Protein AF-A0A0G4HB19-F1 (afdb_monomer)

Secondary structure (DSSP, 8-state):
--------------------------------------------------PPPP----------------------------S--HHHHHHHHHHHHHHHHHHHHHHHHHHHHHHHHHHHHHHHHHHHHHHHTTTTTTT---TTS--HHHHHHHHHHHHTTHHHHHHHHHHHHHHHHHHHHHHHHHHHHHHHHHHHHHHHHHHH-TTT--SPPHHHHHHHHHHHHHHHHHHHHHHHHHHHHHHHHHHHHHTTTTTTTS-HHHHHHHSPPP-S-----HHHHHHHHHHHHHHHHHHHHHHHHHHHHHHHHHHHHHHHHHT----GGGGHHHHHHHHHHHHHHHHHHHHHHHHHHHH----HHHHHHHHHHHHHHHHHHHHHHHHHHHHHHHHHHHHHHHHHHHHHHHHHHHHHHHHHTSS-----------SSTTSTTS--HHHHHHHHHHHHHHHHSPPPP----------------------------------------------------

Foldseek 3Di:
DDDDDDDDDDDDDDDDDDDDDDDDDDDDDDDDDDDDDDDDDDDDDDDDDDDDDDDDDDDDDDDDDDDDDDDDDDDDDDDPDPPPPPPVVVVVVVVVLVVLLVVLVVVLVVVLVVLVLVLLLLQLVVVCLCLVQLPPQQLPDDQQFDDPVLLVLLVVCVVCVHLVNLVVLLVLLVVLLVVLVVLLVVQVVVLVVVLVVQVVVCVVCVPPPPDDRSCVVCVVLVVVSVLLVVLSVLLVVLSVLLVVLSVLLVVCRVVSVDDRNVNSVVFDNFPDPSDNDPLSVQLVVLSVQLVVLSVQLVVLSVVSVVVSVVQSVVCSVVVHRRDPVVSVVSVVSNVVSSVSNVVSSVSSVVSSVVVPDDTSRSVVSSSSSSSSLSSVLSSVLSVLSSVLSVLSVVVSVVSVVVVVVVVVVVVVVVVVVVDDDDDDDDDDDDDPPPPPPPDDSVVSVCSSVVSVSCSVGPDDDDDDDPDDPDDDDDDDDDDDDDDDDDDDDDDDDDDDDDDDDDDDDDDDDDDDD

InterPro domains:
  IPR025304 ALIX V-shaped domain [PF13949] (146-405)

Organism: NCBI:txid1169474

Structure (mmCIF, N/CA/C/O backbone):
data_AF-A0A0G4HB19-F1
#
_entry.id   AF-A0A0G4HB19-F1
#
loop_
_atom_site.group_PDB
_atom_site.id
_atom_site.type_symbol
_atom_site.label_atom_id
_atom_site.label_alt_id
_atom_site.label_comp_id
_atom_site.label_asym_id
_atom_site.label_entity_id
_atom_site.label_seq_id
_atom_site.pdbx_PDB_ins_code
_atom_site.Cartn_x
_atom_site.Cartn_y
_atom_site.Cartn_z
_atom_site.occupancy
_atom_site.B_iso_or_equiv
_atom_site.auth_seq_id
_atom_site.auth_comp_id
_atom_site.auth_asym_id
_atom_site.auth_atom_id
_atom_site.pdbx_PDB_model_num
ATOM 1 N N . MET A 1 1 ? -65.456 -27.321 43.786 1.00 41.88 1 MET A N 1
ATOM 2 C CA . MET A 1 1 ? -65.498 -28.687 43.212 1.00 41.88 1 MET A CA 1
ATOM 3 C C . MET A 1 1 ? -64.125 -28.925 42.604 1.00 41.88 1 MET A C 1
ATOM 5 O O . MET A 1 1 ? -63.761 -28.182 41.713 1.00 41.88 1 MET A O 1
ATOM 9 N N . LYS A 1 2 ? -63.215 -29.523 43.376 1.00 43.53 2 LYS A N 1
ATOM 10 C CA . LYS A 1 2 ? -62.894 -30.962 43.481 1.00 43.53 2 LYS A CA 1
ATOM 11 C C . LYS A 1 2 ? -61.894 -31.409 42.406 1.00 43.53 2 LYS A C 1
ATOM 13 O O . LYS A 1 2 ? -62.165 -31.352 41.218 1.00 43.53 2 LYS A O 1
ATOM 18 N N . SER A 1 3 ? -60.752 -31.818 42.934 1.00 46.25 3 SER A N 1
ATOM 19 C CA . SER A 1 3 ? -59.514 -32.284 42.327 1.00 46.25 3 SER A CA 1
ATOM 20 C C . SER A 1 3 ? -59.549 -33.782 41.959 1.00 46.25 3 SER A C 1
ATOM 22 O O . SER A 1 3 ? -60.333 -34.516 42.562 1.00 46.25 3 SER A O 1
ATOM 24 N N . LEU A 1 4 ? -58.570 -34.195 41.125 1.00 52.97 4 LEU A N 1
ATOM 25 C CA . LEU A 1 4 ? -58.009 -35.558 40.884 1.00 52.97 4 LEU A CA 1
ATOM 26 C C . LEU A 1 4 ? -58.816 -36.541 40.001 1.00 52.97 4 LEU A C 1
ATOM 28 O O . LEU A 1 4 ? -60.022 -36.331 39.871 1.00 52.97 4 LEU A O 1
ATOM 32 N N . PRO A 1 5 ? -58.221 -37.658 39.481 1.00 66.00 5 PRO A N 1
ATOM 33 C CA . PRO A 1 5 ? -56.803 -38.135 39.421 1.00 66.00 5 PRO A CA 1
ATOM 34 C C . PRO A 1 5 ? -56.346 -38.559 37.982 1.00 66.00 5 PRO A C 1
ATOM 36 O O . PRO A 1 5 ? -57.160 -38.610 37.070 1.00 66.00 5 PRO A O 1
ATOM 39 N N . VAL A 1 6 ? -55.051 -38.635 37.623 1.00 54.94 6 VAL A N 1
ATOM 40 C CA . VAL A 1 6 ? -54.068 -39.758 37.707 1.00 54.94 6 VAL A CA 1
ATOM 41 C C . VAL A 1 6 ? -54.607 -41.156 37.357 1.00 54.94 6 VAL A C 1
ATOM 43 O O . VAL A 1 6 ? -55.285 -41.752 38.182 1.00 54.94 6 VAL A O 1
ATOM 46 N N . GLU A 1 7 ? -54.158 -41.736 36.233 1.00 48.22 7 GLU A N 1
ATOM 47 C CA . GLU A 1 7 ? -53.884 -43.180 36.153 1.00 48.22 7 GLU A CA 1
ATOM 48 C C . GLU A 1 7 ? -52.810 -43.504 35.099 1.00 48.22 7 GLU A C 1
ATOM 50 O O . GLU A 1 7 ? -52.760 -42.922 34.017 1.00 48.22 7 GLU A O 1
ATOM 55 N N . ALA A 1 8 ? -51.909 -44.402 35.488 1.00 46.16 8 ALA A N 1
ATOM 56 C CA . ALA A 1 8 ? -50.738 -44.863 34.764 1.00 46.16 8 ALA A CA 1
ATOM 57 C C . ALA A 1 8 ? -50.995 -46.252 34.166 1.00 46.16 8 ALA A C 1
ATOM 59 O O . ALA A 1 8 ? -51.710 -47.059 34.758 1.00 46.16 8 ALA A O 1
ATOM 60 N N . THR A 1 9 ? -50.340 -46.588 33.054 1.00 46.47 9 THR A N 1
ATOM 61 C CA . THR A 1 9 ? -50.103 -47.992 32.681 1.00 46.47 9 THR A CA 1
ATOM 62 C C . THR A 1 9 ? -48.840 -48.105 31.821 1.00 46.47 9 THR A C 1
ATOM 64 O O . THR A 1 9 ? -48.750 -47.539 30.737 1.00 46.47 9 THR A O 1
ATOM 67 N N . ALA A 1 10 ? -47.852 -48.829 32.340 1.00 48.03 10 ALA A N 1
ATOM 68 C CA . ALA A 1 10 ? -46.729 -49.452 31.627 1.00 48.03 10 ALA A CA 1
ATOM 69 C C . ALA A 1 10 ? -46.907 -50.989 31.768 1.00 48.03 10 ALA A C 1
ATOM 71 O O . ALA A 1 10 ? -47.886 -51.385 32.408 1.00 48.03 10 ALA A O 1
ATOM 72 N N . PRO A 1 11 ? -45.978 -51.890 31.372 1.00 62.50 11 PRO A N 1
ATOM 73 C CA . PRO A 1 11 ? -44.890 -51.883 30.376 1.00 62.50 11 PRO A CA 1
ATOM 74 C C . PRO A 1 11 ? -45.004 -53.116 29.425 1.00 62.50 11 PRO A C 1
ATOM 76 O O . PRO A 1 11 ? -46.002 -53.818 29.486 1.00 62.50 11 PRO A O 1
ATOM 79 N N . LEU A 1 12 ? -44.003 -53.385 28.566 1.00 41.53 12 LEU A N 1
ATOM 80 C CA . LEU A 1 12 ? -43.469 -54.709 28.127 1.00 41.53 12 LEU A CA 1
ATOM 81 C C . LEU A 1 12 ? -42.462 -54.436 26.977 1.00 41.53 12 LEU A C 1
ATOM 83 O O . LEU A 1 12 ? -42.828 -53.872 25.957 1.00 41.53 12 LEU A O 1
ATOM 87 N N . SER A 1 13 ? -41.147 -54.553 27.192 1.00 39.53 13 SER A N 1
ATOM 88 C CA . SER A 1 13 ? -40.330 -55.783 27.155 1.00 39.53 13 SER A CA 1
ATOM 89 C C . SER A 1 13 ? -40.061 -56.317 25.738 1.00 39.53 13 SER A C 1
ATOM 91 O O . SER A 1 13 ? -40.903 -56.992 25.154 1.00 39.53 13 SER A O 1
ATOM 93 N N . SER A 1 14 ? -38.866 -56.044 25.201 1.00 40.97 14 SER A N 1
ATOM 94 C CA . SER A 1 14 ? -37.936 -57.067 24.679 1.00 40.97 14 SER A CA 1
ATOM 95 C C . SER A 1 14 ? -36.692 -56.417 24.048 1.00 40.97 14 SER A C 1
ATOM 97 O O . SER A 1 14 ? -36.771 -55.681 23.071 1.00 40.97 14 SER A O 1
ATOM 99 N N . SER A 1 15 ? -35.532 -56.716 24.631 1.00 45.12 15 SER A N 1
ATOM 100 C CA . SER A 1 15 ? -34.209 -56.641 23.990 1.00 45.12 15 SER A CA 1
ATOM 101 C C . SER A 1 15 ? -33.749 -58.084 23.668 1.00 45.12 15 SER A C 1
ATOM 103 O O . SER A 1 15 ? -34.453 -59.027 24.032 1.00 45.12 15 SER A O 1
ATOM 105 N N . PRO A 1 16 ? -32.521 -58.304 23.164 1.00 65.94 16 PRO A N 1
ATOM 106 C CA . PRO A 1 16 ? -32.086 -58.347 21.765 1.00 65.94 16 PRO A CA 1
ATOM 107 C C . PRO A 1 16 ? -31.707 -59.794 21.342 1.00 65.94 16 PRO A C 1
ATOM 109 O O . PRO A 1 16 ? -31.981 -60.742 22.079 1.00 65.94 16 PRO A O 1
ATOM 112 N N . PRO A 1 17 ? -31.006 -59.992 20.208 1.00 58.66 17 PRO A N 1
ATOM 113 C CA . PRO A 1 17 ? -29.671 -60.564 20.393 1.00 58.66 17 PRO A CA 1
ATOM 114 C C . PRO A 1 17 ? -28.565 -60.031 19.468 1.00 58.66 17 PRO A C 1
ATOM 116 O O . PRO A 1 17 ? -28.765 -59.601 18.337 1.00 58.66 17 PRO A O 1
ATOM 119 N N . VAL A 1 18 ? -27.372 -60.144 20.045 1.00 54.28 18 VAL A N 1
ATOM 120 C CA . VAL A 1 18 ? -26.009 -60.122 19.508 1.00 54.28 18 VAL A CA 1
ATOM 121 C C . VAL A 1 18 ? -25.809 -61.191 18.421 1.00 54.28 18 VAL A C 1
ATOM 123 O O . VAL A 1 18 ? -26.275 -62.314 18.605 1.00 54.28 18 VAL A O 1
ATOM 126 N N . SER A 1 19 ? -25.045 -60.894 17.360 1.00 47.00 19 SER A N 1
ATOM 127 C CA . SER A 1 19 ? -23.994 -61.774 16.796 1.00 47.00 19 SER A CA 1
ATOM 128 C C . SER A 1 19 ? -23.204 -61.082 15.676 1.00 47.00 19 SER A C 1
ATOM 130 O O . SER A 1 19 ? -23.708 -60.206 14.984 1.00 47.00 19 SER A O 1
ATOM 132 N N . ALA A 1 20 ? -21.936 -61.469 15.602 1.00 49.06 20 ALA A N 1
ATOM 133 C CA . ALA A 1 20 ? -20.771 -60.783 15.051 1.00 49.06 20 ALA A CA 1
ATOM 134 C C . ALA A 1 20 ? -20.551 -60.988 13.520 1.00 49.06 20 ALA A C 1
ATOM 136 O O . ALA A 1 20 ? -21.345 -61.690 12.892 1.00 49.06 20 ALA A O 1
ATOM 137 N N . PRO A 1 21 ? -19.495 -60.384 12.924 1.00 57.91 21 PRO A N 1
ATOM 138 C CA . PRO A 1 21 ? -19.231 -60.326 11.481 1.00 57.91 21 PRO A CA 1
ATOM 139 C C . PRO A 1 21 ? -18.277 -61.437 11.003 1.00 57.91 21 PRO A C 1
ATOM 141 O O . PRO A 1 21 ? -17.695 -62.142 11.831 1.00 57.91 21 PRO A O 1
ATOM 144 N N . PRO A 1 22 ? -18.041 -61.532 9.682 1.00 57.94 22 PRO A N 1
ATOM 145 C CA . PRO A 1 22 ? -16.699 -61.891 9.223 1.00 57.94 22 PRO A CA 1
ATOM 146 C C . PRO A 1 22 ? -16.191 -61.074 8.017 1.00 57.94 22 PRO A C 1
ATOM 148 O O . PRO A 1 22 ? -16.972 -60.697 7.150 1.00 57.94 22 PRO A O 1
ATOM 151 N N . GLU A 1 23 ? -14.859 -60.895 8.015 1.00 43.03 23 GLU A N 1
ATOM 152 C CA . GLU A 1 23 ? -13.925 -60.973 6.867 1.00 43.03 23 GLU A CA 1
ATOM 153 C C . GLU A 1 23 ? -14.073 -59.907 5.752 1.00 43.03 23 GLU A C 1
ATOM 155 O O . GLU A 1 23 ? -15.153 -59.656 5.246 1.00 43.03 23 GLU A O 1
ATOM 160 N N . GLY A 1 24 ? -13.048 -59.195 5.281 1.00 39.97 24 GLY A N 1
ATOM 161 C CA . GLY A 1 24 ? -11.599 -59.366 5.351 1.00 39.97 24 GLY A CA 1
ATOM 162 C C . GLY A 1 24 ? -11.030 -59.134 3.945 1.00 39.97 24 GLY A C 1
ATOM 163 O O . GLY A 1 24 ? -11.109 -60.042 3.136 1.00 39.97 24 GLY A O 1
ATOM 164 N N . GLU A 1 25 ? -10.488 -57.946 3.660 1.00 45.03 25 GLU A N 1
ATOM 165 C CA . GLU A 1 25 ? -9.593 -57.648 2.518 1.00 45.03 25 GLU A CA 1
ATOM 166 C C . GLU A 1 25 ? -8.637 -56.549 3.019 1.00 45.03 25 GLU A C 1
ATOM 168 O O . GLU A 1 25 ? -9.068 -55.455 3.377 1.00 45.03 25 GLU A O 1
ATOM 173 N N . GLU A 1 26 ? -7.473 -56.946 3.525 1.00 48.53 26 GLU A N 1
ATOM 174 C CA . GLU A 1 26 ? -6.179 -57.018 2.830 1.00 48.53 26 GLU A CA 1
ATOM 175 C C . GLU A 1 26 ? -5.534 -55.652 2.549 1.00 48.53 26 GLU A C 1
ATOM 177 O O . GLU A 1 26 ? -6.019 -54.797 1.813 1.00 48.53 26 GLU A O 1
ATOM 182 N N . GLU A 1 27 ? -4.400 -55.499 3.228 1.00 42.38 27 GLU A N 1
ATOM 183 C CA . GLU A 1 27 ? -3.484 -54.379 3.288 1.00 42.38 27 GLU A CA 1
ATOM 184 C C . GLU A 1 27 ? -2.693 -54.217 1.983 1.00 42.38 27 GLU A C 1
ATOM 186 O O . GLU A 1 27 ? -2.099 -55.165 1.473 1.00 42.38 27 GLU A O 1
ATOM 191 N N . THR A 1 28 ? -2.526 -52.974 1.535 1.00 45.06 28 THR A N 1
ATOM 192 C CA . THR A 1 28 ? -1.275 -52.554 0.893 1.00 45.06 28 THR A CA 1
ATOM 193 C C . THR A 1 28 ? -0.773 -51.319 1.617 1.00 45.06 28 THR A C 1
ATOM 195 O O . THR A 1 28 ? -1.304 -50.221 1.442 1.00 45.06 28 THR A O 1
ATOM 198 N N . GLY A 1 29 ? 0.222 -51.535 2.475 1.00 40.16 29 GLY A N 1
ATOM 199 C CA . GLY A 1 29 ? 0.952 -50.491 3.173 1.00 40.16 29 GLY A CA 1
ATOM 200 C C . GLY A 1 29 ? 1.798 -49.661 2.212 1.00 40.16 29 GLY A C 1
ATOM 201 O O . GLY A 1 29 ? 2.514 -50.193 1.365 1.00 40.16 29 GLY A O 1
ATOM 202 N N . ILE A 1 30 ? 1.727 -48.345 2.381 1.00 44.66 30 ILE A N 1
ATOM 203 C CA . ILE A 1 30 ? 2.738 -47.406 1.908 1.00 44.66 30 ILE A CA 1
ATOM 204 C C . ILE A 1 30 ? 3.386 -46.874 3.181 1.00 44.66 30 ILE A C 1
ATOM 206 O O . ILE A 1 30 ? 2.701 -46.322 4.039 1.00 44.66 30 ILE A O 1
ATOM 210 N N . GLY A 1 31 ? 4.675 -47.173 3.331 1.00 40.47 31 GLY A N 1
ATOM 211 C CA . GLY A 1 31 ? 5.457 -46.881 4.521 1.00 40.47 31 GLY A CA 1
ATOM 212 C C . GLY A 1 31 ? 5.547 -45.387 4.802 1.00 40.47 31 GLY A C 1
ATOM 213 O O . GLY A 1 31 ? 5.832 -44.589 3.912 1.00 40.47 31 GLY A O 1
ATOM 214 N N . GLU A 1 32 ? 5.321 -45.044 6.064 1.00 44.62 32 GLU A N 1
ATOM 215 C CA . GLU A 1 32 ? 5.762 -43.797 6.667 1.00 44.62 32 GLU A CA 1
ATOM 216 C C . GLU A 1 32 ? 7.287 -43.876 6.820 1.00 44.62 32 GLU A C 1
ATOM 218 O O . GLU A 1 32 ? 7.809 -44.624 7.649 1.00 44.62 32 GLU A O 1
ATOM 223 N N . GLU A 1 33 ? 8.014 -43.143 5.978 1.00 47.47 33 GLU A N 1
ATOM 224 C CA . GLU A 1 33 ? 9.419 -42.844 6.233 1.00 47.47 33 GLU A CA 1
ATOM 225 C C . GLU A 1 33 ? 9.474 -41.797 7.349 1.00 47.47 33 GLU A C 1
ATOM 227 O O . GLU A 1 33 ? 8.996 -40.672 7.208 1.00 47.47 33 GLU A O 1
ATOM 232 N N . GLY A 1 34 ? 10.010 -42.217 8.496 1.00 41.66 34 GLY A N 1
ATOM 233 C CA . GLY A 1 34 ? 10.336 -41.338 9.605 1.00 41.66 34 GLY A CA 1
ATOM 234 C C . GLY A 1 34 ? 11.501 -40.433 9.226 1.00 41.66 34 GLY A C 1
ATOM 235 O O . GLY A 1 34 ? 12.612 -40.906 8.989 1.00 41.66 34 GLY A O 1
ATOM 236 N N . GLU A 1 35 ? 11.251 -39.130 9.195 1.00 42.81 35 GLU A N 1
ATOM 237 C CA . GLU A 1 35 ? 12.312 -38.133 9.160 1.00 42.81 35 GLU A CA 1
ATOM 238 C C . GLU A 1 35 ? 12.900 -38.006 10.569 1.00 42.81 35 GLU A C 1
ATOM 240 O O . GLU A 1 35 ? 12.283 -37.486 11.498 1.00 42.81 35 GLU A O 1
ATOM 245 N N . GLU A 1 36 ? 14.101 -38.561 10.725 1.00 46.81 36 GLU A N 1
ATOM 246 C CA . GLU A 1 36 ? 14.960 -38.363 11.883 1.00 46.81 36 GLU A CA 1
ATOM 247 C C . GLU A 1 36 ? 15.268 -36.868 12.057 1.00 46.81 36 GLU A C 1
ATOM 249 O O . GLU A 1 36 ? 15.905 -36.236 11.209 1.00 46.81 36 GLU A O 1
ATOM 254 N N . GLU A 1 37 ? 14.862 -36.317 13.201 1.00 46.16 37 GLU A N 1
ATOM 255 C CA . GLU A 1 37 ? 15.319 -35.025 13.706 1.00 46.16 37 GLU A CA 1
ATOM 256 C C . GLU A 1 37 ? 16.845 -35.057 13.903 1.00 46.16 37 GLU A C 1
ATOM 258 O O . GLU A 1 37 ? 17.368 -35.501 14.928 1.00 46.16 37 GLU A O 1
ATOM 263 N N . ARG A 1 38 ? 17.591 -34.558 12.913 1.00 45.66 38 ARG A N 1
ATOM 264 C CA . ARG A 1 38 ? 18.985 -34.154 13.114 1.00 45.66 38 ARG A CA 1
ATOM 265 C C . ARG A 1 38 ? 19.010 -32.807 13.819 1.00 45.66 38 ARG A C 1
ATOM 267 O O . ARG A 1 38 ? 18.801 -31.766 13.202 1.00 45.66 38 ARG A O 1
ATOM 274 N N . GLY A 1 39 ? 19.318 -32.853 15.113 1.00 39.81 39 GLY A N 1
ATOM 275 C CA . GLY A 1 39 ? 19.742 -31.694 15.885 1.00 39.81 39 GLY A CA 1
ATOM 276 C C . GLY A 1 39 ? 20.964 -31.039 15.241 1.00 39.81 39 GLY A C 1
ATOM 277 O O . GLY A 1 39 ? 22.017 -31.661 15.099 1.00 39.81 39 GLY A O 1
ATOM 278 N N . ILE A 1 40 ? 20.803 -29.782 14.842 1.00 45.12 40 ILE A N 1
ATOM 279 C CA . ILE A 1 40 ? 21.906 -28.897 14.485 1.00 45.12 40 ILE A CA 1
ATOM 280 C C . ILE A 1 40 ? 22.359 -28.268 15.799 1.00 45.12 40 ILE A C 1
ATOM 282 O O . ILE A 1 40 ? 21.588 -27.572 16.458 1.00 45.12 40 ILE A O 1
ATOM 286 N N . GLY A 1 41 ? 23.580 -28.603 16.212 1.00 41.84 41 GLY A N 1
ATOM 287 C CA . GLY A 1 41 ? 24.224 -28.007 17.372 1.00 41.84 41 GLY A CA 1
ATOM 288 C C . GLY A 1 41 ? 24.421 -26.509 17.167 1.00 41.84 41 GLY A C 1
ATOM 289 O O . GLY A 1 41 ? 24.862 -26.070 16.108 1.00 41.84 41 GLY A O 1
ATOM 290 N N . GLU A 1 42 ? 24.079 -25.744 18.198 1.00 45.56 42 GLU A N 1
ATOM 291 C CA . GLU A 1 42 ? 24.484 -24.354 18.362 1.00 45.56 42 GLU A CA 1
ATOM 292 C C . GLU A 1 42 ? 26.000 -24.330 18.603 1.00 45.56 42 GLU A C 1
ATOM 294 O O . GLU A 1 42 ? 26.477 -24.638 19.696 1.00 45.56 42 GLU A O 1
ATOM 299 N N . GLU A 1 43 ? 26.774 -24.011 17.567 1.00 49.12 43 GLU A N 1
ATOM 300 C CA . GLU A 1 43 ? 28.158 -23.577 17.738 1.00 49.12 43 GLU A CA 1
ATOM 301 C C . GLU A 1 43 ? 28.142 -22.083 18.070 1.00 49.12 43 GLU A C 1
ATOM 303 O O . GLU A 1 43 ? 27.652 -21.254 17.304 1.00 49.12 43 GLU A O 1
ATOM 308 N N . GLY A 1 44 ? 28.619 -21.762 19.273 1.00 42.31 44 GLY A N 1
ATOM 309 C CA . GLY A 1 44 ? 28.791 -20.398 19.742 1.00 42.31 44 GLY A CA 1
ATOM 310 C C . GLY A 1 44 ? 29.936 -19.715 19.005 1.00 42.31 44 GLY A C 1
ATOM 311 O O . GLY A 1 44 ? 31.081 -20.159 19.073 1.00 42.31 44 GLY A O 1
ATOM 312 N N . GLU A 1 45 ? 29.628 -18.606 18.344 1.00 42.94 45 GLU A N 1
ATOM 313 C CA . GLU A 1 45 ? 30.634 -17.675 17.852 1.00 42.94 45 GLU A CA 1
ATOM 314 C C . GLU A 1 45 ? 30.992 -16.699 18.981 1.00 42.94 45 GLU A C 1
ATOM 316 O O . GLU A 1 45 ? 30.246 -15.786 19.336 1.00 42.94 45 GLU A O 1
ATOM 321 N N . GLU A 1 46 ? 32.152 -16.944 19.591 1.00 43.19 46 GLU A N 1
ATOM 322 C CA . GLU A 1 46 ? 32.880 -15.966 20.391 1.00 43.19 46 GLU A CA 1
ATOM 323 C C . GLU A 1 46 ? 33.401 -14.857 19.461 1.00 43.19 46 GLU A C 1
ATOM 325 O O . GLU A 1 46 ? 34.463 -14.990 18.846 1.00 43.19 46 GLU A O 1
ATOM 330 N N . GLU A 1 47 ? 32.689 -13.733 19.367 1.00 43.84 47 GLU A N 1
ATOM 331 C CA . GLU A 1 47 ? 33.271 -12.524 18.783 1.00 43.84 47 GLU A CA 1
ATOM 332 C C . GLU A 1 47 ? 34.266 -11.898 19.769 1.00 43.84 47 GLU A C 1
ATOM 334 O O . GLU A 1 47 ? 33.930 -11.255 20.766 1.00 43.84 47 GLU A O 1
ATOM 339 N N . ARG A 1 48 ? 35.545 -12.137 19.462 1.00 43.19 48 ARG A N 1
ATOM 340 C CA . ARG A 1 48 ? 36.703 -11.417 19.987 1.00 43.19 48 ARG A CA 1
ATOM 341 C C . ARG A 1 48 ? 36.514 -9.911 19.816 1.00 43.19 48 ARG A C 1
ATOM 343 O O . ARG A 1 48 ? 36.394 -9.418 18.698 1.00 43.19 48 ARG A O 1
ATOM 350 N N . GLY A 1 49 ? 36.628 -9.186 20.925 1.00 41.00 49 GLY A N 1
ATOM 351 C CA . GLY A 1 49 ? 36.859 -7.749 20.914 1.00 41.00 49 GLY A CA 1
ATOM 352 C C . GLY A 1 49 ? 38.173 -7.417 20.208 1.00 41.00 49 GLY A C 1
ATOM 353 O O . GLY A 1 49 ? 39.244 -7.861 20.625 1.00 41.00 49 GLY A O 1
ATOM 354 N N . VAL A 1 50 ? 38.075 -6.622 19.149 1.00 45.81 50 VAL A N 1
ATOM 355 C CA . VAL A 1 50 ? 39.198 -5.890 18.570 1.00 45.81 50 VAL A CA 1
ATOM 356 C C . VAL A 1 50 ? 39.131 -4.488 19.160 1.00 45.81 50 VAL A C 1
ATOM 358 O O . VAL A 1 50 ? 38.181 -3.747 18.920 1.00 45.81 50 VAL A O 1
ATOM 361 N N . GLY A 1 51 ? 40.101 -4.169 20.015 1.00 41.62 51 GLY A N 1
ATOM 362 C CA . GLY A 1 51 ? 40.370 -2.795 20.408 1.00 41.62 51 GLY A CA 1
ATOM 363 C C . GLY A 1 51 ? 41.025 -2.081 19.235 1.00 41.62 51 GLY A C 1
ATOM 364 O O . GLY A 1 51 ? 42.024 -2.571 18.713 1.00 41.62 51 GLY A O 1
ATOM 365 N N . GLU A 1 52 ? 40.461 -0.951 18.827 1.00 42.38 52 GLU A N 1
ATOM 366 C CA . GLU A 1 52 ? 41.163 -0.008 17.967 1.00 42.38 52 GLU A CA 1
ATOM 367 C C . GLU A 1 52 ? 41.833 1.046 18.841 1.00 42.38 52 GLU A C 1
ATOM 369 O O . GLU A 1 52 ? 41.215 1.733 19.661 1.00 42.38 52 GLU A O 1
ATOM 374 N N . GLU A 1 53 ? 43.152 1.042 18.702 1.00 41.38 53 GLU A N 1
ATOM 375 C CA . GLU A 1 53 ? 44.118 1.944 19.290 1.00 41.38 53 GLU A CA 1
ATOM 376 C C . GLU A 1 53 ? 43.950 3.352 18.713 1.00 41.38 53 GLU A C 1
ATOM 378 O O . GLU A 1 53 ? 43.454 3.549 17.604 1.00 41.38 53 GLU A O 1
ATOM 383 N N . GLY A 1 54 ? 44.343 4.340 19.514 1.00 42.16 54 GLY A N 1
ATOM 384 C CA . GLY A 1 54 ? 44.291 5.741 19.138 1.00 42.16 54 GLY A CA 1
ATOM 385 C C . GLY A 1 54 ? 45.269 6.087 18.022 1.00 42.16 54 GLY A C 1
ATOM 386 O O . GLY A 1 54 ? 46.381 5.569 17.966 1.00 42.16 54 GLY A O 1
ATOM 387 N N . GLU A 1 55 ? 44.866 7.047 17.198 1.00 41.81 55 GLU A N 1
ATOM 388 C CA . GLU A 1 55 ? 45.786 7.797 16.355 1.00 41.81 55 GLU A CA 1
ATOM 389 C C . GLU A 1 55 ? 45.834 9.249 16.830 1.00 41.81 55 GLU A C 1
ATOM 391 O O . GLU A 1 55 ? 44.837 9.974 16.871 1.00 41.81 55 GLU A O 1
ATOM 396 N N . GLU A 1 56 ? 47.039 9.614 17.256 1.00 38.56 56 GLU A N 1
ATOM 397 C CA . GLU A 1 56 ? 47.484 10.951 17.598 1.00 38.56 56 GLU A CA 1
ATOM 398 C C . GLU A 1 56 ? 47.602 11.838 16.347 1.00 38.56 56 GLU A C 1
ATOM 400 O O . GLU A 1 56 ? 48.026 11.411 15.275 1.00 38.56 56 GLU A O 1
ATOM 405 N N . GLU A 1 57 ? 47.245 13.103 16.556 1.00 45.22 57 GLU A N 1
ATOM 406 C CA . GLU A 1 57 ? 47.861 14.325 16.032 1.00 45.22 57 GLU A CA 1
ATOM 407 C C . GLU A 1 57 ? 48.627 14.273 14.696 1.00 45.22 57 GLU A C 1
ATOM 409 O O . GLU A 1 57 ? 49.776 13.838 14.617 1.00 45.22 57 GLU A O 1
ATOM 414 N N . ARG A 1 58 ? 48.096 14.993 13.697 1.00 40.22 58 ARG A N 1
ATOM 415 C CA . ARG A 1 58 ? 48.928 15.860 12.847 1.00 40.22 58 ARG A CA 1
ATOM 416 C C . ARG A 1 58 ? 48.244 17.194 12.590 1.00 40.22 58 ARG A C 1
ATOM 418 O O . ARG A 1 58 ? 47.249 17.272 11.876 1.00 40.22 58 ARG A O 1
ATOM 425 N N . GLY A 1 59 ? 48.831 18.238 13.169 1.00 44.00 59 GLY A N 1
ATOM 426 C CA . GLY A 1 59 ? 48.606 19.617 12.766 1.00 44.00 59 GLY A CA 1
ATOM 427 C C . GLY A 1 59 ? 49.156 19.871 11.364 1.00 44.00 59 GLY A C 1
ATOM 428 O O . GLY A 1 59 ? 50.217 19.363 10.995 1.00 44.00 59 GLY A O 1
ATOM 429 N N . ILE A 1 60 ? 48.425 20.671 10.599 1.00 43.84 60 ILE A N 1
ATOM 430 C CA . ILE A 1 60 ? 48.885 21.278 9.354 1.00 43.84 60 ILE A CA 1
ATOM 431 C C . ILE A 1 60 ? 48.703 22.781 9.544 1.00 43.84 60 ILE A C 1
ATOM 433 O O . ILE A 1 60 ? 47.618 23.236 9.899 1.00 43.84 60 ILE A O 1
ATOM 437 N N . GLY A 1 61 ? 49.815 23.503 9.420 1.00 37.25 61 GLY A N 1
ATOM 438 C CA . GLY A 1 61 ? 49.895 24.945 9.592 1.00 37.25 61 GLY A CA 1
ATOM 439 C C . GLY A 1 61 ? 49.251 25.704 8.438 1.00 37.25 61 GLY A C 1
ATOM 440 O O . GLY A 1 61 ? 49.303 25.274 7.288 1.00 37.25 61 GLY A O 1
ATOM 441 N N . GLU A 1 62 ? 48.668 26.846 8.782 1.00 40.72 62 GLU A N 1
ATOM 442 C CA . GLU A 1 62 ? 48.261 27.898 7.858 1.00 40.72 62 GLU A CA 1
ATOM 443 C C . GLU A 1 62 ? 49.479 28.802 7.585 1.00 40.72 62 GLU A C 1
ATOM 445 O O . GLU A 1 62 ? 49.907 29.569 8.446 1.00 40.72 62 GLU A O 1
ATOM 450 N N . GLU A 1 63 ? 50.055 28.682 6.390 1.00 41.22 63 GLU A N 1
ATOM 451 C CA . GLU A 1 63 ? 50.841 29.727 5.718 1.00 41.22 63 GLU A CA 1
ATOM 452 C C . GLU A 1 63 ? 49.883 30.287 4.645 1.00 41.22 63 GLU A C 1
ATOM 454 O O . GLU A 1 63 ? 49.294 29.514 3.898 1.00 41.22 63 GLU A O 1
ATOM 459 N N . GLY A 1 64 ? 49.492 31.561 4.646 1.00 41.12 64 GLY A N 1
ATOM 460 C CA . GLY A 1 64 ? 50.338 32.693 4.280 1.00 41.12 64 GLY A CA 1
ATOM 461 C C . GLY A 1 64 ? 50.067 33.064 2.815 1.00 41.12 64 GLY A C 1
ATOM 462 O O . GLY A 1 64 ? 50.861 32.716 1.950 1.00 41.12 64 GLY A O 1
ATOM 463 N N . GLU A 1 65 ? 48.937 33.722 2.525 1.00 43.56 65 GLU A N 1
ATOM 464 C CA . GLU A 1 65 ? 48.644 34.261 1.187 1.00 43.56 65 GLU A CA 1
ATOM 465 C C . GLU A 1 65 ? 49.191 35.692 1.076 1.00 43.56 65 GLU A C 1
ATOM 467 O O . GLU A 1 65 ? 48.725 36.612 1.749 1.00 43.56 65 GLU A O 1
ATOM 472 N N . GLU A 1 66 ? 50.229 35.851 0.252 1.00 43.03 66 GLU A N 1
ATOM 473 C CA . GLU A 1 66 ? 50.770 37.136 -0.188 1.00 43.03 66 GLU A CA 1
ATOM 474 C C . GLU A 1 66 ? 49.895 37.722 -1.305 1.00 43.03 66 GLU A C 1
ATOM 476 O O . GLU A 1 66 ? 49.660 37.097 -2.341 1.00 43.03 66 GLU A O 1
ATOM 481 N N . GLU A 1 67 ? 49.454 38.960 -1.092 1.00 47.19 67 GLU A N 1
ATOM 482 C CA . GLU A 1 67 ? 48.854 39.835 -2.093 1.00 47.19 67 GLU A CA 1
ATOM 483 C C . GLU A 1 67 ? 49.882 40.147 -3.195 1.00 47.19 67 GLU A C 1
ATOM 485 O O . GLU A 1 67 ? 50.978 40.643 -2.923 1.00 47.19 67 GLU A O 1
ATOM 490 N N . ARG A 1 68 ? 49.524 39.888 -4.457 1.00 47.03 68 ARG A N 1
ATOM 491 C CA . ARG A 1 68 ? 50.263 40.389 -5.621 1.00 47.03 68 ARG A CA 1
ATOM 492 C C . ARG A 1 68 ? 49.318 41.186 -6.509 1.00 47.03 68 ARG A C 1
ATOM 494 O O . ARG A 1 68 ? 48.537 40.626 -7.272 1.00 47.03 68 ARG A O 1
ATOM 501 N N . GLU A 1 69 ? 49.423 42.501 -6.376 1.00 48.88 69 GLU A N 1
ATOM 502 C CA . GLU A 1 69 ? 48.944 43.489 -7.335 1.00 48.88 69 GLU A CA 1
ATOM 503 C C . GLU A 1 69 ? 49.746 43.345 -8.640 1.00 48.88 69 GLU A C 1
ATOM 505 O O . GLU A 1 69 ? 50.975 43.435 -8.636 1.00 48.88 69 GLU A O 1
ATOM 510 N N . GLU A 1 70 ? 49.064 43.123 -9.763 1.00 50.62 70 GLU A N 1
ATOM 511 C CA . GLU A 1 70 ? 49.612 43.394 -11.093 1.00 50.62 70 GLU A CA 1
ATOM 512 C C . GLU A 1 70 ? 48.638 44.304 -11.844 1.00 50.62 70 GLU A C 1
ATOM 514 O O . GLU A 1 70 ? 47.611 43.876 -12.368 1.00 50.62 70 GLU A O 1
ATOM 519 N N . GLU A 1 71 ? 48.993 45.588 -11.865 1.00 50.09 71 GLU A N 1
ATOM 520 C CA . GLU A 1 71 ? 48.515 46.570 -12.828 1.00 50.09 71 GLU A CA 1
ATOM 521 C C . GLU A 1 71 ? 48.973 46.151 -14.233 1.00 50.09 71 GLU A C 1
ATOM 523 O O . GLU A 1 71 ? 50.167 45.965 -14.488 1.00 50.09 71 GLU A O 1
ATOM 528 N N . LYS A 1 72 ? 48.026 46.030 -15.166 1.00 47.56 72 LYS A N 1
ATOM 529 C CA . LYS A 1 72 ? 48.309 46.074 -16.601 1.00 47.56 72 LYS A CA 1
ATOM 530 C C . LYS A 1 72 ? 47.369 47.061 -17.271 1.00 47.56 72 LYS A C 1
ATOM 532 O O . LYS A 1 72 ? 46.199 46.774 -17.500 1.00 47.56 72 LYS A O 1
ATOM 537 N N . GLU A 1 73 ? 47.938 48.221 -17.569 1.00 49.28 73 GLU A N 1
ATOM 538 C CA . GLU A 1 73 ? 47.519 49.099 -18.654 1.00 49.28 73 GLU A CA 1
ATOM 539 C C . GLU A 1 73 ? 47.784 48.398 -20.002 1.00 49.28 73 GLU A C 1
ATOM 541 O O . GLU A 1 73 ? 48.827 47.768 -20.192 1.00 49.28 73 GLU A O 1
ATOM 546 N N . GLY A 1 74 ? 46.835 48.514 -20.926 1.00 44.53 74 GLY A N 1
ATOM 547 C CA . GLY A 1 74 ? 46.921 48.079 -22.324 1.00 44.53 74 GLY A CA 1
ATOM 548 C C . GLY A 1 74 ? 45.604 48.456 -22.994 1.00 44.53 74 GLY A C 1
ATOM 549 O O . GLY A 1 74 ? 44.579 47.863 -22.687 1.00 44.53 74 GLY A O 1
ATOM 550 N N . GLU A 1 75 ? 45.544 49.667 -23.543 1.00 45.09 75 GLU A N 1
ATOM 551 C CA . GLU A 1 75 ? 45.624 49.943 -24.987 1.00 45.09 75 GLU A CA 1
ATOM 552 C C . GLU A 1 75 ? 44.317 49.586 -25.708 1.00 45.09 75 GLU A C 1
ATOM 554 O O . GLU A 1 75 ? 43.998 48.433 -25.972 1.00 45.09 75 GLU A O 1
ATOM 559 N N . GLU A 1 76 ? 43.557 50.653 -25.963 1.00 52.88 76 GLU A N 1
ATOM 560 C CA . GLU A 1 76 ? 42.357 50.716 -26.786 1.00 52.88 76 GLU A CA 1
ATOM 561 C C . GLU A 1 76 ? 42.727 50.430 -28.251 1.00 52.88 76 GLU A C 1
ATOM 563 O O . GLU A 1 76 ? 43.369 51.253 -28.906 1.00 52.88 76 GLU A O 1
ATOM 568 N N . GLU A 1 77 ? 42.293 49.285 -28.774 1.00 49.16 77 GLU A N 1
ATOM 569 C CA . GLU A 1 77 ? 42.105 49.073 -30.210 1.00 49.16 77 GLU A CA 1
ATOM 570 C C . GLU A 1 77 ? 40.605 48.849 -30.448 1.00 49.16 77 GLU A C 1
ATOM 572 O O . GLU A 1 77 ? 40.040 47.812 -30.108 1.00 49.16 77 GLU A O 1
ATOM 577 N N . GLU A 1 78 ? 39.942 49.886 -30.969 1.00 54.69 78 GLU A N 1
ATOM 578 C CA . GLU A 1 78 ? 38.591 49.809 -31.527 1.00 54.69 78 GLU A CA 1
ATOM 579 C C . GLU A 1 78 ? 38.652 49.006 -32.838 1.00 54.69 78 GLU A C 1
ATOM 581 O O . GLU A 1 78 ? 38.900 49.562 -33.910 1.00 54.69 78 GLU A O 1
ATOM 586 N N . GLU A 1 79 ? 38.439 47.693 -32.753 1.00 49.19 79 GLU A N 1
ATOM 587 C CA . GLU A 1 79 ? 38.021 46.876 -33.893 1.00 49.19 79 GLU A CA 1
ATOM 588 C C . GLU A 1 79 ? 36.493 46.722 -33.848 1.00 49.19 79 GLU A C 1
ATOM 590 O O . GLU A 1 79 ? 35.925 46.147 -32.921 1.00 49.19 79 GLU A O 1
ATOM 595 N N . GLU A 1 80 ? 35.814 47.288 -34.849 1.00 55.69 80 GLU A N 1
ATOM 596 C CA . GLU A 1 80 ? 34.408 47.010 -35.155 1.00 55.69 80 GLU A CA 1
ATOM 597 C C . GLU A 1 80 ? 34.296 45.549 -35.643 1.00 55.69 80 GLU A C 1
ATOM 599 O O . GLU A 1 80 ? 34.314 45.286 -36.846 1.00 55.69 80 GLU A O 1
ATOM 604 N N . GLU A 1 81 ? 34.232 44.588 -34.714 1.00 52.41 81 GLU A N 1
ATOM 605 C CA . GLU A 1 81 ? 33.802 43.216 -35.007 1.00 52.41 81 GLU A CA 1
ATOM 606 C C . GLU A 1 81 ? 32.276 43.184 -35.163 1.00 52.41 81 GLU A C 1
ATOM 608 O O . GLU A 1 81 ? 31.516 43.628 -34.301 1.00 52.41 81 GLU A O 1
ATOM 613 N N . GLU A 1 82 ? 31.833 42.687 -36.316 1.00 54.25 82 GLU A N 1
ATOM 614 C CA . GLU A 1 82 ? 30.427 42.487 -36.633 1.00 54.25 82 GLU A CA 1
ATOM 615 C C . GLU A 1 82 ? 29.817 41.422 -35.699 1.00 54.25 82 GLU A C 1
ATOM 617 O O . GLU A 1 82 ? 30.278 40.287 -35.596 1.00 54.25 82 GLU A O 1
ATOM 622 N N . ASP A 1 83 ? 28.768 41.865 -35.018 1.00 54.06 83 ASP A N 1
ATOM 623 C CA . ASP A 1 83 ? 27.938 41.250 -33.985 1.00 54.06 83 ASP A CA 1
ATOM 624 C C . ASP A 1 83 ? 27.294 39.904 -34.416 1.00 54.06 83 ASP A C 1
ATOM 626 O O . ASP A 1 83 ? 26.134 39.848 -34.826 1.00 54.06 83 ASP A O 1
ATOM 630 N N . GLU A 1 84 ? 28.056 38.803 -34.367 1.00 56.22 84 GLU A N 1
ATOM 631 C CA . GLU A 1 84 ? 27.555 37.410 -34.454 1.00 56.22 84 GLU A CA 1
ATOM 632 C C . GLU A 1 84 ? 27.752 36.622 -33.130 1.00 56.22 84 GLU A C 1
ATOM 634 O O . GLU A 1 84 ? 27.539 35.410 -33.082 1.00 56.22 84 GLU A O 1
ATOM 639 N N . GLY A 1 85 ? 28.140 37.295 -32.035 1.00 52.66 85 GLY A N 1
ATOM 640 C CA . GLY A 1 85 ? 28.481 36.676 -30.740 1.00 52.66 85 GLY A CA 1
ATOM 641 C C . GLY A 1 85 ? 27.329 36.504 -29.735 1.00 52.66 85 GLY A C 1
ATOM 642 O O . GLY A 1 85 ? 27.453 35.721 -28.793 1.00 52.66 85 GLY A O 1
ATOM 643 N N . ASP A 1 86 ? 26.191 37.171 -29.936 1.00 54.25 86 ASP A N 1
ATOM 644 C CA . ASP A 1 86 ? 25.132 37.261 -28.916 1.00 54.25 86 ASP A CA 1
ATOM 645 C C . ASP A 1 86 ? 24.152 36.063 -28.883 1.00 54.25 86 ASP A C 1
ATOM 647 O O . ASP A 1 86 ? 23.366 35.919 -27.940 1.00 54.25 86 ASP A O 1
ATOM 651 N N . GLU A 1 87 ? 24.186 35.155 -29.869 1.00 54.75 87 GLU A N 1
ATOM 652 C CA . GLU A 1 87 ? 23.282 33.988 -29.895 1.00 54.75 87 GLU A CA 1
ATOM 653 C C . GLU A 1 87 ? 23.816 32.761 -29.120 1.00 54.75 87 GLU A C 1
ATOM 655 O O . GLU A 1 87 ? 23.013 31.983 -28.590 1.00 54.75 87 GLU A O 1
ATOM 660 N N . GLU A 1 88 ? 25.139 32.586 -28.971 1.00 52.69 88 GLU A N 1
ATOM 661 C CA . GLU A 1 88 ? 25.706 31.455 -28.207 1.00 52.69 88 GLU A CA 1
ATOM 662 C C . GLU A 1 88 ? 25.624 31.661 -26.684 1.00 52.69 88 GLU A C 1
ATOM 664 O O . GLU A 1 88 ? 25.326 30.708 -25.951 1.00 52.69 88 GLU A O 1
ATOM 669 N N . GLU A 1 89 ? 25.785 32.891 -26.180 1.00 52.22 89 GLU A N 1
ATOM 670 C CA . GLU A 1 89 ? 25.638 33.157 -24.742 1.00 52.22 89 GLU A CA 1
ATOM 671 C C . GLU A 1 89 ? 24.195 32.951 -24.269 1.00 52.22 89 GLU A C 1
ATOM 673 O O . GLU A 1 89 ? 23.974 32.337 -23.219 1.00 52.22 89 GLU A O 1
ATOM 678 N N . ALA A 1 90 ? 23.200 33.343 -25.072 1.00 54.47 90 ALA A N 1
ATOM 679 C CA . ALA A 1 90 ? 21.796 33.108 -24.750 1.00 54.47 90 ALA A CA 1
ATOM 680 C C . ALA A 1 90 ? 21.496 31.607 -24.582 1.00 54.47 90 ALA A C 1
ATOM 682 O O . ALA A 1 90 ? 20.802 31.230 -23.638 1.00 54.47 90 ALA A O 1
ATOM 683 N N . SER A 1 91 ? 22.062 30.734 -25.427 1.00 51.06 91 SER A N 1
ATOM 684 C CA . SER A 1 91 ? 21.832 29.281 -25.354 1.00 51.06 91 SER A CA 1
ATOM 685 C C . SER A 1 91 ? 22.376 28.649 -24.064 1.00 51.06 91 SER A C 1
ATOM 687 O O . SER A 1 91 ? 21.738 27.758 -23.503 1.00 51.06 91 SER A O 1
ATOM 689 N N . THR A 1 92 ? 23.511 29.125 -23.544 1.00 54.78 92 THR A N 1
ATOM 690 C CA . THR A 1 92 ? 24.097 28.591 -22.296 1.00 54.78 92 THR A CA 1
ATOM 691 C C . THR A 1 92 ? 23.363 29.045 -21.027 1.00 54.78 92 THR A C 1
ATOM 693 O O . THR A 1 92 ? 23.410 28.363 -19.997 1.00 54.78 92 THR A O 1
ATOM 696 N N . VAL A 1 93 ? 22.642 30.170 -21.085 1.00 54.66 93 VAL A N 1
ATOM 697 C CA . VAL A 1 93 ? 21.855 30.700 -19.959 1.00 54.66 93 VAL A CA 1
ATOM 698 C C . VAL A 1 93 ? 20.575 29.885 -19.738 1.00 54.66 93 VAL A C 1
ATOM 700 O O . VAL A 1 93 ? 20.262 29.551 -18.594 1.00 54.66 93 VAL A O 1
ATOM 703 N N . TRP A 1 94 ? 19.882 29.465 -20.804 1.00 53.16 94 TRP A N 1
ATOM 704 C CA . TRP A 1 94 ? 18.658 28.655 -20.683 1.00 53.16 94 TRP A CA 1
ATOM 705 C C . TRP A 1 94 ? 18.919 27.229 -20.172 1.00 53.16 94 TRP A C 1
ATOM 707 O O . TRP A 1 94 ? 18.116 26.693 -19.409 1.00 53.16 94 TRP A O 1
ATOM 717 N N . GLU A 1 95 ? 20.060 26.620 -20.513 1.00 59.47 95 GLU A N 1
ATOM 718 C CA . GLU A 1 95 ? 20.430 25.289 -20.001 1.00 59.47 95 GLU A CA 1
ATOM 719 C C . GLU A 1 95 ? 20.759 25.297 -18.498 1.00 59.47 95 GLU A C 1
ATOM 721 O O . GLU A 1 95 ? 20.550 24.300 -17.796 1.00 59.47 95 GLU A O 1
ATOM 726 N N . ARG A 1 96 ? 21.232 26.433 -17.967 1.00 63.09 96 ARG A N 1
ATOM 727 C CA . ARG A 1 96 ? 21.466 26.607 -16.527 1.00 63.09 96 ARG A CA 1
ATOM 728 C C . ARG A 1 96 ? 20.158 26.662 -15.737 1.00 63.09 96 ARG A C 1
ATOM 730 O O . ARG A 1 96 ? 20.080 26.028 -14.681 1.00 63.09 96 ARG A O 1
ATOM 737 N N . ASP A 1 97 ? 19.140 27.356 -16.241 1.00 66.50 97 ASP A N 1
ATOM 738 C CA . ASP A 1 97 ? 17.866 27.562 -15.534 1.00 66.50 97 ASP A CA 1
ATOM 739 C C . ASP A 1 97 ? 17.085 26.251 -15.312 1.00 66.50 97 ASP A C 1
ATOM 741 O O . ASP A 1 97 ? 16.556 26.014 -14.217 1.00 66.50 97 ASP A O 1
ATOM 745 N N . ASP A 1 98 ? 17.096 25.339 -16.288 1.00 77.00 98 ASP A N 1
ATOM 746 C CA . ASP A 1 98 ? 16.432 24.033 -16.165 1.00 77.00 98 ASP A CA 1
ATOM 747 C C . ASP A 1 98 ? 17.115 23.122 -15.132 1.00 77.00 98 ASP A C 1
ATOM 749 O O . ASP A 1 98 ? 16.445 22.428 -14.355 1.00 77.00 98 ASP A O 1
ATOM 753 N N . PHE A 1 99 ? 18.450 23.152 -15.053 1.00 81.88 99 PHE A N 1
ATOM 754 C CA . PHE A 1 99 ? 19.194 22.364 -14.070 1.00 81.88 99 PHE A CA 1
ATOM 755 C C . PHE A 1 99 ? 18.894 22.814 -12.633 1.00 81.88 99 PHE A C 1
ATOM 757 O O . PHE A 1 99 ? 18.668 21.978 -11.750 1.00 81.88 99 PHE A O 1
ATOM 764 N N . TYR A 1 100 ? 18.838 24.129 -12.392 1.00 82.12 100 TYR A N 1
ATOM 765 C CA . TYR A 1 100 ? 18.503 24.675 -11.075 1.00 82.12 100 TYR A CA 1
ATOM 766 C C . TYR A 1 100 ? 17.085 24.300 -10.643 1.00 82.12 100 TYR A C 1
ATOM 768 O O . TYR A 1 100 ? 16.892 23.870 -9.501 1.00 82.12 100 TYR A O 1
ATOM 776 N N . TYR A 1 101 ? 16.100 24.402 -11.540 1.00 86.06 101 TYR A N 1
ATOM 777 C CA . TYR A 1 101 ? 14.727 24.007 -11.229 1.00 86.06 101 TYR A CA 1
ATOM 778 C C . TYR A 1 101 ? 14.625 22.517 -10.883 1.00 86.06 101 TYR A C 1
ATOM 780 O O . TYR A 1 101 ? 14.022 22.159 -9.867 1.00 86.06 101 TYR A O 1
ATOM 788 N N . LEU A 1 102 ? 15.249 21.640 -11.679 1.00 87.50 102 LEU A N 1
ATOM 789 C CA . LEU A 1 102 ? 15.250 20.195 -11.431 1.00 87.50 102 LEU A CA 1
ATOM 790 C C . LEU A 1 102 ? 15.900 19.843 -10.089 1.00 87.50 102 LEU A C 1
ATOM 792 O O . LEU A 1 102 ? 15.336 19.060 -9.319 1.00 87.50 102 LEU A O 1
ATOM 796 N N . TYR A 1 103 ? 17.046 20.454 -9.779 1.00 87.62 103 TYR A N 1
ATOM 797 C CA . TYR A 1 103 ? 17.733 20.268 -8.503 1.00 87.62 103 TYR A CA 1
ATOM 798 C C . TYR A 1 103 ? 16.850 20.672 -7.314 1.00 87.62 103 TYR A C 1
ATOM 800 O O . TYR A 1 103 ? 16.690 19.911 -6.353 1.00 87.62 103 TYR A O 1
ATOM 808 N N . TRP A 1 104 ? 16.235 21.855 -7.379 1.00 86.12 104 TRP A N 1
ATOM 809 C CA . TRP A 1 104 ? 15.391 22.355 -6.298 1.00 86.12 104 TRP A CA 1
ATOM 810 C C . TRP A 1 104 ? 14.098 21.569 -6.145 1.00 86.12 104 TRP A C 1
ATOM 812 O O . TRP A 1 104 ? 13.712 21.254 -5.019 1.00 86.12 104 TRP A O 1
ATOM 822 N N . ASN A 1 105 ? 13.466 21.192 -7.255 1.00 89.12 105 ASN A N 1
ATOM 823 C CA . ASN A 1 105 ? 12.294 20.330 -7.245 1.00 89.12 105 ASN A CA 1
ATOM 824 C C . ASN A 1 105 ? 12.612 19.000 -6.554 1.00 89.12 105 ASN A C 1
ATOM 826 O O . ASN A 1 105 ? 11.902 18.609 -5.629 1.00 89.12 105 ASN A O 1
ATOM 830 N N . ALA A 1 106 ? 13.733 18.362 -6.903 1.00 89.69 106 ALA A N 1
ATOM 831 C CA . ALA A 1 106 ? 14.175 17.136 -6.244 1.00 89.69 106 ALA A CA 1
ATOM 832 C C . ALA A 1 106 ? 14.381 17.334 -4.732 1.00 89.69 106 ALA A C 1
ATOM 834 O O . ALA A 1 106 ? 13.921 16.523 -3.928 1.00 89.69 106 ALA A O 1
ATOM 835 N N . ARG A 1 107 ? 15.012 18.437 -4.314 1.00 89.81 107 ARG A N 1
ATOM 836 C CA . ARG A 1 107 ? 15.268 18.726 -2.894 1.00 89.81 107 ARG A CA 1
ATOM 837 C C . ARG A 1 107 ? 13.990 19.012 -2.099 1.00 89.81 107 ARG A C 1
ATOM 839 O O . ARG A 1 107 ? 13.845 18.542 -0.969 1.00 89.81 107 ARG A O 1
ATOM 846 N N . VAL A 1 108 ? 13.045 19.743 -2.687 1.00 90.81 108 VAL A N 1
ATOM 847 C CA . VAL A 1 108 ? 11.723 19.994 -2.099 1.00 90.81 108 VAL A CA 1
ATOM 848 C C . VAL A 1 108 ? 10.934 18.692 -1.971 1.00 90.81 108 VAL A C 1
ATOM 850 O O . VAL A 1 108 ? 10.378 18.415 -0.906 1.00 90.81 108 VAL A O 1
ATOM 853 N N . GLN A 1 109 ? 10.930 17.863 -3.016 1.00 92.00 109 GLN A N 1
ATOM 854 C CA . GLN A 1 109 ? 10.283 16.554 -2.989 1.00 92.00 109 GLN A CA 1
ATOM 855 C C . GLN A 1 109 ? 10.884 15.650 -1.911 1.00 92.00 109 GLN A C 1
ATOM 857 O O . GLN A 1 109 ? 10.132 15.045 -1.151 1.00 92.00 109 GLN A O 1
ATOM 862 N N . GLN A 1 110 ? 12.213 15.617 -1.771 1.00 91.31 110 GLN A N 1
ATOM 863 C CA . GLN A 1 110 ? 12.891 14.876 -0.704 1.00 91.31 110 GLN A CA 1
ATOM 864 C C . GLN A 1 110 ? 12.480 15.359 0.692 1.00 91.31 110 GLN A C 1
ATOM 866 O O . GLN A 1 110 ? 12.192 14.532 1.557 1.00 91.31 110 GLN A O 1
ATOM 871 N N . LEU A 1 111 ? 12.400 16.676 0.925 1.00 93.25 111 LEU A N 1
ATOM 872 C CA . LEU A 1 111 ? 11.934 17.214 2.207 1.00 93.25 111 LEU A CA 1
ATOM 873 C C . LEU A 1 111 ? 10.490 16.786 2.495 1.00 93.25 111 LEU A C 1
ATOM 875 O O . LEU A 1 111 ? 10.194 16.290 3.582 1.00 93.25 111 LEU A O 1
ATOM 879 N N . VAL A 1 112 ? 9.589 16.988 1.533 1.00 95.19 112 VAL A N 1
ATOM 880 C CA . VAL A 1 112 ? 8.171 16.637 1.675 1.00 95.19 112 VAL A CA 1
ATOM 881 C C . VAL A 1 112 ? 8.004 15.134 1.903 1.00 95.19 112 VAL A C 1
ATOM 883 O O . VAL A 1 112 ? 7.195 14.739 2.743 1.00 95.19 112 VAL A O 1
ATOM 886 N N . ALA A 1 113 ? 8.782 14.302 1.209 1.00 92.69 113 ALA A N 1
ATOM 887 C CA . ALA A 1 113 ? 8.794 12.856 1.391 1.00 92.69 113 ALA A CA 1
ATOM 888 C C . ALA A 1 113 ? 9.295 12.466 2.788 1.00 92.69 113 ALA A C 1
ATOM 890 O O . ALA A 1 113 ? 8.632 11.691 3.473 1.00 92.69 113 ALA A O 1
ATOM 891 N N . ALA A 1 114 ? 10.401 13.051 3.260 1.00 95.06 114 ALA A N 1
ATOM 892 C CA . ALA A 1 114 ? 10.948 12.778 4.588 1.00 95.06 114 ALA A CA 1
ATOM 893 C C . ALA A 1 114 ? 9.971 13.167 5.711 1.00 95.06 114 ALA A C 1
ATOM 895 O O . ALA A 1 114 ? 9.707 12.377 6.618 1.00 95.06 114 ALA A O 1
ATOM 896 N N . VAL A 1 115 ? 9.377 14.364 5.632 1.00 96.12 115 VAL A N 1
ATOM 897 C CA . VAL A 1 115 ? 8.374 14.819 6.609 1.00 96.12 115 VAL A CA 1
ATOM 898 C C . VAL A 1 115 ? 7.098 13.980 6.513 1.00 96.12 115 VAL A C 1
ATOM 900 O O . VAL A 1 115 ? 6.524 13.613 7.537 1.00 96.12 115 VAL A O 1
ATOM 903 N N . GLY A 1 116 ? 6.674 13.628 5.297 1.00 95.25 116 GLY A N 1
ATOM 904 C CA . GLY A 1 116 ? 5.542 12.738 5.061 1.00 95.25 116 GLY A CA 1
ATOM 905 C C . GLY A 1 116 ? 5.743 11.354 5.678 1.00 95.25 116 GLY A C 1
ATOM 906 O O . GLY A 1 116 ? 4.835 10.855 6.336 1.00 95.25 116 GLY A O 1
ATOM 907 N N . SER A 1 117 ? 6.940 10.778 5.537 1.00 93.62 117 SER A N 1
ATOM 908 C CA . SER A 1 117 ? 7.314 9.500 6.150 1.00 93.62 117 SER A CA 1
ATOM 909 C C . SER A 1 117 ? 7.248 9.568 7.679 1.00 93.62 117 SER A C 1
ATOM 911 O O . SER A 1 117 ? 6.619 8.716 8.303 1.00 93.62 117 SER A O 1
ATOM 913 N N . HIS A 1 118 ? 7.791 10.628 8.293 1.00 96.06 118 HIS A N 1
ATOM 914 C CA . HIS A 1 118 ? 7.725 10.831 9.750 1.00 96.06 118 HIS A CA 1
ATOM 915 C C . HIS A 1 118 ? 6.282 10.941 10.272 1.00 96.06 118 HIS A C 1
ATOM 917 O O . HIS A 1 118 ? 5.923 10.328 11.279 1.00 96.06 118 HIS A O 1
ATOM 923 N N . VAL A 1 119 ? 5.426 11.700 9.579 1.00 96.62 119 VAL A N 1
ATOM 924 C CA . VAL A 1 119 ? 3.995 11.812 9.919 1.00 96.62 119 VAL A CA 1
ATOM 925 C C . VAL A 1 119 ? 3.272 10.471 9.751 1.00 96.62 119 VAL A C 1
ATOM 927 O O . VAL A 1 119 ? 2.441 10.126 10.594 1.00 96.62 119 VAL A O 1
ATOM 930 N N . GLY A 1 120 ? 3.611 9.709 8.705 1.00 91.94 120 GLY A N 1
ATOM 931 C CA . GLY A 1 120 ? 3.128 8.343 8.491 1.00 91.94 120 GLY A CA 1
ATOM 932 C C . GLY A 1 120 ? 3.445 7.447 9.686 1.00 91.94 120 GLY A C 1
ATOM 933 O O . GLY A 1 120 ? 2.524 6.999 10.361 1.00 91.94 120 GLY A O 1
ATOM 934 N N . GLN A 1 121 ? 4.727 7.335 10.051 1.00 93.19 121 GLN A N 1
ATOM 935 C CA . GLN A 1 121 ? 5.189 6.534 11.194 1.00 93.19 121 GLN A CA 1
ATOM 936 C C . GLN A 1 121 ? 4.464 6.885 12.501 1.00 93.19 121 GLN A C 1
ATOM 938 O O . GLN A 1 121 ? 4.069 6.002 13.262 1.00 93.19 121 GLN A O 1
ATOM 943 N N . LYS A 1 122 ? 4.248 8.180 12.773 1.00 96.12 122 LYS A N 1
ATOM 944 C CA . LYS A 1 122 ? 3.506 8.626 13.964 1.00 96.12 122 LYS A CA 1
ATOM 945 C C . LYS A 1 122 ? 2.035 8.223 13.930 1.00 96.12 122 LYS A C 1
ATOM 947 O O . LYS A 1 122 ? 1.459 7.889 14.964 1.00 96.12 122 LYS A O 1
ATOM 952 N N . THR A 1 123 ? 1.421 8.251 12.755 1.00 94.69 123 THR A N 1
ATOM 953 C CA . THR A 1 123 ? 0.036 7.806 12.563 1.00 94.69 123 THR A CA 1
ATOM 954 C C . THR A 1 123 ? -0.081 6.294 12.747 1.00 94.69 123 THR A C 1
ATOM 956 O O . THR A 1 123 ? -1.035 5.827 13.373 1.00 94.69 123 THR A O 1
ATOM 959 N N . ASP A 1 124 ? 0.921 5.537 12.301 1.00 86.75 124 ASP A N 1
ATOM 960 C CA . ASP A 1 124 ? 1.001 4.086 12.487 1.00 86.75 124 ASP A CA 1
ATOM 961 C C . ASP A 1 124 ? 1.171 3.705 13.945 1.00 86.75 124 ASP A C 1
ATOM 963 O O . ASP A 1 124 ? 0.489 2.803 14.426 1.00 86.75 124 ASP A O 1
ATOM 967 N N . GLU A 1 125 ? 2.023 4.430 14.670 1.00 93.50 125 GLU A N 1
ATOM 968 C CA . GLU A 1 125 ? 2.193 4.275 16.112 1.00 93.50 125 GLU A CA 1
ATOM 969 C C . GLU A 1 125 ? 0.846 4.444 16.835 1.00 93.50 125 GLU A C 1
ATOM 971 O O . GLU A 1 125 ? 0.467 3.601 17.652 1.00 93.50 125 GLU A O 1
ATOM 976 N N . VAL A 1 126 ? 0.069 5.475 16.474 1.00 95.50 126 VAL A N 1
ATOM 977 C CA . VAL A 1 126 ? -1.281 5.697 17.017 1.00 95.50 126 VAL A CA 1
ATOM 978 C C . VAL A 1 126 ? -2.239 4.572 16.643 1.00 95.50 126 VAL A C 1
ATOM 980 O O . VAL A 1 126 ? -2.924 4.032 17.515 1.00 95.50 126 VAL A O 1
ATOM 983 N N . SER A 1 127 ? -2.285 4.194 15.367 1.00 89.19 127 SER A N 1
ATOM 984 C CA . SER A 1 127 ? -3.166 3.134 14.873 1.00 89.19 127 SER A CA 1
ATOM 985 C C . SER A 1 127 ? -2.867 1.796 15.554 1.00 89.19 127 SER A C 1
ATOM 987 O O . SER A 1 127 ? -3.776 1.145 16.076 1.00 89.19 127 SER A O 1
ATOM 989 N N . ALA A 1 128 ? -1.589 1.420 15.650 1.00 86.25 128 ALA A N 1
ATOM 990 C CA . ALA A 1 128 ? -1.130 0.220 16.337 1.00 86.25 128 ALA A CA 1
ATOM 991 C C . ALA A 1 128 ? -1.478 0.260 17.831 1.00 86.25 128 ALA A C 1
ATOM 993 O O . ALA A 1 128 ? -1.977 -0.730 18.373 1.00 86.25 128 ALA A O 1
ATOM 994 N N . PHE A 1 129 ? -1.284 1.407 18.490 1.00 92.31 129 PHE A N 1
ATOM 995 C CA . PHE A 1 129 ? -1.608 1.586 19.903 1.00 92.31 129 PHE A CA 1
ATOM 996 C C . PHE A 1 129 ? -3.106 1.410 20.188 1.00 92.31 129 PHE A C 1
ATOM 998 O O . PHE A 1 129 ? -3.470 0.720 21.149 1.00 92.31 129 PHE A O 1
ATOM 1005 N N . LEU A 1 130 ? -3.967 2.020 19.363 1.00 90.75 130 LEU A N 1
ATOM 1006 C CA . LEU A 1 130 ? -5.424 1.917 19.469 1.00 90.75 130 LEU A CA 1
ATOM 1007 C C . LEU A 1 130 ? -5.903 0.498 19.146 1.00 90.75 130 LEU A C 1
ATOM 1009 O O . LEU A 1 130 ? -6.692 -0.072 19.903 1.00 90.75 130 LEU A O 1
ATOM 1013 N N . ALA A 1 131 ? -5.386 -0.102 18.071 1.00 84.00 131 ALA A N 1
ATOM 1014 C CA . ALA A 1 131 ? -5.745 -1.450 17.642 1.00 84.00 131 ALA A CA 1
ATOM 1015 C C . ALA A 1 131 ? -5.366 -2.509 18.685 1.00 84.00 131 ALA A C 1
ATOM 1017 O O . ALA A 1 131 ? -6.183 -3.378 18.989 1.00 84.00 131 ALA A O 1
ATOM 1018 N N . ALA A 1 132 ? -4.172 -2.410 19.280 1.00 85.25 132 ALA A N 1
ATOM 1019 C CA . ALA A 1 132 ? -3.707 -3.326 20.324 1.00 85.25 132 ALA A CA 1
ATOM 1020 C C . ALA A 1 132 ? -4.611 -3.331 21.569 1.00 85.25 132 ALA A C 1
ATOM 1022 O O . ALA A 1 132 ? -4.651 -4.323 22.288 1.00 85.25 132 ALA A O 1
ATOM 1023 N N . ARG A 1 133 ? -5.350 -2.241 21.808 1.00 88.38 133 ARG A N 1
ATOM 1024 C CA . ARG A 1 133 ? -6.260 -2.068 22.955 1.00 88.38 133 ARG A CA 1
ATOM 1025 C C . ARG A 1 133 ? -7.736 -2.174 22.576 1.00 88.38 133 ARG A C 1
ATOM 1027 O O . ARG A 1 133 ? -8.607 -1.974 23.417 1.00 88.38 133 ARG A O 1
ATOM 1034 N N . GLY A 1 134 ? -8.034 -2.438 21.302 1.00 82.62 134 GLY A N 1
ATOM 1035 C CA . GLY A 1 134 ? -9.401 -2.430 20.788 1.00 82.62 134 GLY A CA 1
ATOM 1036 C C . GLY A 1 134 ? -10.109 -1.086 20.989 1.00 82.62 134 GLY A C 1
ATOM 1037 O O . GLY A 1 134 ? -11.316 -1.065 21.206 1.00 82.62 134 GLY A O 1
ATOM 1038 N N . LEU A 1 135 ? -9.391 0.037 20.965 1.00 88.81 135 LEU A N 1
ATOM 1039 C CA . LEU A 1 135 ? -9.963 1.377 21.111 1.00 88.81 135 LEU A CA 1
ATOM 1040 C C . LEU A 1 135 ? -10.418 1.947 19.753 1.00 88.81 135 LEU A C 1
ATOM 1042 O O . LEU A 1 135 ? -9.851 1.587 18.721 1.00 88.81 135 LEU A O 1
ATOM 1046 N N . PRO A 1 136 ? -11.447 2.822 19.724 1.00 89.00 136 PRO A N 1
ATOM 1047 C CA . PRO A 1 136 ? -12.281 3.267 20.855 1.00 89.00 136 PRO A CA 1
ATOM 1048 C C . PRO A 1 136 ? -13.343 2.243 21.304 1.00 89.00 136 PRO A C 1
ATOM 1050 O O . PRO A 1 136 ? -14.039 2.464 22.292 1.00 89.00 136 PRO A O 1
ATOM 1053 N N . LEU A 1 137 ? -13.471 1.109 20.611 1.00 81.94 137 LEU A N 1
ATOM 1054 C CA . LEU A 1 137 ? -14.530 0.113 20.827 1.00 81.94 137 LEU A CA 1
ATOM 1055 C C . LEU A 1 137 ? -14.634 -0.398 22.267 1.00 81.94 137 LEU A C 1
ATOM 1057 O O . LEU A 1 137 ? -15.743 -0.547 22.772 1.00 81.94 137 LEU A O 1
ATOM 1061 N N . ALA A 1 138 ? -13.501 -0.612 22.933 1.00 82.25 138 ALA A N 1
ATOM 1062 C CA . ALA A 1 138 ? -13.424 -1.079 24.314 1.00 82.25 138 ALA A CA 1
ATOM 1063 C C . ALA A 1 138 ? -14.193 -0.196 25.310 1.00 82.25 138 ALA A C 1
ATOM 1065 O O . ALA A 1 138 ? -14.704 -0.679 26.320 1.00 82.25 138 ALA A O 1
ATOM 1066 N N . VAL A 1 139 ? -14.287 1.107 25.037 1.00 84.56 139 VAL A N 1
ATOM 1067 C CA . VAL A 1 139 ? -14.935 2.082 25.929 1.00 84.56 139 VAL A CA 1
ATOM 1068 C C . VAL A 1 139 ? -16.298 2.551 25.436 1.00 84.56 139 VAL A C 1
ATOM 1070 O O . VAL A 1 139 ? -17.040 3.174 26.201 1.00 84.56 139 VAL A O 1
ATOM 1073 N N . ASP A 1 140 ? -16.640 2.224 24.191 1.00 77.19 140 ASP A N 1
ATOM 1074 C CA . ASP A 1 140 ? -17.869 2.635 23.507 1.00 77.19 140 ASP A CA 1
ATOM 1075 C C . ASP A 1 140 ? -18.925 1.511 23.445 1.00 77.19 140 ASP A C 1
ATOM 1077 O O . ASP A 1 140 ? -19.881 1.554 22.670 1.00 77.19 140 ASP A O 1
ATOM 1081 N N . VAL A 1 141 ? -18.759 0.465 24.267 1.00 63.22 141 VAL A N 1
ATOM 1082 C CA . VAL A 1 141 ? -19.693 -0.666 24.345 1.00 63.22 141 VAL A CA 1
ATOM 1083 C C . VAL A 1 141 ? -21.037 -0.198 24.915 1.00 63.22 141 VAL A C 1
ATOM 1085 O O . VAL A 1 141 ? -21.279 -0.241 26.122 1.00 63.22 141 VAL A O 1
ATOM 1088 N N . GLN A 1 142 ? -21.955 0.213 24.037 1.00 62.06 142 GLN A N 1
ATOM 1089 C CA . GLN A 1 142 ? -23.371 0.306 24.380 1.00 62.06 142 GLN A CA 1
ATOM 1090 C C . GLN A 1 142 ? -23.871 -1.081 24.808 1.00 62.06 142 GLN A C 1
ATOM 1092 O O . GLN A 1 142 ? -23.567 -2.088 24.166 1.00 62.06 142 GLN A O 1
ATOM 1097 N N . GLN A 1 143 ? -24.653 -1.138 25.892 1.00 59.72 143 GLN A N 1
ATOM 1098 C CA . GLN A 1 143 ? -24.952 -2.361 26.653 1.00 59.72 143 GLN A CA 1
ATOM 1099 C C . GLN A 1 143 ? -25.481 -3.568 25.848 1.00 59.72 143 GLN A C 1
ATOM 1101 O O . GLN A 1 143 ? -25.453 -4.683 26.367 1.00 59.72 143 GLN A O 1
ATOM 1106 N N . ARG A 1 144 ? -25.982 -3.388 24.617 1.00 67.00 144 ARG A N 1
ATOM 1107 C CA . ARG A 1 144 ? -26.570 -4.464 23.794 1.00 67.00 144 ARG A CA 1
ATOM 1108 C C . ARG A 1 144 ? -26.299 -4.365 22.287 1.00 67.00 144 ARG A C 1
ATOM 1110 O O . ARG A 1 144 ? -27.066 -4.916 21.506 1.00 67.00 144 ARG A O 1
ATOM 1117 N N . GLY A 1 145 ? -25.238 -3.687 21.853 1.00 83.75 145 GLY A N 1
ATOM 1118 C CA . GLY A 1 145 ? -25.040 -3.434 20.421 1.00 83.75 145 GLY A CA 1
ATOM 1119 C C . GLY A 1 145 ? -23.602 -3.510 19.935 1.00 83.75 145 GLY A C 1
ATOM 1120 O O . GLY A 1 145 ? -22.656 -3.627 20.714 1.00 83.75 145 GLY A O 1
ATOM 1121 N N . ILE A 1 146 ? -23.478 -3.450 18.613 1.00 90.06 146 ILE A N 1
ATOM 1122 C CA . ILE A 1 146 ? -22.257 -3.078 17.894 1.00 90.06 146 ILE A CA 1
ATOM 1123 C C . ILE A 1 146 ? -22.303 -1.563 17.735 1.00 90.06 146 ILE A C 1
ATOM 1125 O O . ILE A 1 146 ? -23.362 -1.036 17.378 1.00 90.06 146 ILE A O 1
ATOM 1129 N N . SER A 1 147 ? -21.193 -0.871 17.984 1.00 87.94 147 SER A N 1
ATOM 1130 C CA . SER A 1 147 ? -21.124 0.575 17.764 1.00 87.94 147 SER A CA 1
ATOM 1131 C C . SER A 1 147 ? -21.343 0.919 16.287 1.00 87.94 147 SER A C 1
ATOM 1133 O O . SER A 1 147 ? -20.999 0.137 15.396 1.00 87.94 147 SER A O 1
ATOM 1135 N N . ASP A 1 148 ? -21.908 2.097 16.014 1.00 88.06 148 ASP A N 1
ATOM 1136 C CA . ASP A 1 148 ? -22.165 2.541 14.637 1.00 88.06 148 ASP A CA 1
ATOM 1137 C C . ASP A 1 148 ? -20.875 2.613 13.812 1.00 88.06 148 ASP A C 1
ATOM 1139 O O . ASP A 1 148 ? -20.871 2.239 12.642 1.00 88.06 148 ASP A O 1
ATOM 1143 N N . GLY A 1 149 ? -19.756 3.011 14.428 1.00 87.50 149 GLY A N 1
ATOM 1144 C CA . GLY A 1 149 ? -18.455 3.065 13.761 1.00 87.50 149 GLY A CA 1
ATOM 1145 C C . GLY A 1 149 ? -17.959 1.695 13.287 1.00 87.50 149 GLY A C 1
ATOM 1146 O O . GLY A 1 149 ? -17.515 1.561 12.147 1.00 87.50 149 GLY A O 1
ATOM 1147 N N . LEU A 1 150 ? -18.066 0.655 14.121 1.00 91.56 150 LEU A N 1
ATOM 1148 C CA . LEU A 1 150 ? -17.690 -0.704 13.715 1.00 91.56 150 LEU A CA 1
ATOM 1149 C C . LEU A 1 150 ? -18.681 -1.287 12.712 1.00 91.56 150 LEU A C 1
ATOM 1151 O O . LEU A 1 150 ? -18.261 -1.916 11.743 1.00 91.56 150 LEU A O 1
ATOM 1155 N N . TRP A 1 151 ? -19.979 -1.052 12.908 1.00 94.94 151 TRP A N 1
ATOM 1156 C CA . TRP A 1 151 ? -20.982 -1.489 11.945 1.00 94.94 151 TRP A CA 1
ATOM 1157 C C . TRP A 1 151 ? -20.759 -0.852 10.569 1.00 94.94 151 TRP A C 1
ATOM 1159 O O . TRP A 1 151 ? -20.788 -1.563 9.574 1.00 94.94 151 TRP A O 1
ATOM 1169 N N . SER A 1 152 ? -20.428 0.440 10.512 1.00 94.62 152 SER A N 1
ATOM 1170 C CA . SER A 1 152 ? -20.078 1.138 9.270 1.00 94.62 152 SER A CA 1
ATOM 1171 C C . SER A 1 152 ? -18.900 0.473 8.546 1.00 94.62 152 SER A C 1
ATOM 1173 O O . SER A 1 152 ? -18.986 0.214 7.350 1.00 94.62 152 SER A O 1
ATOM 1175 N N . LYS A 1 153 ? -17.838 0.082 9.270 1.00 94.69 153 LYS A N 1
ATOM 1176 C CA . LYS A 1 153 ? -16.694 -0.654 8.690 1.00 94.69 153 LYS A CA 1
ATOM 1177 C C . LYS A 1 153 ? -17.078 -2.042 8.172 1.00 94.69 153 LYS A C 1
ATOM 1179 O O . LYS A 1 153 ? -16.649 -2.447 7.096 1.00 94.69 153 LYS A O 1
ATOM 1184 N N . VAL A 1 154 ? -17.883 -2.786 8.933 1.00 96.75 154 VAL A N 1
ATOM 1185 C CA . VAL A 1 154 ? -18.406 -4.095 8.504 1.00 96.75 154 VAL A CA 1
ATOM 1186 C C . VAL A 1 154 ? -19.256 -3.938 7.243 1.00 96.75 154 VAL A C 1
ATOM 1188 O O . VAL A 1 154 ? -19.076 -4.685 6.283 1.00 96.75 154 VAL A O 1
ATOM 1191 N N . GLN A 1 155 ? -20.137 -2.939 7.228 1.00 97.62 155 GLN A N 1
ATOM 1192 C CA . GLN A 1 155 ? -21.013 -2.636 6.108 1.00 97.62 155 GLN A CA 1
ATOM 1193 C C . GLN A 1 155 ? -20.224 -2.174 4.879 1.00 97.62 155 GLN A C 1
ATOM 1195 O O . GLN A 1 155 ? -20.586 -2.541 3.768 1.00 97.62 155 GLN A O 1
ATOM 1200 N N . GLU A 1 156 ? -19.133 -1.425 5.050 1.00 96.50 156 GLU A N 1
ATOM 1201 C CA . GLU A 1 156 ? -18.231 -1.054 3.957 1.00 96.50 156 GLU A CA 1
ATOM 1202 C C . GLU A 1 156 ? -17.636 -2.301 3.289 1.00 96.50 156 GLU A C 1
ATOM 1204 O O . GLU A 1 156 ? -17.700 -2.438 2.067 1.00 96.50 156 GLU A O 1
ATOM 1209 N N . VAL A 1 157 ? -17.121 -3.247 4.083 1.00 97.38 157 VAL A N 1
ATOM 1210 C CA . VAL A 1 157 ? -16.602 -4.524 3.568 1.00 97.38 157 VAL A CA 1
ATOM 1211 C C . VAL A 1 157 ? -17.711 -5.321 2.874 1.00 97.38 157 VAL A C 1
ATOM 1213 O O . VAL A 1 157 ? -17.499 -5.837 1.779 1.00 97.38 157 VAL A O 1
ATOM 1216 N N . GLN A 1 158 ? -18.911 -5.392 3.459 1.00 97.69 158 GLN A N 1
ATOM 1217 C CA . GLN A 1 158 ? -20.069 -6.063 2.855 1.00 97.69 158 GLN A CA 1
ATOM 1218 C C . GLN A 1 158 ? -20.489 -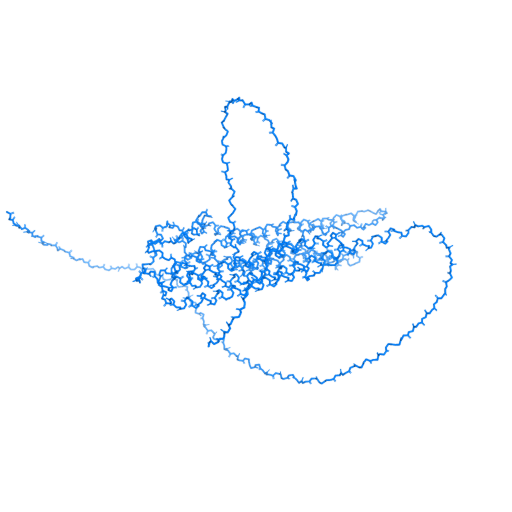5.424 1.523 1.00 97.69 158 GLN A C 1
ATOM 1220 O O . GLN A 1 158 ? -20.694 -6.136 0.541 1.00 97.69 158 GLN A O 1
ATOM 1225 N N . ALA A 1 159 ? -20.575 -4.093 1.467 1.00 97.44 159 ALA A N 1
ATOM 1226 C CA . ALA A 1 159 ? -20.971 -3.337 0.282 1.00 97.44 159 ALA A CA 1
ATOM 1227 C C . ALA A 1 159 ? -19.981 -3.510 -0.877 1.00 97.44 159 ALA A C 1
ATOM 1229 O O . ALA A 1 159 ? -20.384 -3.503 -2.037 1.00 97.44 159 ALA A O 1
ATOM 1230 N N . LYS A 1 160 ? -18.698 -3.729 -0.569 1.00 96.31 160 LYS A N 1
ATOM 1231 C CA . LYS A 1 160 ? -17.652 -4.038 -1.554 1.00 96.31 160 LYS A CA 1
ATOM 1232 C C . LYS A 1 160 ? -17.609 -5.517 -1.976 1.00 96.31 160 LYS A C 1
ATOM 1234 O O . LYS A 1 160 ? -16.656 -5.920 -2.633 1.00 96.31 160 LYS A O 1
ATOM 1239 N N . GLY A 1 161 ? -18.611 -6.326 -1.615 1.00 96.75 161 GLY A N 1
ATOM 1240 C CA . GLY A 1 161 ? -18.703 -7.750 -1.972 1.00 96.75 161 GLY A CA 1
ATOM 1241 C C . GLY A 1 161 ? -18.082 -8.712 -0.950 1.00 96.75 161 GLY A C 1
ATOM 1242 O O . GLY A 1 161 ? -17.969 -9.915 -1.205 1.00 96.75 161 GLY A O 1
ATOM 1243 N N . GLY A 1 162 ? -17.699 -8.209 0.227 1.00 96.50 162 GLY A N 1
ATOM 1244 C CA . GLY A 1 162 ? -17.154 -8.997 1.328 1.00 96.50 162 GLY A CA 1
ATOM 1245 C C . GLY A 1 162 ? -15.819 -9.668 1.000 1.00 96.50 162 GLY A C 1
ATOM 1246 O O . GLY A 1 162 ? -15.097 -9.279 0.087 1.00 96.50 162 GLY A O 1
ATOM 1247 N N . LEU A 1 163 ? -15.497 -10.732 1.741 1.00 96.38 163 LEU A N 1
ATOM 1248 C CA . LEU A 1 163 ? -14.251 -11.487 1.558 1.00 96.38 163 LEU A CA 1
ATOM 1249 C C . LEU A 1 163 ? -14.088 -12.056 0.136 1.00 96.38 163 LEU A C 1
ATOM 1251 O O . LEU A 1 163 ? -12.963 -12.176 -0.335 1.00 96.38 163 LEU A O 1
ATOM 1255 N N . ALA A 1 164 ? -15.186 -12.415 -0.537 1.00 96.88 164 ALA A N 1
ATOM 1256 C CA . ALA A 1 164 ? -15.134 -13.022 -1.867 1.00 96.88 164 ALA A CA 1
ATOM 1257 C C . ALA A 1 164 ? -14.564 -12.052 -2.912 1.00 96.88 164 ALA A C 1
ATOM 1259 O O . ALA A 1 164 ? -13.654 -12.423 -3.646 1.00 96.88 164 ALA A O 1
ATOM 1260 N N . ALA A 1 165 ? -15.029 -10.799 -2.912 1.00 97.19 165 ALA A N 1
ATOM 1261 C CA . ALA A 1 165 ? -14.504 -9.770 -3.806 1.00 97.19 165 ALA A CA 1
ATOM 1262 C C . ALA A 1 165 ? -13.023 -9.470 -3.528 1.00 97.19 165 ALA A C 1
ATOM 1264 O O . ALA A 1 165 ? -12.232 -9.344 -4.459 1.00 97.19 165 ALA A O 1
ATOM 1265 N N . VAL A 1 166 ? -12.613 -9.428 -2.253 1.00 96.94 166 VAL A N 1
ATOM 1266 C CA . VAL A 1 166 ? -11.194 -9.244 -1.898 1.00 96.94 166 VAL A CA 1
ATOM 1267 C C . VAL A 1 166 ? -10.342 -10.403 -2.426 1.00 96.94 166 VAL A C 1
ATOM 1269 O O . VAL A 1 166 ? -9.301 -10.174 -3.038 1.00 96.94 166 VAL A O 1
ATOM 1272 N N . GLN A 1 167 ? -10.795 -11.648 -2.263 1.00 97.62 167 GLN A N 1
ATOM 1273 C CA . GLN A 1 167 ? -10.100 -12.828 -2.792 1.00 97.62 167 GLN A CA 1
ATOM 1274 C C . GLN A 1 167 ? -9.993 -12.813 -4.320 1.00 97.62 167 GLN A C 1
ATOM 1276 O O . GLN A 1 167 ? -8.952 -13.177 -4.860 1.00 97.62 167 GLN A O 1
ATOM 1281 N N . GLU A 1 168 ? -11.034 -12.358 -5.014 1.00 98.31 168 GLU A N 1
ATOM 1282 C CA . GLU A 1 168 ? -11.009 -12.189 -6.466 1.00 98.31 168 GLU A CA 1
ATOM 1283 C C . GLU A 1 168 ? -9.984 -11.129 -6.893 1.00 98.31 168 GLU A C 1
ATOM 1285 O O . GLU A 1 168 ? -9.156 -11.398 -7.766 1.00 98.31 168 GLU A O 1
ATOM 1290 N N . THR A 1 169 ? -9.960 -9.964 -6.231 1.00 97.81 169 THR A N 1
ATOM 1291 C CA . THR A 1 169 ? -8.956 -8.923 -6.514 1.00 97.81 169 THR A CA 1
ATOM 1292 C C . THR A 1 169 ? -7.530 -9.406 -6.253 1.00 97.81 169 THR A C 1
ATOM 1294 O O . THR A 1 169 ? -6.642 -9.153 -7.062 1.00 97.81 169 THR A O 1
ATOM 1297 N N . VAL A 1 170 ? -7.305 -10.172 -5.182 1.00 97.81 170 VAL A N 1
ATOM 1298 C CA . VAL A 1 170 ? -5.996 -10.764 -4.874 1.00 97.81 170 VAL A CA 1
ATOM 1299 C C . VAL A 1 170 ? -5.595 -11.824 -5.901 1.00 97.81 170 VAL A C 1
ATOM 1301 O O . VAL A 1 170 ? -4.462 -11.815 -6.369 1.00 97.81 170 VAL A O 1
ATOM 1304 N N . SER A 1 171 ? -6.521 -12.675 -6.344 1.00 98.25 171 SER A N 1
ATOM 1305 C CA . SER A 1 171 ? -6.234 -13.635 -7.416 1.00 98.25 171 SER A CA 1
ATOM 1306 C C . SER A 1 171 ? -5.900 -12.933 -8.738 1.00 98.25 171 SER A C 1
ATOM 1308 O O . SER A 1 171 ? -5.022 -13.376 -9.478 1.00 98.25 171 SER A O 1
ATOM 1310 N N . SER A 1 172 ? -6.567 -11.815 -9.047 1.00 98.19 172 SER A N 1
ATOM 1311 C CA . SER A 1 172 ? -6.214 -10.990 -10.206 1.00 98.19 172 SER A CA 1
ATOM 1312 C C . SER A 1 172 ? -4.821 -10.375 -10.060 1.00 98.19 172 SER A C 1
ATOM 1314 O O . SER A 1 172 ? -4.069 -10.355 -11.030 1.00 98.19 172 SER A O 1
ATOM 1316 N N . LEU A 1 173 ? -4.465 -9.893 -8.867 1.00 97.75 173 LEU A N 1
ATOM 1317 C CA . LEU A 1 173 ? -3.140 -9.350 -8.568 1.00 97.75 173 LEU A CA 1
ATOM 1318 C C . LEU A 1 173 ? -2.033 -10.393 -8.798 1.00 97.75 173 LEU A C 1
ATOM 1320 O O . LEU A 1 173 ? -1.051 -10.095 -9.475 1.00 97.75 173 LEU A O 1
ATOM 1324 N N . GLU A 1 174 ? -2.214 -11.617 -8.296 1.00 98.06 174 GLU A N 1
ATOM 1325 C CA . GLU A 1 174 ? -1.280 -12.738 -8.484 1.00 98.06 174 GLU A CA 1
ATOM 1326 C C . GLU A 1 174 ? -1.088 -13.090 -9.963 1.00 98.06 174 GLU A C 1
ATOM 1328 O O . GLU A 1 174 ? 0.043 -13.251 -10.425 1.00 98.06 174 GLU A O 1
ATOM 1333 N N . LYS A 1 175 ? -2.183 -13.162 -10.731 1.00 98.38 175 LYS A N 1
ATOM 1334 C CA . LYS A 1 175 ? -2.128 -13.434 -12.177 1.00 98.38 175 LYS A CA 1
ATOM 1335 C C . LYS A 1 175 ? -1.330 -12.370 -12.92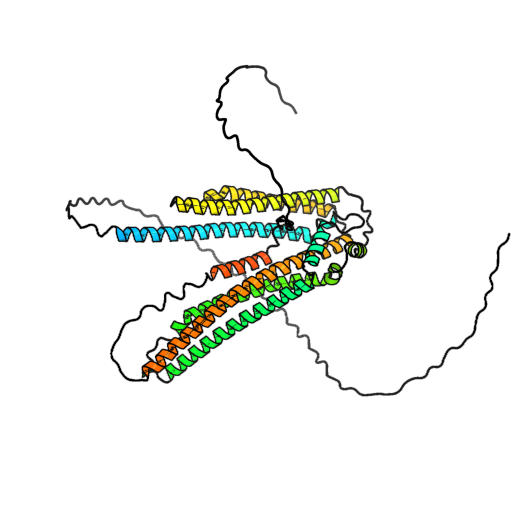7 1.00 98.38 175 LYS A C 1
ATOM 1337 O O . LYS A 1 175 ? -0.511 -12.715 -13.773 1.00 98.38 175 LYS A O 1
ATOM 1342 N N . MET A 1 176 ? -1.544 -11.096 -12.600 1.00 97.88 176 MET A N 1
ATOM 1343 C CA . MET A 1 176 ? -0.842 -9.975 -13.232 1.00 97.88 176 MET A CA 1
ATOM 1344 C C . MET A 1 176 ? 0.654 -9.973 -12.894 1.00 97.88 176 MET A C 1
ATOM 1346 O O . MET A 1 176 ? 1.481 -9.734 -13.774 1.00 97.88 176 MET A O 1
ATOM 1350 N N . ALA A 1 177 ? 1.010 -10.288 -11.645 1.00 97.75 177 ALA A N 1
ATOM 1351 C CA . ALA A 1 177 ? 2.403 -10.450 -11.235 1.00 97.75 177 ALA A CA 1
ATOM 1352 C C . ALA A 1 177 ? 3.086 -11.599 -12.000 1.00 97.75 177 ALA A C 1
ATOM 1354 O O . ALA A 1 177 ? 4.167 -11.414 -12.560 1.00 97.75 177 ALA A O 1
ATOM 1355 N N . ALA A 1 178 ? 2.418 -12.753 -12.106 1.00 98.25 178 ALA A N 1
ATOM 1356 C CA . ALA A 1 178 ? 2.922 -13.902 -12.855 1.00 98.25 178 ALA A CA 1
ATOM 1357 C C . ALA A 1 178 ? 3.083 -13.605 -14.359 1.00 98.25 178 ALA A C 1
ATOM 1359 O O . ALA A 1 178 ? 4.093 -13.985 -14.953 1.00 98.25 178 ALA A O 1
ATOM 1360 N N . GLU A 1 179 ? 2.133 -12.891 -14.978 1.00 98.31 179 GLU A N 1
ATOM 1361 C CA . GLU A 1 179 ? 2.233 -12.461 -16.381 1.00 98.31 179 GLU A CA 1
ATOM 1362 C C . GLU A 1 179 ? 3.427 -11.521 -16.599 1.00 98.31 179 GLU A C 1
ATOM 1364 O O . GLU A 1 179 ? 4.173 -11.678 -17.572 1.00 98.31 179 GLU A O 1
ATOM 1369 N N . ALA A 1 180 ? 3.640 -10.564 -15.689 1.00 98.00 180 ALA A N 1
ATOM 1370 C CA . ALA A 1 180 ? 4.762 -9.633 -15.763 1.00 98.00 180 ALA A CA 1
ATOM 1371 C C . ALA A 1 180 ? 6.109 -10.358 -15.633 1.00 98.00 180 ALA A C 1
ATOM 1373 O O . ALA A 1 180 ? 7.012 -10.109 -16.438 1.00 98.00 180 ALA A O 1
ATOM 1374 N N . ASN A 1 181 ? 6.227 -11.295 -14.683 1.00 98.12 181 ASN A N 1
ATOM 1375 C CA . ASN A 1 181 ? 7.432 -12.107 -14.529 1.00 98.12 181 ASN A CA 1
ATOM 1376 C C . ASN A 1 181 ? 7.702 -12.960 -15.780 1.00 98.12 181 ASN A C 1
ATOM 1378 O O . ASN A 1 181 ? 8.798 -12.911 -16.339 1.00 98.12 181 ASN A O 1
ATOM 1382 N N . GLY A 1 182 ? 6.679 -13.654 -16.292 1.00 98.12 182 GLY A N 1
ATOM 1383 C CA . GLY A 1 182 ? 6.793 -14.457 -17.512 1.00 98.12 182 GLY A CA 1
ATOM 1384 C C . GLY A 1 182 ? 7.209 -13.628 -18.734 1.00 98.12 182 GLY A C 1
ATOM 1385 O O . GLY A 1 182 ? 8.054 -14.057 -19.518 1.00 98.12 182 GLY A O 1
ATOM 1386 N N . CYS A 1 183 ? 6.692 -12.401 -18.877 1.00 97.88 183 CYS A N 1
ATOM 1387 C CA . CYS A 1 183 ? 7.121 -11.486 -19.938 1.00 97.88 183 CYS A CA 1
ATOM 1388 C C . CYS A 1 183 ? 8.599 -11.085 -19.818 1.00 97.88 183 CYS A C 1
ATOM 1390 O O . CYS A 1 183 ? 9.285 -10.998 -20.841 1.00 97.88 183 CYS A O 1
ATOM 1392 N N . LEU A 1 184 ? 9.094 -10.831 -18.603 1.00 98.00 184 LEU A N 1
ATOM 1393 C CA . LEU A 1 184 ? 10.496 -10.481 -18.360 1.00 98.00 184 LEU A CA 1
ATOM 1394 C C . LEU A 1 184 ? 11.443 -11.651 -18.642 1.00 98.00 184 LEU A C 1
ATOM 1396 O O . LEU A 1 184 ? 12.473 -11.455 -19.290 1.00 98.00 184 LEU A O 1
ATOM 1400 N N . GLU A 1 185 ? 11.094 -12.859 -18.199 1.00 98.31 185 GLU A N 1
ATOM 1401 C CA . GLU A 1 185 ? 11.853 -14.081 -18.490 1.00 98.31 185 GLU A CA 1
ATOM 1402 C C . GLU A 1 185 ? 11.921 -14.355 -19.996 1.00 98.31 185 GLU A C 1
ATOM 1404 O O . GLU A 1 185 ? 13.004 -14.581 -20.541 1.00 98.31 185 GLU A O 1
ATOM 1409 N N . ASP A 1 186 ? 10.791 -14.236 -20.696 1.00 97.50 186 ASP A N 1
ATOM 1410 C CA . ASP A 1 186 ? 10.724 -14.381 -22.149 1.00 97.50 186 ASP A CA 1
ATOM 1411 C C . ASP A 1 186 ? 11.594 -13.365 -22.894 1.00 97.50 186 ASP A C 1
ATOM 1413 O O . ASP A 1 186 ? 12.232 -13.708 -23.896 1.00 97.50 186 ASP A O 1
ATOM 1417 N N . LEU A 1 187 ? 11.591 -12.105 -22.447 1.00 97.31 187 LEU A N 1
ATOM 1418 C CA . LEU A 1 187 ? 12.386 -11.040 -23.054 1.00 97.31 187 LEU A CA 1
ATOM 1419 C C . LEU A 1 187 ? 13.877 -11.271 -22.864 1.00 97.31 187 LEU A C 1
ATOM 1421 O O . LEU A 1 187 ? 14.634 -11.169 -23.832 1.00 97.31 187 LEU A O 1
ATOM 1425 N N . GLN A 1 188 ? 14.283 -11.612 -21.643 1.00 97.62 188 GLN A N 1
ATOM 1426 C CA . GLN A 1 188 ? 15.675 -11.907 -21.345 1.00 97.62 188 GLN A CA 1
ATOM 1427 C C . GLN A 1 188 ? 16.171 -13.098 -22.158 1.00 97.62 188 GLN A C 1
ATOM 1429 O O . GLN A 1 188 ? 17.168 -12.964 -22.865 1.00 97.62 188 GLN A O 1
ATOM 1434 N N . ARG A 1 189 ? 15.434 -14.216 -22.137 1.00 97.56 189 ARG A N 1
ATOM 1435 C CA . ARG A 1 189 ? 15.786 -15.419 -22.896 1.00 97.56 189 ARG A CA 1
ATOM 1436 C C . ARG A 1 189 ? 16.007 -15.105 -24.374 1.00 97.56 189 ARG A C 1
ATOM 1438 O O . ARG A 1 189 ? 17.018 -15.502 -24.937 1.00 97.56 189 ARG A O 1
ATOM 1445 N N . LYS A 1 190 ? 15.105 -14.346 -25.007 1.00 96.38 190 LYS A N 1
ATOM 1446 C CA . LYS A 1 190 ? 15.233 -13.981 -26.432 1.00 96.38 190 LYS A CA 1
ATOM 1447 C C . LYS A 1 190 ? 16.452 -13.109 -26.727 1.00 96.38 190 LYS A C 1
ATOM 1449 O O . LYS A 1 190 ? 17.042 -13.228 -27.801 1.00 96.38 190 LYS A O 1
ATOM 1454 N N . LEU A 1 191 ? 16.808 -12.200 -25.820 1.00 95.31 191 LEU A N 1
ATOM 1455 C CA . LEU A 1 191 ? 18.003 -11.368 -25.972 1.00 95.31 191 LEU A CA 1
ATOM 1456 C C . LEU A 1 191 ? 19.285 -12.186 -25.801 1.00 95.31 191 LEU A C 1
ATOM 1458 O O . LEU A 1 191 ? 20.215 -12.002 -26.586 1.00 95.31 191 LEU A O 1
ATOM 1462 N N . GLU A 1 192 ? 19.315 -13.098 -24.831 1.00 96.06 192 GLU A N 1
ATOM 1463 C CA . GLU A 1 192 ? 20.435 -14.012 -24.586 1.00 96.06 192 GLU A CA 1
ATOM 1464 C C . GLU A 1 192 ? 20.625 -14.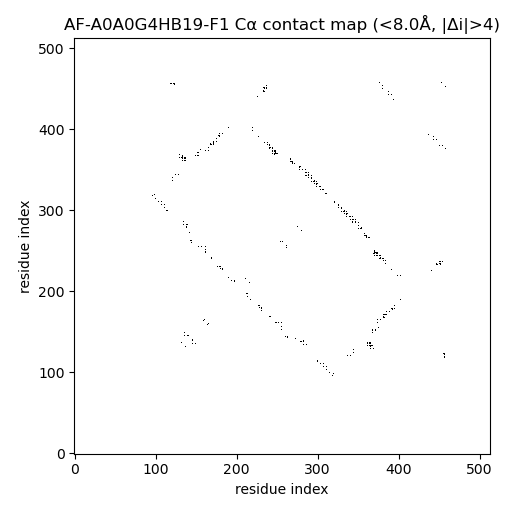993 -25.746 1.00 96.06 192 GLU A C 1
ATOM 1466 O O . GLU A 1 192 ? 21.720 -15.073 -26.295 1.00 96.06 192 GLU A O 1
ATOM 1471 N N . GLU A 1 193 ? 19.554 -15.648 -26.211 1.00 95.12 193 GLU A N 1
ATOM 1472 C CA . GLU A 1 193 ? 19.577 -16.530 -27.388 1.00 95.12 193 GLU A CA 1
ATOM 1473 C C . GLU A 1 193 ? 20.148 -15.806 -28.615 1.00 95.12 193 GLU A C 1
ATOM 1475 O O . GLU A 1 193 ? 21.015 -16.336 -29.316 1.00 95.12 193 GLU A O 1
ATOM 1480 N N . ARG A 1 194 ? 19.718 -14.559 -28.848 1.00 90.69 194 ARG A N 1
ATOM 1481 C CA . ARG A 1 194 ? 20.241 -13.720 -29.934 1.00 90.69 194 ARG A CA 1
ATOM 1482 C C . ARG A 1 194 ? 21.718 -13.391 -29.736 1.00 90.69 194 ARG A C 1
ATOM 1484 O O . ARG A 1 194 ? 22.482 -13.403 -30.699 1.00 90.69 194 ARG A O 1
ATOM 1491 N N . GLN A 1 195 ? 22.126 -13.045 -28.519 1.00 93.06 195 GLN A N 1
ATOM 1492 C CA . GLN A 1 195 ? 23.515 -12.725 -28.200 1.00 93.06 195 GLN A CA 1
ATOM 1493 C C . GLN A 1 195 ? 24.423 -13.943 -28.401 1.00 93.06 195 GLN A C 1
ATOM 1495 O O . GLN A 1 195 ? 25.501 -13.808 -28.982 1.00 93.06 195 GLN A O 1
ATOM 1500 N N . ASP A 1 196 ? 23.964 -15.129 -28.018 1.00 94.31 196 ASP A N 1
ATOM 1501 C CA . ASP A 1 196 ? 24.677 -16.388 -28.210 1.00 94.31 196 ASP A CA 1
ATOM 1502 C C . ASP A 1 196 ? 24.760 -16.801 -29.679 1.00 94.31 196 ASP A C 1
ATOM 1504 O O . ASP A 1 196 ? 25.821 -17.235 -30.136 1.00 94.31 196 ASP A O 1
ATOM 1508 N N . GLU A 1 197 ? 23.685 -16.618 -30.450 1.00 91.75 197 GLU A N 1
ATOM 1509 C CA . GLU A 1 197 ? 23.717 -16.795 -31.903 1.00 91.75 197 GLU A CA 1
ATOM 1510 C C . GLU A 1 197 ? 24.754 -15.858 -32.539 1.00 91.75 197 GLU A C 1
ATOM 1512 O O . GLU A 1 197 ? 25.578 -16.293 -33.346 1.00 91.75 197 GLU A O 1
ATOM 1517 N N . TYR A 1 198 ? 24.799 -14.601 -32.090 1.00 91.44 198 TYR A N 1
ATOM 1518 C CA . TYR A 1 198 ? 25.776 -13.611 -32.539 1.00 91.44 198 TYR A CA 1
ATOM 1519 C C . TYR A 1 198 ? 27.219 -14.037 -32.253 1.00 91.44 198 TYR A C 1
ATOM 1521 O O . TYR A 1 198 ? 28.063 -14.016 -33.152 1.00 91.44 198 TYR A O 1
ATOM 1529 N N . ARG A 1 199 ? 27.507 -14.467 -31.017 1.00 92.69 199 ARG A N 1
ATOM 1530 C CA . ARG A 1 199 ? 28.833 -14.968 -30.615 1.00 92.69 199 ARG A CA 1
ATOM 1531 C C . ARG A 1 199 ? 29.229 -16.191 -31.432 1.00 92.69 199 ARG A C 1
ATOM 1533 O O . ARG A 1 199 ? 30.361 -16.282 -31.903 1.00 92.69 199 ARG A O 1
ATOM 1540 N N . ARG A 1 200 ? 28.290 -17.118 -31.641 1.00 94.50 200 ARG A N 1
ATOM 1541 C CA . ARG A 1 200 ? 28.517 -18.336 -32.425 1.00 94.50 200 ARG A CA 1
ATOM 1542 C C . ARG A 1 200 ? 28.857 -18.009 -33.878 1.00 94.50 200 ARG A C 1
ATOM 1544 O O . ARG A 1 200 ? 29.784 -18.606 -34.424 1.00 94.50 200 ARG A O 1
ATOM 1551 N N . CYS A 1 201 ? 28.140 -17.078 -34.503 1.00 90.81 201 CYS A N 1
ATOM 1552 C CA . CYS A 1 201 ? 28.422 -16.639 -35.869 1.00 90.81 201 CYS A CA 1
ATOM 1553 C C . CYS A 1 201 ? 29.759 -15.895 -35.970 1.00 90.81 201 CYS A C 1
ATOM 1555 O O . CYS A 1 201 ? 30.556 -16.227 -36.846 1.00 90.81 201 CYS A O 1
ATOM 1557 N N . GLY A 1 202 ? 30.043 -14.971 -35.046 1.00 92.12 202 GLY A N 1
ATOM 1558 C CA . GLY A 1 202 ? 31.325 -14.262 -34.992 1.00 92.12 202 GLY A CA 1
ATOM 1559 C C . GLY A 1 202 ? 32.518 -15.207 -34.822 1.00 92.12 202 GLY A C 1
ATOM 1560 O O . GLY A 1 202 ? 33.525 -15.055 -35.507 1.00 92.12 202 GLY A O 1
ATOM 1561 N N . GLY A 1 203 ? 32.379 -16.246 -33.991 1.00 93.50 203 GLY A N 1
ATOM 1562 C CA . GLY A 1 203 ? 33.409 -17.275 -33.820 1.00 93.50 203 GLY A CA 1
ATOM 1563 C C . GLY A 1 203 ? 33.600 -18.178 -35.044 1.00 93.50 203 GLY A C 1
ATOM 1564 O O . GLY A 1 203 ? 34.721 -18.590 -35.330 1.00 93.50 203 GLY A O 1
ATOM 1565 N N . ARG A 1 204 ? 32.529 -18.482 -35.793 1.00 96.31 204 ARG A N 1
ATOM 1566 C CA . ARG A 1 204 ? 32.607 -19.302 -37.020 1.00 96.31 204 ARG A CA 1
ATOM 1567 C C . ARG A 1 204 ? 33.161 -18.539 -38.222 1.00 96.31 204 ARG A C 1
ATOM 1569 O O . ARG A 1 204 ? 33.801 -19.153 -39.071 1.00 96.31 204 ARG A O 1
ATOM 1576 N N . PHE A 1 205 ? 32.910 -17.233 -38.307 1.00 92.94 205 PHE A N 1
ATOM 1577 C CA . PHE A 1 205 ? 33.239 -16.415 -39.478 1.00 92.94 205 PHE A CA 1
ATOM 1578 C C . PHE A 1 205 ? 34.046 -15.158 -39.116 1.00 92.94 205 PHE A C 1
ATOM 1580 O O . PHE A 1 205 ? 33.651 -14.052 -39.488 1.00 92.94 205 PHE A O 1
ATOM 1587 N N . PRO A 1 206 ? 35.195 -15.284 -38.430 1.00 92.81 206 PRO A N 1
ATOM 1588 C CA . PRO A 1 206 ? 35.890 -14.138 -37.844 1.00 92.81 206 PRO A CA 1
ATOM 1589 C C . PRO A 1 206 ? 36.342 -13.100 -38.881 1.00 92.81 206 PRO A C 1
ATOM 1591 O O . PRO A 1 206 ? 36.266 -11.905 -38.626 1.00 92.81 206 PRO A O 1
ATOM 1594 N N . SER A 1 207 ? 36.761 -13.528 -40.076 1.00 92.06 207 SER A N 1
ATOM 1595 C CA . SER A 1 207 ? 37.217 -12.622 -41.142 1.00 92.06 207 SER A CA 1
ATOM 1596 C C . SER A 1 207 ? 36.086 -11.928 -41.907 1.00 92.06 207 SER A C 1
ATOM 1598 O O . SER A 1 207 ? 36.333 -10.940 -42.592 1.00 92.06 207 SER A O 1
ATOM 1600 N N . GLN A 1 208 ? 34.856 -12.439 -41.813 1.00 91.75 208 GLN A N 1
ATOM 1601 C CA . GLN A 1 208 ? 33.679 -11.889 -42.499 1.00 91.75 208 GLN A CA 1
ATOM 1602 C 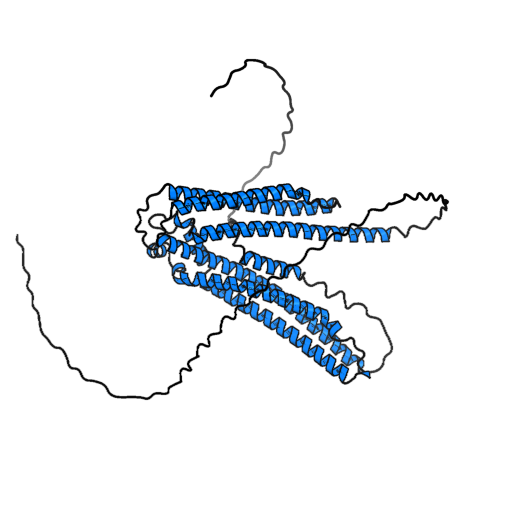C . GLN A 1 208 ? 32.757 -11.126 -41.537 1.00 91.75 208 GLN A C 1
ATOM 1604 O O . GLN A 1 208 ? 31.829 -10.442 -41.971 1.00 91.75 208 GLN A O 1
ATOM 1609 N N . TRP A 1 209 ? 32.999 -11.230 -40.229 1.00 87.12 209 TRP A N 1
ATOM 1610 C CA . TRP A 1 209 ? 32.167 -10.630 -39.198 1.00 87.12 209 TRP A CA 1
ATOM 1611 C C . TRP A 1 209 ? 32.640 -9.220 -38.835 1.00 87.12 209 TRP A C 1
ATOM 1613 O O . TRP A 1 209 ? 33.424 -9.022 -37.915 1.00 87.12 209 TRP A O 1
ATOM 1623 N N . THR A 1 210 ? 32.139 -8.217 -39.554 1.00 86.38 210 THR A N 1
ATOM 1624 C CA . THR A 1 210 ? 32.503 -6.799 -39.358 1.00 86.38 210 THR A CA 1
ATOM 1625 C C . THR A 1 210 ? 31.477 -6.001 -38.548 1.00 86.38 210 THR A C 1
ATOM 1627 O O . THR A 1 210 ? 31.551 -4.777 -38.470 1.00 86.38 210 THR A O 1
ATOM 1630 N N . ARG A 1 211 ? 30.471 -6.670 -37.975 1.00 83.12 211 ARG A N 1
ATOM 1631 C CA . ARG A 1 211 ? 29.353 -6.009 -37.295 1.00 83.12 211 ARG A CA 1
ATOM 1632 C C . ARG A 1 211 ? 29.686 -5.655 -35.841 1.00 83.12 211 ARG A C 1
ATOM 1634 O O . ARG A 1 211 ? 30.473 -6.342 -35.194 1.00 83.12 211 ARG A O 1
ATOM 1641 N N . LEU A 1 212 ? 29.021 -4.618 -35.325 1.00 81.75 212 LEU A N 1
ATOM 1642 C CA . LEU A 1 212 ? 29.111 -4.202 -33.923 1.00 81.75 212 LEU A CA 1
ATOM 1643 C C . LEU A 1 212 ? 28.696 -5.347 -32.986 1.00 81.75 212 LEU A C 1
ATOM 1645 O O . LEU A 1 212 ? 27.739 -6.060 -33.276 1.00 81.75 212 LEU A O 1
ATOM 1649 N N . GLN A 1 213 ? 29.377 -5.520 -31.853 1.00 82.94 213 GLN A N 1
ATOM 1650 C CA . GLN A 1 213 ? 29.040 -6.592 -30.915 1.00 82.94 213 GLN A CA 1
ATOM 1651 C C . GLN A 1 213 ? 27.599 -6.437 -30.405 1.00 82.94 213 GLN A C 1
ATOM 1653 O O . GLN A 1 213 ? 27.192 -5.359 -29.972 1.00 82.94 213 GLN A O 1
ATOM 1658 N N . SER A 1 214 ? 26.824 -7.527 -30.426 1.00 83.19 214 SER A N 1
ATOM 1659 C CA . SER A 1 214 ? 25.434 -7.546 -29.941 1.00 83.19 214 SER A CA 1
ATOM 1660 C C . SER A 1 214 ? 25.306 -7.084 -28.488 1.00 83.19 214 SER A C 1
ATOM 1662 O O . SER A 1 214 ? 24.283 -6.518 -28.116 1.00 83.19 214 SER A O 1
ATOM 1664 N N . GLU A 1 215 ? 26.359 -7.259 -27.690 1.00 84.19 215 GLU A N 1
ATOM 1665 C CA . GLU A 1 215 ? 26.484 -6.743 -26.325 1.00 84.19 215 GLU A CA 1
ATOM 1666 C C . GLU A 1 215 ? 26.305 -5.229 -26.246 1.00 84.19 215 GLU A C 1
ATOM 1668 O O . GLU A 1 215 ? 25.585 -4.742 -25.377 1.00 84.19 215 GLU A O 1
ATOM 1673 N N . GLN A 1 216 ? 26.885 -4.484 -27.186 1.00 87.00 216 GLN A N 1
ATOM 1674 C CA . GLN A 1 216 ? 26.758 -3.029 -27.228 1.00 87.00 216 GLN A CA 1
ATOM 1675 C C . GLN A 1 216 ? 25.347 -2.612 -27.662 1.00 87.00 216 GLN A C 1
ATOM 1677 O O . GLN A 1 216 ? 24.762 -1.714 -27.065 1.00 87.00 216 GLN A O 1
ATOM 1682 N N . LEU A 1 217 ? 24.759 -3.320 -28.633 1.00 87.38 217 LEU A N 1
ATOM 1683 C CA . LEU A 1 217 ? 23.407 -3.036 -29.133 1.00 87.38 217 LEU A CA 1
ATOM 1684 C C . LEU A 1 217 ? 22.306 -3.372 -28.116 1.00 87.38 217 LEU A C 1
ATOM 1686 O O . LEU A 1 217 ? 21.285 -2.689 -28.060 1.00 87.38 217 LEU A O 1
ATOM 1690 N N . ASN A 1 218 ? 22.496 -4.429 -27.323 1.00 93.12 218 ASN A N 1
ATOM 1691 C CA . ASN A 1 218 ? 21.490 -4.917 -26.380 1.00 93.12 218 ASN A CA 1
ATOM 1692 C C . ASN A 1 218 ? 21.663 -4.367 -24.957 1.00 93.12 218 ASN A C 1
ATOM 1694 O O . ASN A 1 218 ? 20.800 -4.616 -24.114 1.00 93.12 218 ASN A O 1
ATOM 1698 N N . ARG A 1 219 ? 22.741 -3.620 -24.674 1.00 93.88 219 ARG A N 1
ATOM 1699 C CA . ARG A 1 219 ? 23.073 -3.119 -23.329 1.00 93.88 219 ARG A CA 1
ATOM 1700 C C . ARG A 1 219 ? 21.899 -2.407 -22.661 1.00 93.88 219 ARG A C 1
ATOM 1702 O O . ARG A 1 219 ? 21.560 -2.728 -21.524 1.00 93.88 219 ARG A O 1
ATOM 1709 N N . ASN A 1 220 ? 21.251 -1.498 -23.386 1.00 93.44 220 ASN A N 1
ATOM 1710 C CA . ASN A 1 220 ? 20.138 -0.713 -22.855 1.00 93.44 220 ASN A CA 1
ATOM 1711 C C . ASN A 1 220 ? 18.924 -1.601 -22.541 1.00 93.44 220 ASN A C 1
ATOM 1713 O O . ASN A 1 220 ? 18.305 -1.437 -21.495 1.00 93.44 220 ASN A O 1
ATOM 1717 N N . PHE A 1 221 ? 18.629 -2.609 -23.374 1.00 95.44 221 PHE A N 1
ATOM 1718 C CA . PHE A 1 221 ? 17.536 -3.551 -23.106 1.00 95.44 221 PHE A CA 1
ATOM 1719 C C . PHE A 1 221 ? 17.791 -4.390 -21.849 1.00 95.44 221 PHE A C 1
ATOM 1721 O O . PHE A 1 221 ? 16.886 -4.548 -21.033 1.00 95.44 221 PHE A O 1
ATOM 1728 N N . PHE A 1 222 ? 19.016 -4.891 -21.656 1.00 96.31 222 PHE A N 1
ATOM 1729 C CA . PHE A 1 222 ? 19.372 -5.627 -20.438 1.00 96.31 222 PHE A CA 1
ATOM 1730 C C . PHE A 1 222 ? 19.297 -4.749 -19.186 1.00 96.31 222 PHE A C 1
ATOM 1732 O O . PHE A 1 222 ? 18.829 -5.215 -18.148 1.00 96.31 222 PHE A O 1
ATOM 1739 N N . GLN A 1 223 ? 19.704 -3.480 -19.281 1.00 96.25 223 GLN A N 1
ATOM 1740 C CA . GLN A 1 223 ? 19.541 -2.521 -18.187 1.00 96.25 223 GLN A CA 1
ATOM 1741 C C . GLN A 1 223 ? 18.060 -2.303 -17.853 1.00 96.25 223 GLN A C 1
ATOM 1743 O O . GLN A 1 223 ? 17.690 -2.431 -16.689 1.00 96.25 223 GLN A O 1
ATOM 1748 N N . SER A 1 224 ? 17.194 -2.083 -18.850 1.00 95.75 224 SER A N 1
ATOM 1749 C CA . SER A 1 224 ? 15.747 -1.954 -18.622 1.00 95.75 224 SER A CA 1
ATOM 1750 C C . SER A 1 224 ? 15.137 -3.212 -17.993 1.00 95.75 224 SER A C 1
ATOM 1752 O O . SER A 1 224 ? 14.365 -3.104 -17.044 1.00 95.75 224 SER A O 1
ATOM 1754 N N . ILE A 1 225 ? 15.506 -4.410 -18.468 1.00 97.12 225 ILE A N 1
ATOM 1755 C CA . ILE A 1 225 ? 15.057 -5.687 -17.881 1.00 97.12 225 ILE A CA 1
ATOM 1756 C C . ILE A 1 225 ? 15.484 -5.790 -16.417 1.00 97.12 225 ILE A C 1
ATOM 1758 O O . ILE A 1 225 ? 14.673 -6.169 -15.571 1.00 97.12 225 ILE A O 1
ATOM 1762 N N . LYS A 1 226 ? 16.736 -5.435 -16.105 1.00 97.38 226 LYS A N 1
ATOM 1763 C CA . LYS A 1 226 ? 17.246 -5.429 -14.731 1.00 97.38 226 LYS A CA 1
ATOM 1764 C C . LYS A 1 226 ? 16.419 -4.494 -13.843 1.00 97.38 226 LYS A C 1
ATOM 1766 O O . LYS A 1 226 ? 15.936 -4.936 -12.805 1.00 97.38 226 LYS A O 1
ATOM 1771 N N . THR A 1 227 ? 16.186 -3.255 -14.278 1.00 96.62 227 THR A N 1
ATOM 1772 C CA . THR A 1 227 ? 15.367 -2.282 -13.537 1.00 96.62 227 THR A CA 1
ATOM 1773 C C . THR A 1 227 ? 13.939 -2.785 -13.315 1.00 96.62 227 THR A C 1
ATOM 1775 O O . THR A 1 227 ? 13.431 -2.728 -12.198 1.00 96.62 227 THR A O 1
ATOM 1778 N N . TYR A 1 228 ? 13.285 -3.336 -14.342 1.00 97.50 228 TYR A N 1
ATOM 1779 C CA . TYR A 1 228 ? 11.929 -3.873 -14.194 1.00 97.50 228 TYR A CA 1
ATOM 1780 C C . TYR A 1 228 ? 11.866 -5.100 -13.277 1.00 97.50 228 TYR A C 1
ATOM 1782 O O . TYR A 1 228 ? 10.879 -5.265 -12.565 1.00 97.50 228 TYR A O 1
ATOM 1790 N N . ARG A 1 229 ? 12.915 -5.931 -13.221 1.00 98.00 229 ARG A N 1
ATOM 1791 C CA . ARG A 1 229 ? 13.008 -7.023 -12.237 1.00 98.00 229 ARG A CA 1
ATOM 1792 C C . ARG A 1 229 ? 13.143 -6.526 -10.805 1.00 98.00 229 ARG A C 1
ATOM 1794 O O . ARG A 1 229 ? 12.520 -7.089 -9.911 1.00 98.00 229 ARG A O 1
ATOM 1801 N N . GLU A 1 230 ? 13.935 -5.483 -10.581 1.00 96.62 230 GLU A N 1
ATOM 1802 C CA . GLU A 1 230 ? 14.055 -4.860 -9.259 1.00 96.62 230 GLU A CA 1
ATOM 1803 C C . GLU A 1 230 ? 12.699 -4.300 -8.800 1.00 96.62 230 GLU A C 1
ATOM 1805 O O . GLU A 1 230 ? 12.272 -4.558 -7.674 1.00 96.62 230 GLU A O 1
ATOM 1810 N N . GLN A 1 231 ? 11.970 -3.629 -9.697 1.00 94.56 231 GLN A N 1
ATOM 1811 C CA . GLN A 1 231 ? 10.611 -3.143 -9.429 1.00 94.56 231 GLN A CA 1
ATOM 1812 C C . GLN A 1 231 ? 9.614 -4.280 -9.167 1.00 94.56 231 GLN A C 1
ATOM 1814 O O . GLN A 1 231 ? 8.813 -4.189 -8.237 1.00 94.56 231 GLN A O 1
ATOM 1819 N N . LEU A 1 232 ? 9.669 -5.357 -9.958 1.00 96.00 232 LEU A N 1
ATOM 1820 C CA . LEU A 1 232 ? 8.828 -6.540 -9.774 1.00 96.00 232 LEU A CA 1
ATOM 1821 C C . LEU A 1 232 ? 9.049 -7.163 -8.390 1.00 96.00 232 LEU A C 1
ATOM 1823 O O . LEU A 1 232 ? 8.078 -7.397 -7.677 1.00 96.00 232 LEU A O 1
ATOM 1827 N N . LYS A 1 233 ? 10.308 -7.339 -7.972 1.00 96.75 233 LYS A N 1
ATOM 1828 C CA . LYS A 1 233 ? 10.651 -7.882 -6.650 1.00 96.75 233 LYS A CA 1
ATOM 1829 C C . LYS A 1 233 ? 10.086 -7.023 -5.514 1.00 96.75 233 LYS A C 1
ATOM 1831 O O . LYS A 1 233 ? 9.490 -7.552 -4.580 1.00 96.75 233 LYS A O 1
ATOM 1836 N N . LEU A 1 234 ? 10.225 -5.697 -5.610 1.00 94.62 234 LEU A N 1
ATOM 1837 C CA . LEU A 1 234 ? 9.641 -4.772 -4.631 1.00 94.62 234 LEU A CA 1
ATOM 1838 C C . LEU A 1 234 ? 8.110 -4.893 -4.573 1.00 94.62 234 LEU A C 1
ATOM 1840 O O . LEU A 1 234 ? 7.530 -4.880 -3.486 1.00 94.62 234 LEU A O 1
ATOM 1844 N N . ALA A 1 235 ? 7.452 -5.035 -5.726 1.00 95.25 235 ALA A N 1
ATOM 1845 C CA . ALA A 1 235 ? 6.006 -5.208 -5.798 1.00 95.25 235 ALA A CA 1
ATOM 1846 C C . ALA A 1 235 ? 5.543 -6.560 -5.222 1.00 95.25 235 ALA A C 1
ATOM 1848 O O . ALA A 1 235 ? 4.526 -6.608 -4.532 1.00 95.25 235 ALA A O 1
ATOM 1849 N N . GLU A 1 236 ? 6.284 -7.645 -5.456 1.00 95.44 236 GLU A N 1
ATOM 1850 C CA . GLU A 1 236 ? 6.014 -8.964 -4.870 1.00 95.44 236 GLU A CA 1
ATOM 1851 C C . GLU A 1 236 ? 6.170 -8.960 -3.347 1.00 95.44 236 GLU A C 1
ATOM 1853 O O . GLU A 1 236 ? 5.318 -9.500 -2.639 1.00 95.44 236 GLU A O 1
ATOM 1858 N N . ASP A 1 237 ? 7.211 -8.302 -2.830 1.00 94.00 237 ASP A N 1
ATOM 1859 C CA . ASP A 1 237 ? 7.399 -8.127 -1.390 1.00 94.00 237 ASP A CA 1
ATOM 1860 C C . ASP A 1 237 ? 6.240 -7.334 -0.765 1.00 94.00 237 ASP A C 1
ATOM 1862 O O . ASP A 1 237 ? 5.728 -7.723 0.286 1.00 94.00 237 ASP A O 1
ATOM 1866 N N . ALA A 1 238 ? 5.754 -6.283 -1.435 1.00 94.19 238 ALA A N 1
ATOM 1867 C CA . ALA A 1 238 ? 4.575 -5.537 -0.993 1.00 94.19 238 ALA A CA 1
ATOM 1868 C C . ALA A 1 238 ? 3.297 -6.403 -0.997 1.00 94.19 238 ALA A C 1
ATOM 1870 O O . ALA A 1 238 ? 2.495 -6.333 -0.062 1.00 94.19 238 ALA A O 1
ATOM 1871 N N . ASN A 1 239 ? 3.122 -7.275 -1.998 1.00 97.19 239 ASN A N 1
ATOM 1872 C CA . ASN A 1 239 ? 1.962 -8.167 -2.082 1.00 97.19 239 ASN A CA 1
ATOM 1873 C C . ASN A 1 239 ? 1.891 -9.164 -0.905 1.00 97.19 239 ASN A C 1
ATOM 1875 O O . ASN A 1 239 ? 0.792 -9.553 -0.509 1.00 97.19 239 ASN A O 1
ATOM 1879 N N . LYS A 1 240 ? 3.021 -9.526 -0.275 1.00 96.88 240 LYS A N 1
ATOM 1880 C CA . LYS A 1 240 ? 3.028 -10.393 0.925 1.00 96.88 240 LYS A CA 1
ATOM 1881 C C . LYS A 1 240 ? 2.206 -9.802 2.076 1.00 96.88 240 LYS A C 1
ATOM 1883 O O . LYS A 1 240 ? 1.513 -10.543 2.774 1.00 96.88 240 LYS A O 1
ATOM 1888 N N . SER A 1 241 ? 2.240 -8.479 2.257 1.00 94.75 241 SER A N 1
ATOM 1889 C CA . SER A 1 241 ? 1.425 -7.799 3.274 1.00 94.75 241 SER A CA 1
ATOM 1890 C C . SER A 1 241 ? -0.068 -7.904 2.966 1.00 94.75 241 SER A C 1
ATOM 1892 O O . SER A 1 241 ? -0.861 -8.245 3.848 1.00 94.75 241 SER A O 1
ATOM 1894 N N . VAL A 1 242 ? -0.448 -7.722 1.696 1.00 97.12 242 VAL A N 1
ATOM 1895 C CA . VAL A 1 242 ? -1.834 -7.887 1.232 1.00 97.12 242 VAL A CA 1
ATOM 1896 C C . VAL A 1 242 ? -2.350 -9.281 1.592 1.00 97.12 242 VAL A C 1
ATOM 1898 O O . VAL A 1 242 ? -3.428 -9.414 2.174 1.00 97.12 242 VAL A O 1
ATOM 1901 N N . TYR A 1 243 ? -1.557 -10.325 1.333 1.00 97.56 243 TYR A N 1
ATOM 1902 C CA . TYR A 1 243 ? -1.931 -11.704 1.659 1.00 97.56 243 TYR A CA 1
ATOM 1903 C C . TYR A 1 243 ? -2.119 -11.909 3.170 1.00 97.56 243 TYR A C 1
ATOM 1905 O O . TYR A 1 243 ? -3.132 -12.470 3.595 1.00 97.56 243 TYR A O 1
ATOM 1913 N N . ALA A 1 244 ? -1.214 -11.383 4.001 1.00 96.69 244 ALA A N 1
ATOM 1914 C CA . ALA A 1 244 ? -1.327 -11.463 5.460 1.00 96.69 244 ALA A CA 1
ATOM 1915 C C . ALA A 1 244 ? -2.585 -10.750 6.006 1.00 96.69 244 ALA A C 1
ATOM 1917 O O . ALA A 1 244 ? -3.252 -11.243 6.929 1.00 96.69 244 ALA A O 1
ATOM 1918 N N . LYS A 1 245 ? -2.959 -9.606 5.416 1.00 95.88 245 LYS A N 1
ATOM 1919 C CA . LYS A 1 245 ? -4.190 -8.876 5.757 1.00 95.88 245 LYS A CA 1
ATOM 1920 C C . LYS A 1 245 ? -5.446 -9.666 5.373 1.00 95.88 245 LYS A C 1
ATOM 1922 O O . LYS A 1 245 ? -6.386 -9.743 6.170 1.00 95.88 245 LYS A O 1
ATOM 1927 N N . VAL A 1 246 ? -5.446 -10.331 4.214 1.00 97.50 246 VAL A N 1
ATOM 1928 C CA . VAL A 1 246 ? -6.542 -11.229 3.810 1.00 97.50 246 VAL A CA 1
ATOM 1929 C C . VAL A 1 246 ? -6.672 -12.425 4.754 1.00 97.50 246 VAL A C 1
ATOM 1931 O O . VAL A 1 246 ? -7.792 -12.743 5.157 1.00 97.50 246 VAL A O 1
ATOM 1934 N N . GLU A 1 247 ? -5.570 -13.053 5.173 1.00 97.12 247 GLU A N 1
ATOM 1935 C CA . GLU A 1 247 ? -5.600 -14.146 6.162 1.00 97.12 247 GLU A CA 1
ATOM 1936 C C . GLU A 1 247 ? -6.197 -13.707 7.504 1.00 97.12 247 GLU A C 1
ATOM 1938 O O . GLU A 1 247 ? -6.993 -14.426 8.114 1.00 97.12 247 GLU A O 1
ATOM 1943 N N . THR A 1 248 ? -5.888 -12.486 7.947 1.00 94.69 248 THR A N 1
ATOM 1944 C CA . THR A 1 248 ? -6.510 -11.901 9.144 1.00 94.69 248 THR A CA 1
ATOM 1945 C C . THR A 1 248 ? -8.025 -11.764 8.967 1.00 94.69 248 THR A C 1
ATOM 1947 O O . THR A 1 248 ? -8.791 -12.133 9.860 1.00 94.69 248 THR A O 1
ATOM 1950 N N . GLY A 1 249 ? -8.470 -11.305 7.796 1.00 95.06 249 GLY A N 1
ATOM 1951 C CA . GLY A 1 249 ? -9.884 -11.194 7.442 1.00 95.06 249 GLY A CA 1
ATOM 1952 C C . GLY A 1 249 ? -10.623 -12.532 7.341 1.00 95.06 249 GLY A C 1
ATOM 1953 O O . GLY A 1 249 ? -11.782 -12.626 7.752 1.00 95.06 249 GLY A O 1
ATOM 1954 N N . LYS A 1 250 ? -9.956 -13.589 6.852 1.00 96.75 250 LYS A N 1
ATOM 1955 C CA . LYS A 1 250 ? -10.531 -14.943 6.725 1.00 96.75 250 LYS A CA 1
ATOM 1956 C C . LYS A 1 250 ? -11.031 -15.490 8.064 1.00 96.75 250 LYS A C 1
ATOM 1958 O O . LYS A 1 250 ? -12.079 -16.135 8.088 1.00 96.75 250 LYS A O 1
ATOM 1963 N N . LYS A 1 251 ? -10.361 -15.168 9.177 1.00 95.00 251 LYS A N 1
ATOM 1964 C CA . LYS A 1 251 ? -10.765 -15.587 10.537 1.00 95.00 251 LYS A CA 1
ATOM 1965 C C . LYS A 1 251 ? -12.148 -15.066 10.950 1.00 95.00 251 LYS A C 1
ATOM 1967 O O . LYS A 1 251 ? -12.797 -15.675 11.792 1.00 95.00 251 LYS A O 1
ATOM 1972 N N . ALA A 1 252 ? -12.608 -13.966 10.353 1.00 95.88 252 ALA A N 1
ATOM 1973 C CA . ALA A 1 252 ? -13.912 -13.356 10.619 1.00 95.88 252 ALA A CA 1
ATOM 1974 C C . ALA A 1 252 ? -14.900 -13.503 9.441 1.00 95.88 252 ALA A C 1
ATOM 1976 O O . ALA A 1 252 ? -15.926 -12.824 9.413 1.00 95.88 252 ALA A O 1
ATOM 1977 N N . LYS A 1 253 ? -14.631 -14.399 8.477 1.00 96.19 253 LYS A N 1
ATOM 1978 C CA . LYS A 1 253 ? -15.451 -14.594 7.264 1.00 96.19 253 LYS A CA 1
ATOM 1979 C C . LYS A 1 253 ? -16.943 -14.741 7.559 1.00 96.19 253 LYS A C 1
ATOM 1981 O O . LYS A 1 253 ? -17.762 -14.076 6.927 1.00 96.19 253 LYS A O 1
ATOM 1986 N N . ASP A 1 254 ? -17.291 -15.601 8.512 1.00 97.12 254 ASP A N 1
ATOM 1987 C CA . ASP A 1 254 ? -18.690 -15.895 8.835 1.00 97.12 254 ASP A CA 1
ATOM 1988 C C . ASP A 1 254 ? -19.363 -14.749 9.595 1.00 97.12 254 ASP A C 1
ATOM 1990 O O . ASP A 1 254 ? -20.585 -14.629 9.584 1.00 97.12 254 ASP A O 1
ATOM 1994 N N . LEU A 1 255 ? -18.576 -13.873 10.224 1.00 97.00 255 LEU A N 1
ATOM 1995 C CA . LEU A 1 255 ? -19.074 -12.674 10.890 1.00 97.00 255 LEU A CA 1
ATOM 1996 C C . LEU A 1 255 ? -19.460 -11.605 9.863 1.00 97.00 255 LEU A C 1
ATOM 1998 O O . LEU A 1 255 ? -20.526 -11.011 9.979 1.00 97.00 255 LEU A O 1
ATOM 2002 N N . PHE A 1 256 ? -18.677 -11.422 8.797 1.00 96.81 256 PHE A N 1
ATOM 2003 C CA . PHE A 1 256 ? -19.000 -10.448 7.744 1.00 96.81 256 PHE A CA 1
ATOM 2004 C C . PHE A 1 256 ? -20.239 -10.793 6.917 1.00 96.81 256 PHE A C 1
ATOM 2006 O O . PHE A 1 256 ? -20.670 -9.974 6.116 1.00 96.81 256 PHE A O 1
ATOM 2013 N N . ARG A 1 257 ? -20.832 -11.976 7.085 1.00 96.75 257 ARG A N 1
ATOM 2014 C CA . ARG A 1 257 ? -22.094 -12.346 6.423 1.00 96.75 257 ARG A CA 1
ATOM 2015 C C . ARG A 1 257 ? -23.333 -12.049 7.262 1.00 96.75 257 ARG A C 1
ATOM 2017 O O . ARG A 1 257 ? -24.436 -12.114 6.734 1.00 96.75 257 ARG A O 1
ATOM 2024 N N . LYS A 1 258 ? -23.148 -11.759 8.548 1.00 97.88 258 LYS A N 1
ATOM 2025 C CA . LYS A 1 258 ? -24.230 -11.571 9.510 1.00 97.88 258 LYS A CA 1
ATOM 2026 C C . LYS A 1 258 ? -24.791 -10.151 9.460 1.00 97.88 258 LYS A C 1
ATOM 2028 O O . LYS A 1 258 ? -24.069 -9.196 9.156 1.00 97.88 258 LYS A O 1
ATOM 2033 N N . SER A 1 259 ? -26.069 -10.015 9.804 1.00 97.44 259 SER A N 1
ATOM 2034 C CA . SER A 1 259 ? -26.688 -8.710 10.054 1.00 97.44 259 SER A CA 1
ATOM 2035 C C . SER A 1 259 ? -26.135 -8.070 11.335 1.00 97.44 259 SER A C 1
ATOM 2037 O O . SER A 1 259 ? -25.443 -8.710 12.136 1.00 97.44 259 SER A O 1
ATOM 2039 N N . ARG A 1 260 ? -26.462 -6.794 11.564 1.00 95.75 260 ARG A N 1
ATOM 2040 C CA . ARG A 1 260 ? -26.064 -6.080 12.785 1.00 95.75 260 ARG A CA 1
ATOM 2041 C C . ARG A 1 260 ? -26.601 -6.770 14.039 1.00 95.75 260 ARG A C 1
ATOM 2043 O O . ARG A 1 260 ? -25.886 -6.889 15.033 1.00 95.75 260 ARG A O 1
ATOM 2050 N N . GLU A 1 261 ? -27.842 -7.238 13.985 1.00 95.44 261 GLU A N 1
ATOM 2051 C CA . GLU A 1 261 ? -28.532 -7.928 15.075 1.00 95.44 261 GLU A CA 1
ATOM 2052 C C . GLU A 1 261 ? -27.902 -9.298 15.344 1.00 95.44 261 GLU A C 1
ATOM 2054 O O . GLU A 1 261 ? -27.620 -9.639 16.493 1.00 95.44 261 GLU A O 1
ATOM 2059 N N . GLU A 1 262 ? -27.614 -10.061 14.290 1.00 96.81 262 GLU A N 1
ATOM 2060 C CA . GLU A 1 262 ? -26.972 -11.376 14.388 1.00 96.81 262 GLU A CA 1
ATOM 2061 C C . GLU A 1 262 ? -25.544 -11.286 14.934 1.00 96.81 262 GLU A C 1
ATOM 2063 O O . GLU A 1 262 ? -25.123 -12.120 15.737 1.00 96.81 262 GLU A O 1
ATOM 2068 N N . LEU A 1 263 ? -24.787 -10.264 14.530 1.00 95.75 263 LEU A N 1
ATOM 2069 C CA . LEU A 1 263 ? -23.466 -9.993 15.088 1.00 95.75 263 LEU A CA 1
ATOM 2070 C C . LEU A 1 263 ? -23.547 -9.563 16.557 1.00 95.75 263 LEU A C 1
ATOM 2072 O O . LEU A 1 263 ? -22.735 -10.015 17.363 1.00 95.75 263 LEU A O 1
ATOM 2076 N N . ALA A 1 264 ? -24.522 -8.727 16.925 1.00 93.31 264 ALA A N 1
ATOM 2077 C CA . ALA A 1 264 ? -24.731 -8.329 18.315 1.00 93.31 264 ALA A CA 1
ATOM 2078 C C . ALA A 1 264 ? -25.091 -9.533 19.203 1.00 93.31 264 ALA A C 1
ATOM 2080 O O . ALA A 1 264 ? -24.623 -9.600 20.340 1.00 93.31 264 ALA A O 1
ATOM 2081 N N . ALA A 1 265 ? -25.863 -10.488 18.669 1.00 93.81 265 ALA A N 1
ATOM 2082 C CA . ALA A 1 265 ? -26.201 -11.750 19.326 1.00 93.81 265 ALA A CA 1
ATOM 2083 C C . ALA A 1 265 ? -25.021 -12.738 19.387 1.00 93.81 265 ALA A C 1
ATOM 2085 O O . ALA A 1 265 ? -24.923 -13.515 20.332 1.00 93.81 265 ALA A O 1
ATOM 2086 N N . ALA A 1 266 ? -24.118 -12.709 18.401 1.00 95.31 266 ALA A N 1
ATOM 2087 C CA . ALA A 1 266 ? -22.907 -13.533 18.383 1.00 95.31 266 ALA A CA 1
ATOM 2088 C C . ALA A 1 266 ? -21.802 -13.012 19.319 1.00 95.31 266 ALA A C 1
ATOM 2090 O O . ALA A 1 266 ? -20.897 -13.766 19.680 1.00 95.31 266 ALA A O 1
ATOM 2091 N N . ALA A 1 267 ? -21.849 -11.731 19.688 1.00 92.25 267 ALA A N 1
ATOM 2092 C CA . ALA A 1 267 ? -20.868 -11.117 20.567 1.00 92.25 267 ALA A CA 1
ATOM 2093 C C . ALA A 1 267 ? -20.987 -11.671 22.003 1.00 92.25 267 ALA A C 1
ATOM 2095 O O . ALA A 1 267 ? -22.098 -11.716 22.539 1.00 92.25 267 ALA A O 1
ATOM 2096 N N . PRO A 1 268 ? -19.868 -12.013 22.677 1.00 91.56 268 PRO A N 1
ATOM 2097 C CA . PRO A 1 268 ? -19.893 -12.476 24.062 1.00 91.56 268 PRO A CA 1
ATOM 2098 C C . PRO A 1 268 ? -20.649 -11.515 24.992 1.00 91.56 268 PRO A C 1
ATOM 2100 O O . PRO A 1 268 ? -20.526 -10.286 24.888 1.00 91.56 268 PRO A O 1
ATOM 2103 N N . THR A 1 269 ? -21.431 -12.070 25.919 1.00 85.62 269 THR A N 1
ATOM 2104 C CA . THR A 1 269 ? -22.132 -11.290 26.945 1.00 85.62 269 THR A CA 1
ATOM 2105 C C . THR A 1 269 ? -21.125 -10.824 27.994 1.00 85.62 269 THR A C 1
ATOM 2107 O O . THR A 1 269 ? -20.490 -11.640 28.658 1.00 85.62 269 THR A O 1
ATOM 2110 N N . SER A 1 270 ? -20.969 -9.511 28.161 1.00 76.56 270 SER A N 1
ATOM 2111 C CA . SER A 1 270 ? -20.120 -8.937 29.208 1.00 76.56 270 SER A CA 1
ATOM 2112 C C . SER A 1 270 ? -20.777 -9.156 30.577 1.00 76.56 270 SER A C 1
ATOM 2114 O O . SER A 1 270 ? -21.862 -8.633 30.830 1.00 76.56 270 SER A O 1
ATOM 2116 N N . SER A 1 271 ? -20.140 -9.923 31.464 1.00 67.62 271 SER A N 1
ATOM 2117 C CA . SER A 1 271 ? -20.631 -10.198 32.825 1.00 67.62 271 SER A CA 1
ATOM 2118 C C . SER A 1 271 ? -20.363 -9.062 33.824 1.00 67.62 271 SER A C 1
ATOM 2120 O O . SER A 1 271 ? -20.837 -9.121 34.958 1.00 67.62 271 SER A O 1
ATOM 2122 N N . SER A 1 272 ? -19.617 -8.022 33.432 1.00 59.41 272 SER A N 1
ATOM 2123 C CA . SER A 1 272 ? -19.282 -6.897 34.307 1.00 59.41 272 SER A CA 1
ATOM 2124 C C . SER A 1 272 ? -20.377 -5.825 34.298 1.00 59.41 272 SER A C 1
ATOM 2126 O O . SER A 1 272 ? -20.971 -5.509 33.266 1.00 59.41 272 SER A O 1
ATOM 2128 N N . SER A 1 273 ? -20.659 -5.266 35.479 1.00 55.78 273 SER A N 1
ATOM 2129 C CA . SER A 1 273 ? -21.578 -4.146 35.674 1.00 55.78 273 SER A CA 1
ATOM 2130 C C . SER A 1 273 ? -21.151 -2.977 34.789 1.00 55.78 273 SER A C 1
ATOM 2132 O O . SER A 1 273 ? -20.183 -2.274 35.076 1.00 55.78 273 SER A O 1
ATOM 2134 N N . ASN A 1 274 ? -21.887 -2.802 33.698 1.00 57.56 274 ASN A N 1
ATOM 2135 C CA . ASN A 1 274 ? -21.594 -1.924 32.572 1.00 57.56 274 ASN A CA 1
ATOM 2136 C C . ASN A 1 274 ? -21.878 -0.440 32.882 1.00 57.56 274 ASN A C 1
ATOM 2138 O O . ASN A 1 274 ? -22.333 0.314 32.023 1.00 57.56 274 ASN A O 1
ATOM 2142 N N . ALA A 1 275 ? -21.682 -0.044 34.141 1.00 69.50 275 ALA A N 1
ATOM 2143 C CA . ALA A 1 275 ? -21.857 1.322 34.588 1.00 69.50 275 ALA A CA 1
ATOM 2144 C C . ALA A 1 275 ? -20.759 2.197 33.977 1.00 69.50 275 ALA A C 1
ATOM 2146 O O . ALA A 1 275 ? -19.590 1.808 33.897 1.00 69.50 275 ALA A O 1
ATOM 2147 N N . GLU A 1 276 ? -21.171 3.372 33.522 1.00 81.94 276 GLU A N 1
ATOM 2148 C CA . GLU A 1 276 ? -20.286 4.438 33.090 1.00 81.94 276 GLU A CA 1
ATOM 2149 C C . GLU A 1 276 ? -19.331 4.783 34.242 1.00 81.94 276 GLU A C 1
ATOM 2151 O O . GLU A 1 276 ? -19.769 5.261 35.288 1.00 81.94 276 GLU A O 1
ATOM 2156 N N . SER A 1 277 ? -18.040 4.482 34.086 1.00 87.44 277 SER A N 1
ATOM 2157 C CA . SER A 1 277 ? -17.031 4.796 35.096 1.00 87.44 277 SER A CA 1
ATOM 2158 C C . SER A 1 277 ? -16.243 6.046 34.692 1.00 87.44 277 SER A C 1
ATOM 2160 O O . SER A 1 277 ? -16.026 6.266 33.495 1.00 87.44 277 SER A O 1
ATOM 2162 N N . PRO A 1 278 ? -15.752 6.846 35.657 1.00 90.50 278 PRO A N 1
ATOM 2163 C CA . PRO A 1 278 ? -14.865 7.973 35.365 1.00 90.50 278 PRO A CA 1
ATOM 2164 C C . PRO A 1 278 ? -13.638 7.569 34.531 1.00 90.50 278 PRO A C 1
ATOM 2166 O O . PRO A 1 278 ? -13.177 8.336 33.693 1.00 90.50 278 PRO A O 1
ATOM 2169 N N . GLN A 1 279 ? -13.143 6.337 34.698 1.00 90.88 279 GLN A N 1
ATOM 2170 C CA . GLN A 1 279 ? -12.022 5.794 33.927 1.00 90.88 279 GLN A CA 1
ATOM 2171 C C . GLN A 1 279 ? -12.388 5.582 32.450 1.00 90.88 279 GLN A C 1
ATOM 2173 O O . GLN A 1 279 ? -11.606 5.943 31.575 1.00 90.88 279 GLN A O 1
ATOM 2178 N N . LYS A 1 280 ? -13.587 5.058 32.145 1.00 89.00 280 LYS A N 1
ATOM 2179 C CA . LYS A 1 280 ? -14.063 4.932 30.753 1.00 89.00 280 LYS A CA 1
ATOM 2180 C C . LYS A 1 280 ? -14.196 6.303 30.087 1.00 89.00 280 LYS A C 1
ATOM 2182 O O . LYS A 1 280 ? -13.796 6.459 28.935 1.00 89.00 280 LYS A O 1
ATOM 2187 N N . GLN A 1 281 ? -14.711 7.298 30.814 1.00 91.06 281 GLN A N 1
ATOM 2188 C CA . GLN A 1 281 ? -14.816 8.678 30.325 1.00 91.06 281 GLN A CA 1
ATOM 2189 C C . GLN A 1 281 ? -13.447 9.296 30.049 1.00 91.06 281 GLN A C 1
ATOM 2191 O O . GLN A 1 281 ? -13.261 9.897 28.993 1.00 91.06 281 GLN A O 1
ATOM 2196 N N . ALA A 1 282 ? -12.486 9.101 30.956 1.00 93.88 282 ALA A N 1
ATOM 2197 C CA . ALA A 1 282 ? -11.119 9.578 30.780 1.00 93.88 282 ALA A CA 1
ATOM 2198 C C . ALA A 1 282 ? -10.478 8.990 29.516 1.00 93.88 282 ALA A C 1
ATOM 2200 O O . ALA A 1 282 ? -9.938 9.734 28.705 1.00 93.88 282 ALA A O 1
ATOM 2201 N N . VAL A 1 283 ? -10.620 7.679 29.285 1.00 93.94 283 VAL A N 1
ATOM 2202 C CA . VAL A 1 283 ? -10.109 7.040 28.063 1.00 93.94 283 VAL A CA 1
ATOM 2203 C C . VAL A 1 283 ? -10.776 7.614 26.810 1.00 93.94 283 VAL A C 1
ATOM 2205 O O . VAL A 1 283 ? -10.070 7.935 25.858 1.00 93.94 283 VAL A O 1
ATOM 2208 N N . ARG A 1 284 ? -12.105 7.806 26.791 1.00 92.25 284 ARG A N 1
ATOM 2209 C CA . ARG A 1 284 ? -12.789 8.419 25.632 1.00 92.25 284 ARG A CA 1
ATOM 2210 C C . ARG A 1 284 ? -12.301 9.837 25.350 1.00 92.25 284 ARG A C 1
ATOM 2212 O O . ARG A 1 284 ? -12.044 10.168 24.196 1.00 92.25 284 ARG A O 1
ATOM 2219 N N . ALA A 1 285 ? -12.158 10.655 26.391 1.00 94.69 285 ALA A N 1
ATOM 2220 C CA . ALA A 1 285 ? -11.645 12.013 26.259 1.00 94.69 285 ALA A CA 1
ATOM 2221 C C . ALA A 1 285 ? -10.212 12.017 25.697 1.00 94.69 285 ALA A C 1
ATOM 2223 O O . ALA A 1 285 ? -9.920 12.783 24.778 1.00 94.69 285 ALA A O 1
ATOM 2224 N N . SER A 1 286 ? -9.349 11.117 26.180 1.00 96.62 286 SER A N 1
ATOM 2225 C CA . SER A 1 286 ? -7.982 10.970 25.672 1.00 96.62 286 SER A CA 1
ATOM 2226 C C . SER A 1 286 ? -7.939 10.496 24.217 1.00 96.62 286 SER A C 1
ATOM 2228 O O . SER A 1 286 ? -7.156 11.040 23.443 1.00 96.62 286 SER A O 1
ATOM 2230 N N . VAL A 1 287 ? -8.792 9.543 23.807 1.00 95.44 287 VAL A N 1
ATOM 2231 C CA . VAL A 1 287 ? -8.875 9.114 22.395 1.00 95.44 287 VAL A CA 1
ATOM 2232 C C . VAL A 1 287 ? -9.282 10.282 21.498 1.00 95.44 287 VAL A C 1
ATOM 2234 O O . VAL A 1 287 ? -8.621 10.531 20.496 1.00 95.44 287 VAL A O 1
ATOM 2237 N N . TRP A 1 288 ? -10.313 11.044 21.872 1.00 94.75 288 TRP A N 1
ATOM 2238 C CA . TRP A 1 288 ? -10.767 12.178 21.062 1.00 94.75 288 TRP A CA 1
ATOM 2239 C C . TRP A 1 288 ? -9.700 13.283 20.953 1.00 94.75 288 TRP A C 1
ATOM 2241 O O . TRP A 1 288 ? -9.457 13.817 19.870 1.00 94.75 288 TRP A O 1
ATOM 2251 N N . SER A 1 289 ? -9.012 13.589 22.057 1.00 96.69 289 SER A N 1
ATOM 2252 C CA . SER A 1 289 ? -7.884 14.532 22.067 1.00 96.69 289 SER A CA 1
ATOM 2253 C C . SER A 1 289 ? -6.734 14.071 21.157 1.00 96.69 289 SER A C 1
ATOM 2255 O O . SER A 1 289 ? -6.164 14.862 20.395 1.00 96.69 289 SER A O 1
ATOM 2257 N N . LEU A 1 290 ? -6.425 12.770 21.179 1.00 97.31 290 LEU A N 1
ATOM 2258 C CA . LEU A 1 290 ? -5.409 12.170 20.318 1.00 97.31 290 LEU A CA 1
ATOM 2259 C C . LEU A 1 290 ? -5.806 12.246 18.836 1.00 97.31 290 LEU A C 1
ATOM 2261 O O . LEU A 1 290 ? -4.996 12.671 18.014 1.00 97.31 290 LEU A O 1
ATOM 2265 N N . GLU A 1 291 ? -7.053 11.915 18.491 1.00 95.19 291 GLU A N 1
ATOM 2266 C CA . GLU A 1 291 ? -7.574 12.026 17.120 1.00 95.19 291 GLU A CA 1
ATOM 2267 C C . GLU A 1 291 ? -7.504 13.468 16.592 1.00 95.19 291 GLU A C 1
ATOM 2269 O O . GLU A 1 291 ? -7.083 13.696 15.455 1.00 95.19 291 GLU A O 1
ATOM 2274 N N . ALA A 1 292 ? -7.846 14.458 17.422 1.00 96.56 292 ALA A N 1
ATOM 2275 C CA . ALA A 1 292 ? -7.719 15.871 17.066 1.00 96.56 292 ALA A CA 1
ATOM 2276 C C . ALA A 1 292 ? -6.253 16.279 16.812 1.00 96.56 292 ALA A C 1
ATOM 2278 O O . ALA A 1 292 ? -5.964 17.032 15.875 1.00 96.56 292 ALA A O 1
ATOM 2279 N N . SER A 1 293 ? -5.319 15.742 17.601 1.00 97.94 293 SER A N 1
ATOM 2280 C CA . SER A 1 293 ? -3.880 15.984 17.438 1.00 97.94 293 SER A CA 1
ATOM 2281 C C . SER A 1 293 ? -3.339 15.367 16.143 1.00 97.94 293 SER A C 1
ATOM 2283 O O . SER A 1 293 ? -2.624 16.034 15.395 1.00 97.94 293 SER A O 1
ATOM 2285 N N . VAL A 1 294 ? -3.737 14.129 15.820 1.00 97.12 294 VAL A N 1
ATOM 2286 C CA . VAL A 1 294 ? -3.370 13.459 14.557 1.00 97.12 294 VAL A CA 1
ATOM 2287 C C . VAL A 1 294 ? -3.943 14.205 13.353 1.00 97.12 294 VAL A C 1
ATOM 2289 O O . VAL A 1 294 ? -3.245 14.390 12.355 1.00 97.12 294 VAL A O 1
ATOM 2292 N N . LYS A 1 295 ? -5.191 14.678 13.440 1.00 96.75 295 LYS A N 1
ATOM 2293 C CA . LYS A 1 295 ? -5.804 15.496 12.387 1.00 96.75 295 LYS A CA 1
ATOM 2294 C C . LYS A 1 295 ? -5.011 16.782 12.148 1.00 96.75 295 LYS A C 1
ATOM 2296 O O . LYS A 1 295 ? -4.691 17.092 11.005 1.00 96.75 295 LYS A O 1
ATOM 2301 N N . THR A 1 296 ? -4.644 17.480 13.222 1.00 97.88 296 THR A N 1
ATOM 2302 C CA . THR A 1 296 ? -3.827 18.700 13.147 1.00 97.88 296 THR A CA 1
ATOM 2303 C C . THR A 1 296 ? -2.478 18.418 12.482 1.00 97.88 296 THR A C 1
ATOM 2305 O O . THR A 1 296 ? -2.064 19.161 11.599 1.00 97.88 296 THR A O 1
ATOM 2308 N N . LEU A 1 297 ? -1.809 17.316 12.842 1.00 97.81 297 LEU A N 1
ATOM 2309 C CA . LEU A 1 297 ? -0.539 16.913 12.229 1.00 97.81 297 LEU A CA 1
ATOM 2310 C C . LEU A 1 297 ? -0.656 16.732 10.704 1.00 97.81 297 LEU A C 1
ATOM 2312 O O . LEU A 1 297 ? 0.193 17.224 9.960 1.00 97.81 297 LEU A O 1
ATOM 2316 N N . HIS A 1 298 ? -1.726 16.086 10.233 1.00 97.00 298 HIS A N 1
ATOM 2317 C CA . HIS A 1 298 ? -1.985 15.918 8.799 1.00 97.00 298 HIS A CA 1
ATOM 2318 C C . HIS A 1 298 ? -2.276 17.246 8.093 1.00 97.00 298 HIS A C 1
ATOM 2320 O O . HIS A 1 298 ? -1.752 17.483 7.008 1.00 97.00 298 HIS A O 1
ATOM 2326 N N . GLU A 1 299 ? -3.068 18.130 8.705 1.00 97.50 299 GLU A N 1
ATOM 2327 C CA . GLU A 1 299 ? -3.338 19.465 8.154 1.00 97.50 299 GLU A CA 1
ATOM 2328 C C . GLU A 1 299 ? -2.042 20.273 7.979 1.00 97.50 299 GLU A C 1
ATOM 2330 O O . GLU A 1 299 ? -1.876 20.961 6.972 1.00 97.50 299 GLU A O 1
ATOM 2335 N N . LYS A 1 300 ? -1.084 20.139 8.907 1.00 97.94 300 LYS A N 1
ATOM 2336 C CA . LYS A 1 300 ? 0.237 20.775 8.789 1.00 97.94 300 LYS A CA 1
ATOM 2337 C C . LYS A 1 300 ? 1.105 20.162 7.685 1.00 97.94 300 LYS A C 1
ATOM 2339 O O . LYS A 1 300 ? 1.776 20.905 6.973 1.00 97.94 300 LYS A O 1
ATOM 2344 N N . LEU A 1 301 ? 1.064 18.842 7.485 1.00 97.19 301 LEU A N 1
ATOM 2345 C CA . LEU A 1 301 ? 1.738 18.191 6.352 1.00 97.19 301 LEU A CA 1
ATOM 2346 C C . LEU A 1 301 ? 1.160 18.644 5.000 1.00 97.19 301 LEU A C 1
ATOM 2348 O O . LEU A 1 301 ? 1.914 18.921 4.067 1.00 97.19 301 LEU A O 1
ATOM 2352 N N . ASP A 1 302 ? -0.165 18.744 4.888 1.00 95.75 302 ASP A N 1
ATOM 2353 C CA . ASP A 1 302 ? -0.828 19.217 3.667 1.00 95.75 302 ASP A CA 1
ATOM 2354 C C . ASP A 1 302 ? -0.515 20.700 3.390 1.00 95.75 302 ASP A C 1
ATOM 2356 O O . ASP A 1 302 ? -0.288 21.085 2.237 1.00 95.75 302 ASP A O 1
ATOM 2360 N N . ALA A 1 303 ? -0.421 21.525 4.439 1.00 96.56 303 ALA A N 1
ATOM 2361 C CA . ALA A 1 303 ? 0.048 22.904 4.325 1.00 96.56 303 ALA A CA 1
ATOM 2362 C C . ALA A 1 303 ? 1.495 22.972 3.805 1.00 96.56 303 ALA A C 1
ATOM 2364 O O . ALA A 1 303 ? 1.765 23.744 2.887 1.00 96.56 303 ALA A O 1
ATOM 2365 N N . LEU A 1 304 ? 2.396 22.114 4.306 1.00 96.44 304 LEU A N 1
ATOM 2366 C CA . LEU A 1 304 ? 3.778 22.024 3.817 1.00 96.44 304 LEU A CA 1
ATOM 2367 C C . LEU A 1 304 ? 3.836 21.660 2.339 1.00 96.44 304 LEU A C 1
ATOM 2369 O O . LEU A 1 304 ? 4.543 22.323 1.589 1.00 96.44 304 LEU A O 1
ATOM 2373 N N . ARG A 1 305 ? 3.071 20.656 1.901 1.00 95.56 305 ARG A N 1
ATOM 2374 C CA . ARG A 1 305 ? 2.997 20.272 0.480 1.00 95.56 305 ARG A CA 1
ATOM 2375 C C . ARG A 1 305 ? 2.562 21.438 -0.401 1.00 95.56 305 ARG A C 1
ATOM 2377 O O . ARG A 1 305 ? 3.180 21.704 -1.427 1.00 95.56 305 ARG A O 1
ATOM 2384 N N . THR A 1 306 ? 1.513 22.139 0.023 1.00 95.44 306 THR A N 1
ATOM 2385 C CA . THR A 1 306 ? 0.938 23.256 -0.733 1.00 95.44 306 THR A CA 1
ATOM 2386 C C . THR A 1 306 ? 1.908 24.435 -0.802 1.00 95.44 306 THR A C 1
ATOM 2388 O O . THR A 1 306 ? 2.142 24.976 -1.881 1.00 95.44 306 THR A O 1
ATOM 2391 N N . GLN A 1 307 ? 2.514 24.809 0.328 1.00 94.81 307 GLN A N 1
ATOM 2392 C CA . GLN A 1 307 ? 3.444 25.934 0.385 1.00 94.81 307 GLN A CA 1
ATOM 2393 C C . GLN A 1 307 ? 4.761 25.627 -0.332 1.00 94.81 307 GLN A C 1
ATOM 2395 O O . GLN A 1 307 ? 5.285 26.491 -1.023 1.00 94.81 307 GLN A O 1
ATOM 2400 N N . ALA A 1 308 ? 5.266 24.397 -0.233 1.00 93.81 308 ALA A N 1
ATOM 2401 C CA . ALA A 1 308 ? 6.465 23.974 -0.943 1.00 93.81 308 ALA A CA 1
ATOM 2402 C C . ALA A 1 308 ? 6.288 24.039 -2.470 1.00 93.81 308 ALA A C 1
ATOM 2404 O O . ALA A 1 308 ? 7.175 24.528 -3.165 1.00 93.81 308 ALA A O 1
ATOM 2405 N N . ALA A 1 309 ? 5.128 23.618 -2.988 1.00 92.69 309 ALA A N 1
ATOM 2406 C CA . ALA A 1 309 ? 4.809 23.742 -4.409 1.00 92.69 309 ALA A CA 1
ATOM 2407 C C . ALA A 1 309 ? 4.676 25.209 -4.852 1.00 92.69 309 ALA A C 1
ATOM 2409 O O . ALA A 1 309 ? 5.202 25.583 -5.898 1.00 92.69 309 ALA A O 1
ATOM 2410 N N . ALA A 1 310 ? 4.010 26.048 -4.051 1.00 93.62 310 ALA A N 1
ATOM 2411 C CA . ALA A 1 310 ? 3.882 27.477 -4.339 1.00 93.62 310 ALA A CA 1
ATOM 2412 C C . ALA A 1 310 ? 5.249 28.180 -4.359 1.00 93.62 310 ALA A C 1
ATOM 2414 O O . ALA A 1 310 ? 5.534 28.939 -5.279 1.00 93.62 310 ALA A O 1
ATOM 2415 N N . TYR A 1 311 ? 6.112 27.867 -3.391 1.00 90.75 311 TYR A N 1
ATOM 2416 C CA . TYR A 1 311 ? 7.449 28.443 -3.286 1.00 90.75 311 TYR A CA 1
ATOM 2417 C C . TYR A 1 311 ? 8.360 28.009 -4.442 1.00 90.75 311 TYR A C 1
ATOM 2419 O O . TYR A 1 311 ? 9.116 28.821 -4.968 1.00 90.75 311 TYR A O 1
ATOM 2427 N N . LEU A 1 312 ? 8.237 26.754 -4.895 1.00 90.75 312 LEU A N 1
ATOM 2428 C CA . LEU A 1 312 ? 8.927 26.272 -6.093 1.00 90.75 312 LEU A CA 1
ATOM 2429 C C . LEU A 1 312 ? 8.525 27.076 -7.341 1.00 90.75 312 LEU A C 1
ATOM 2431 O O . LEU A 1 312 ? 9.390 27.486 -8.111 1.00 90.75 312 LEU A O 1
ATOM 2435 N N . MET A 1 313 ? 7.223 27.323 -7.529 1.00 90.00 313 MET A N 1
ATOM 2436 C CA . MET A 1 313 ? 6.731 28.114 -8.662 1.00 90.00 313 MET A CA 1
ATOM 2437 C C . MET A 1 313 ? 7.160 29.582 -8.580 1.00 90.00 313 MET A C 1
ATOM 2439 O O . MET A 1 313 ? 7.535 30.156 -9.597 1.00 90.00 313 MET A O 1
ATOM 2443 N N . GLU A 1 314 ? 7.105 30.192 -7.395 1.00 90.94 314 GLU A N 1
ATOM 2444 C CA . GLU A 1 314 ? 7.475 31.598 -7.201 1.00 90.94 314 GLU A CA 1
ATOM 2445 C C . GLU A 1 314 ? 8.966 31.833 -7.462 1.00 90.94 314 GLU A C 1
ATOM 2447 O O . GLU A 1 314 ? 9.325 32.744 -8.203 1.00 90.94 314 GLU A O 1
ATOM 2452 N N . ALA A 1 315 ? 9.837 30.984 -6.921 1.00 87.00 315 ALA A N 1
ATOM 2453 C CA . ALA A 1 315 ? 11.272 31.111 -7.142 1.00 87.00 315 ALA A CA 1
ATOM 2454 C C . ALA A 1 315 ? 11.671 30.832 -8.601 1.00 87.00 315 ALA A C 1
ATOM 2456 O O . ALA A 1 315 ? 12.556 31.511 -9.117 1.00 87.00 315 ALA A O 1
ATOM 2457 N N . TYR A 1 316 ? 10.981 29.908 -9.288 1.00 87.81 316 TYR A N 1
ATOM 2458 C CA . TYR A 1 316 ? 11.143 29.717 -10.734 1.00 87.81 316 TYR A CA 1
ATOM 2459 C C . TYR A 1 316 ? 10.758 30.981 -11.515 1.00 87.81 316 TYR A C 1
ATOM 2461 O O . TYR A 1 316 ? 11.510 31.428 -12.373 1.00 87.81 316 TYR A O 1
ATOM 2469 N N . GLN A 1 317 ? 9.628 31.613 -11.176 1.00 88.81 317 GLN A N 1
ATOM 2470 C CA . GLN A 1 317 ? 9.196 32.866 -11.810 1.00 88.81 317 GLN A CA 1
ATOM 2471 C C . GLN A 1 317 ? 10.149 34.038 -11.545 1.00 88.81 317 GLN A C 1
ATOM 2473 O O . GLN A 1 317 ? 10.281 34.915 -12.392 1.00 88.81 317 GLN A O 1
ATOM 2478 N N . GLN A 1 318 ? 10.783 34.075 -10.371 1.00 88.69 318 GLN A N 1
ATOM 2479 C CA . GLN A 1 318 ? 11.705 35.143 -9.978 1.00 88.69 318 GLN A CA 1
ATOM 2480 C C . GLN A 1 318 ? 13.161 34.874 -10.390 1.00 88.69 318 GLN A C 1
ATOM 2482 O O . GLN A 1 318 ? 14.003 35.737 -10.150 1.00 88.69 318 GLN A O 1
ATOM 2487 N N . GLN A 1 319 ? 13.467 33.703 -10.970 1.00 84.94 319 GLN A N 1
ATOM 2488 C CA . GLN A 1 319 ? 14.834 33.244 -11.262 1.00 84.94 319 GLN A CA 1
ATOM 2489 C C . GLN A 1 319 ? 15.778 33.372 -10.048 1.00 84.94 319 GLN A C 1
ATOM 2491 O O . GLN A 1 319 ? 16.953 33.713 -10.175 1.00 84.94 319 GLN A O 1
ATOM 2496 N N . GLN A 1 320 ? 15.263 33.120 -8.839 1.00 83.69 320 GLN A N 1
ATOM 2497 C CA . GLN A 1 320 ? 16.044 33.207 -7.602 1.00 83.69 320 GLN A CA 1
ATOM 2498 C C . GLN A 1 320 ? 16.333 31.823 -7.012 1.00 83.69 320 GLN A C 1
ATOM 2500 O O . GLN A 1 320 ? 15.503 30.915 -7.115 1.00 83.69 320 GLN A O 1
ATOM 2505 N N . PRO A 1 321 ? 17.487 31.640 -6.340 1.00 78.38 321 PRO A N 1
ATOM 2506 C CA . PRO A 1 321 ? 17.761 30.408 -5.615 1.00 78.38 321 PRO A CA 1
ATOM 2507 C C . PRO A 1 321 ? 16.725 30.207 -4.498 1.00 78.38 321 PRO A C 1
ATOM 2509 O O . PRO A 1 321 ? 16.484 31.104 -3.689 1.00 78.38 321 PRO A O 1
ATOM 2512 N N . LEU A 1 322 ? 16.125 29.013 -4.426 1.00 79.06 322 LEU A N 1
ATOM 2513 C CA . LEU A 1 322 ? 15.162 28.677 -3.374 1.00 79.06 322 LEU A CA 1
ATOM 2514 C C . LEU A 1 322 ? 15.836 28.707 -1.993 1.00 79.06 322 LEU A C 1
ATOM 2516 O O . LEU A 1 322 ? 16.689 27.879 -1.671 1.00 79.06 322 LEU A O 1
ATOM 2520 N N . GLY A 1 323 ? 15.387 29.599 -1.115 1.00 82.25 323 GLY A N 1
ATOM 2521 C CA . GLY A 1 323 ? 15.745 29.542 0.297 1.00 82.25 323 GLY A CA 1
ATOM 2522 C C . GLY A 1 323 ? 14.893 28.509 1.037 1.00 82.25 323 GLY A C 1
ATOM 2523 O O . GLY A 1 323 ? 13.735 28.774 1.346 1.00 82.25 323 GLY A O 1
ATOM 2524 N N . MET A 1 324 ? 15.455 27.354 1.418 1.00 85.56 324 MET A N 1
ATOM 2525 C CA . MET A 1 324 ? 14.724 26.354 2.232 1.00 85.56 324 MET A CA 1
ATOM 2526 C C . MET A 1 324 ? 14.239 26.902 3.585 1.00 85.56 324 MET A C 1
ATOM 2528 O O . MET A 1 324 ? 13.292 26.363 4.158 1.00 85.56 324 MET A O 1
ATOM 2532 N N . ALA A 1 325 ? 14.844 27.994 4.062 1.00 89.81 325 ALA A N 1
ATOM 2533 C CA . ALA A 1 325 ? 14.462 28.691 5.286 1.00 89.81 325 ALA A CA 1
ATOM 2534 C C . ALA A 1 325 ? 12.994 29.158 5.286 1.00 89.81 325 ALA A C 1
ATOM 2536 O O . ALA A 1 325 ? 12.373 29.241 6.345 1.00 89.81 325 ALA A O 1
ATOM 2537 N N . ALA A 1 326 ? 12.397 29.398 4.111 1.00 89.50 326 ALA A N 1
ATOM 2538 C CA . ALA A 1 326 ? 10.987 29.770 4.002 1.00 89.50 326 ALA A CA 1
ATOM 2539 C C . ALA A 1 326 ? 10.029 28.662 4.486 1.00 89.50 326 ALA A C 1
ATOM 2541 O O . ALA A 1 326 ? 8.902 28.953 4.888 1.00 89.50 326 ALA A O 1
ATOM 2542 N N . LEU A 1 327 ? 10.472 27.398 4.484 1.00 93.06 327 LEU A N 1
ATOM 2543 C CA . LEU A 1 327 ? 9.682 26.247 4.935 1.00 93.06 327 LEU A CA 1
ATOM 2544 C C . LEU A 1 327 ? 9.928 25.884 6.409 1.00 93.06 327 LEU A C 1
ATOM 2546 O O . LEU A 1 327 ? 9.197 25.060 6.965 1.00 93.06 327 LEU A O 1
ATOM 2550 N N . ASP A 1 328 ? 10.919 26.490 7.070 1.00 93.75 328 ASP A N 1
ATOM 2551 C CA . ASP A 1 328 ? 11.261 26.181 8.463 1.00 93.75 328 ASP A CA 1
ATOM 2552 C C . ASP A 1 328 ? 10.125 26.432 9.468 1.00 93.75 328 ASP A C 1
ATOM 2554 O O . ASP A 1 328 ? 9.928 25.572 10.334 1.00 93.75 328 ASP A O 1
ATOM 2558 N N . PRO A 1 329 ? 9.311 27.504 9.357 1.00 95.44 329 PRO A N 1
ATOM 2559 C CA . PRO A 1 329 ? 8.169 27.696 10.250 1.00 95.44 329 PRO A CA 1
ATOM 2560 C C . PRO A 1 329 ? 7.203 26.504 10.239 1.00 95.44 329 PRO A C 1
ATOM 2562 O O . PRO A 1 329 ? 6.826 26.001 11.297 1.00 95.44 329 PRO A O 1
ATOM 2565 N N . LEU A 1 330 ? 6.875 25.970 9.056 1.00 94.81 330 LEU A N 1
ATOM 2566 C CA . LEU A 1 330 ? 6.006 24.797 8.942 1.00 94.81 330 LEU A CA 1
ATOM 2567 C C . LEU A 1 330 ? 6.661 23.527 9.484 1.00 94.81 330 LEU A C 1
ATOM 2569 O O . LEU A 1 330 ? 5.987 22.706 10.104 1.00 94.81 330 LEU A O 1
ATOM 2573 N N . ARG A 1 331 ? 7.975 23.357 9.298 1.00 95.62 331 ARG A N 1
ATOM 2574 C CA . ARG A 1 331 ? 8.708 22.220 9.881 1.00 95.62 331 ARG A CA 1
ATOM 2575 C C . ARG A 1 331 ? 8.635 22.243 11.410 1.00 95.62 331 ARG A C 1
ATOM 2577 O O . ARG A 1 331 ? 8.428 21.197 12.028 1.00 95.62 331 ARG A O 1
ATOM 2584 N N . VAL A 1 332 ? 8.747 23.426 12.016 1.00 97.00 332 VAL A N 1
ATOM 2585 C CA . VAL A 1 332 ? 8.580 23.613 13.464 1.00 97.00 332 VAL A CA 1
ATOM 2586 C C . VAL A 1 332 ? 7.149 23.287 13.897 1.00 97.00 332 VAL A C 1
ATOM 2588 O O . VAL A 1 332 ? 6.970 22.538 14.858 1.00 97.00 332 VAL A O 1
ATOM 2591 N N . GLU A 1 333 ? 6.132 23.769 13.179 1.00 97.44 333 GLU A N 1
ATOM 2592 C CA . GLU A 1 333 ? 4.726 23.460 13.483 1.00 97.44 333 GLU A CA 1
ATOM 2593 C C . GLU A 1 333 ? 4.415 21.958 13.389 1.00 97.44 333 GLU A C 1
ATOM 2595 O O . GLU A 1 333 ? 3.735 21.410 14.259 1.00 97.44 333 GLU A O 1
ATOM 2600 N N . ILE A 1 334 ? 4.946 21.266 12.376 1.00 97.75 334 ILE A N 1
ATOM 2601 C CA . ILE A 1 334 ? 4.797 19.811 12.224 1.00 97.75 334 ILE A CA 1
ATOM 2602 C C . ILE A 1 334 ? 5.472 19.077 13.385 1.00 97.75 334 ILE A C 1
ATOM 2604 O O . ILE A 1 334 ? 4.885 18.159 13.958 1.00 97.75 334 ILE A O 1
ATOM 2608 N N . SER A 1 335 ? 6.675 19.500 13.783 1.00 97.69 335 SER A N 1
ATOM 2609 C CA . SER A 1 335 ? 7.370 18.934 14.944 1.00 97.69 335 SER A CA 1
ATOM 2610 C C . SER A 1 335 ? 6.560 19.116 16.235 1.00 97.69 335 SER A C 1
ATOM 2612 O O . SER A 1 335 ? 6.370 18.170 17.003 1.00 97.69 335 SER A O 1
ATOM 2614 N N . GLN A 1 336 ? 5.986 20.302 16.453 1.00 98.00 336 GLN A N 1
ATOM 2615 C CA . GLN A 1 336 ? 5.115 20.574 17.600 1.00 98.00 336 GLN A CA 1
ATOM 2616 C C . GLN A 1 336 ? 3.847 19.709 17.587 1.00 98.00 336 GLN A C 1
ATOM 2618 O O . GLN A 1 336 ? 3.500 19.128 18.618 1.00 98.00 336 GLN A O 1
ATOM 2623 N N . ALA A 1 337 ? 3.188 19.567 16.433 1.00 98.12 337 ALA A N 1
ATOM 2624 C CA . ALA A 1 337 ? 2.021 18.701 16.282 1.00 98.12 337 ALA A CA 1
ATOM 2625 C C . ALA A 1 337 ? 2.372 17.216 16.513 1.00 98.12 337 ALA A C 1
ATOM 2627 O O . ALA A 1 337 ? 1.644 16.507 17.205 1.00 98.12 337 ALA A O 1
ATOM 2628 N N . SER A 1 338 ? 3.531 16.755 16.032 1.00 98.00 338 SER A N 1
ATOM 2629 C CA . SER A 1 338 ? 4.054 15.400 16.278 1.00 98.00 338 SER A CA 1
ATOM 2630 C C . SER A 1 338 ? 4.308 15.151 17.771 1.00 98.00 338 SER A C 1
ATOM 2632 O O . SER A 1 338 ? 3.997 14.082 18.310 1.00 98.00 338 SER A O 1
ATOM 2634 N N . ASN A 1 339 ? 4.836 16.151 18.479 1.00 97.94 339 ASN A N 1
ATOM 2635 C CA . ASN A 1 339 ? 5.028 16.083 19.926 1.00 97.94 339 ASN A CA 1
ATOM 2636 C C . ASN A 1 339 ? 3.691 16.045 20.681 1.00 97.94 339 ASN A C 1
ATOM 2638 O O . ASN A 1 339 ? 3.575 15.323 21.671 1.00 97.94 339 ASN A O 1
ATOM 2642 N N . ALA A 1 340 ? 2.670 16.768 20.209 1.00 97.94 340 ALA A N 1
ATOM 2643 C CA . ALA A 1 340 ? 1.323 16.701 20.776 1.00 97.94 340 ALA A CA 1
ATOM 2644 C C . ALA A 1 340 ? 0.712 15.296 20.636 1.00 97.94 340 ALA A C 1
ATOM 2646 O O . ALA A 1 340 ? 0.184 14.770 21.613 1.00 97.94 340 ALA A O 1
ATOM 2647 N N . VAL A 1 341 ? 0.875 14.644 19.476 1.00 98.06 341 VAL A N 1
ATOM 2648 C CA . VAL A 1 341 ? 0.467 13.239 19.269 1.00 98.06 341 VAL A CA 1
ATOM 2649 C C . VAL A 1 341 ? 1.168 12.301 20.258 1.00 98.06 341 VAL A C 1
ATOM 2651 O O . VAL A 1 341 ? 0.518 11.477 20.897 1.00 98.06 341 VAL A O 1
ATOM 2654 N N . SER A 1 342 ? 2.481 12.462 20.448 1.00 97.88 342 SER A N 1
ATOM 2655 C CA . SER A 1 342 ? 3.261 11.612 21.364 1.00 97.88 342 SER A CA 1
ATOM 2656 C C . SER A 1 342 ? 2.830 11.777 22.834 1.00 97.88 342 SER A C 1
ATOM 2658 O O . SER A 1 342 ? 2.744 10.798 23.580 1.00 97.88 342 SER A O 1
ATOM 2660 N N . ARG A 1 343 ? 2.487 13.003 23.256 1.00 98.06 343 ARG A N 1
ATOM 2661 C CA . ARG A 1 343 ? 1.892 13.250 24.584 1.00 98.06 343 ARG A CA 1
ATOM 2662 C C . ARG A 1 343 ? 0.507 12.619 24.702 1.00 98.06 343 ARG A C 1
ATOM 2664 O O . ARG A 1 343 ? 0.259 11.912 25.670 1.00 98.06 343 ARG A O 1
ATOM 2671 N N . GLY A 1 344 ? -0.345 12.786 23.689 1.00 97.69 344 GLY A N 1
ATOM 2672 C CA . GLY A 1 344 ? -1.678 12.182 23.666 1.00 97.69 344 GLY A CA 1
ATOM 2673 C C . GLY A 1 344 ? -1.645 10.653 23.782 1.00 97.69 344 GLY A C 1
ATOM 2674 O O . GLY A 1 344 ? -2.468 10.076 24.489 1.00 97.69 344 GLY A O 1
ATOM 2675 N N . LEU A 1 345 ? -0.659 9.992 23.162 1.00 97.75 345 LEU A N 1
ATOM 2676 C CA . LEU A 1 345 ? -0.416 8.554 23.339 1.00 97.75 345 LEU A CA 1
ATOM 2677 C C . LEU A 1 345 ? -0.048 8.189 24.780 1.00 97.75 345 LEU A C 1
ATOM 2679 O O . LEU A 1 345 ? -0.560 7.208 25.321 1.00 97.75 345 LEU A O 1
ATOM 2683 N N . THR A 1 346 ? 0.813 8.990 25.407 1.00 97.81 346 THR A N 1
ATOM 2684 C CA . THR A 1 346 ? 1.222 8.799 26.806 1.00 97.81 346 THR A CA 1
ATOM 2685 C C . THR A 1 346 ? 0.026 8.947 27.750 1.00 97.81 346 THR A C 1
ATOM 2687 O O . THR A 1 346 ? -0.222 8.069 28.579 1.00 97.81 346 THR A O 1
ATOM 2690 N N . ASP A 1 347 ? -0.768 10.005 27.573 1.00 96.75 347 ASP A N 1
ATOM 2691 C CA . ASP A 1 347 ? -1.962 10.283 28.377 1.00 96.75 347 ASP A CA 1
ATOM 2692 C C . ASP A 1 347 ? -3.020 9.185 28.211 1.00 96.75 347 ASP A C 1
ATOM 2694 O O . ASP A 1 347 ? -3.624 8.723 29.185 1.00 96.75 347 ASP A O 1
ATOM 2698 N N . LEU A 1 348 ? -3.223 8.716 26.976 1.00 96.50 348 LEU A N 1
ATOM 2699 C CA . LEU A 1 348 ? -4.122 7.606 26.686 1.00 96.50 348 LEU A CA 1
ATOM 2700 C C . LEU A 1 348 ? -3.631 6.298 27.320 1.00 96.50 348 LEU A C 1
ATOM 2702 O O . LEU A 1 348 ? -4.444 5.540 27.848 1.00 96.50 348 LEU A O 1
ATOM 2706 N N . GLY A 1 349 ? -2.321 6.041 27.311 1.00 95.88 349 GLY A N 1
ATOM 2707 C CA . GLY A 1 349 ? -1.713 4.908 28.009 1.00 95.88 349 GLY A CA 1
ATOM 2708 C C . GLY A 1 349 ? -1.981 4.933 29.506 1.00 95.88 349 GLY A C 1
ATOM 2709 O O . GLY A 1 349 ? -2.445 3.931 30.050 1.00 95.88 349 GLY A O 1
ATOM 2710 N N . GLY A 1 350 ? -1.789 6.083 30.155 1.00 95.94 350 GLY A N 1
ATOM 2711 C CA . GLY A 1 350 ? -2.117 6.254 31.571 1.00 95.94 350 GLY A CA 1
ATOM 2712 C C . GLY A 1 350 ? -3.601 6.013 31.870 1.00 95.94 350 GLY A C 1
ATOM 2713 O O . GLY A 1 350 ? -3.938 5.270 32.794 1.00 95.94 350 GLY A O 1
ATOM 2714 N N . ALA A 1 351 ? -4.497 6.579 31.055 1.00 95.12 351 ALA A N 1
ATOM 2715 C CA . ALA A 1 351 ? -5.940 6.383 31.208 1.00 95.12 351 ALA A CA 1
ATOM 2716 C C . ALA A 1 351 ? -6.361 4.917 30.993 1.00 95.12 351 ALA A C 1
ATOM 2718 O O . ALA A 1 351 ? -7.218 4.403 31.714 1.00 95.12 351 ALA A O 1
ATOM 2719 N N . TRP A 1 352 ? -5.750 4.231 30.022 1.00 93.00 352 TRP A N 1
ATOM 2720 C CA . TRP A 1 352 ? -6.026 2.828 29.718 1.00 93.00 352 TRP A CA 1
ATOM 2721 C C . TRP A 1 352 ? -5.571 1.885 30.834 1.00 93.00 352 TRP A C 1
ATOM 2723 O O . TRP A 1 352 ? -6.331 1.012 31.254 1.00 93.00 352 TRP A O 1
ATOM 2733 N N . GLU A 1 353 ? -4.361 2.076 31.360 1.00 93.31 353 GLU A N 1
ATOM 2734 C CA . GLU A 1 353 ? -3.845 1.268 32.471 1.00 93.31 353 GLU A CA 1
ATOM 2735 C C . GLU A 1 353 ? -4.707 1.410 33.734 1.00 93.31 353 GLU A C 1
ATOM 2737 O O . GLU A 1 353 ? -4.891 0.444 34.472 1.00 93.31 353 GLU A O 1
ATOM 2742 N N . ALA A 1 354 ? -5.332 2.572 33.946 1.00 91.50 354 ALA A N 1
ATOM 2743 C CA . ALA A 1 354 ? -6.283 2.772 35.039 1.00 91.50 354 ALA A CA 1
ATOM 2744 C C . ALA A 1 354 ? -7.619 2.016 34.855 1.00 91.50 354 ALA A C 1
ATOM 2746 O O . ALA A 1 354 ? -8.343 1.805 35.829 1.00 91.50 354 ALA A O 1
ATOM 2747 N N . LEU A 1 355 ? -7.969 1.607 33.629 1.00 88.62 355 LEU A N 1
ATOM 2748 C CA . LEU A 1 355 ? -9.223 0.912 33.314 1.00 88.62 355 LEU A CA 1
ATOM 2749 C C . LEU A 1 355 ? -9.126 -0.621 33.469 1.00 88.62 355 LEU A C 1
ATOM 2751 O O . LEU A 1 355 ? -10.156 -1.273 33.638 1.00 88.62 355 LEU A O 1
ATOM 2755 N N . LYS A 1 356 ? -7.909 -1.184 33.409 1.00 72.81 356 LYS A N 1
ATOM 2756 C CA . LYS A 1 356 ? -7.535 -2.598 33.174 1.00 72.81 356 LYS A CA 1
ATOM 2757 C C . LYS A 1 356 ? -8.472 -3.677 33.761 1.00 72.81 356 LYS A C 1
ATOM 2759 O O . LYS A 1 356 ? -8.196 -4.312 34.778 1.00 72.81 356 LYS A O 1
ATOM 2764 N N . LYS A 1 357 ? -9.561 -3.952 33.042 1.00 71.00 357 LYS A N 1
ATOM 2765 C CA . LYS A 1 357 ? -10.289 -5.228 33.019 1.00 71.00 357 LYS A CA 1
ATOM 2766 C C . LYS A 1 357 ? -10.734 -5.468 31.582 1.00 71.00 357 LYS A C 1
ATOM 2768 O O . LYS A 1 357 ? -11.767 -4.951 31.165 1.00 71.00 357 LYS A O 1
ATOM 2773 N N . GLU A 1 358 ? -9.938 -6.220 30.831 1.00 68.81 358 GLU A N 1
ATOM 2774 C CA . GLU A 1 358 ? -10.343 -6.681 29.504 1.00 68.81 358 GLU A CA 1
ATOM 2775 C C . GLU A 1 358 ? -11.470 -7.703 29.661 1.00 68.81 358 GLU A C 1
ATOM 2777 O O . GLU A 1 358 ? -11.313 -8.726 30.330 1.00 68.81 358 GLU A O 1
ATOM 2782 N N . ASP A 1 359 ? -12.630 -7.414 29.078 1.00 83.12 359 ASP A N 1
ATOM 2783 C CA . ASP A 1 359 ? -13.710 -8.381 28.970 1.00 83.12 359 ASP A CA 1
ATOM 2784 C C . ASP A 1 359 ? -13.629 -9.120 27.625 1.00 83.12 359 ASP A C 1
ATOM 2786 O O . ASP A 1 359 ? -13.165 -8.598 26.608 1.00 83.12 359 ASP A O 1
ATOM 2790 N N . ALA A 1 360 ? -14.103 -10.367 27.603 1.00 87.50 360 ALA A N 1
ATOM 2791 C CA . ALA A 1 360 ? -14.089 -11.193 26.394 1.00 87.50 360 ALA A CA 1
ATOM 2792 C C . ALA A 1 360 ? -14.822 -10.524 25.214 1.00 87.50 360 ALA A C 1
ATOM 2794 O O . ALA A 1 360 ? -14.487 -10.757 24.052 1.00 87.50 360 ALA A O 1
ATOM 2795 N N . ARG A 1 361 ? -15.810 -9.666 25.509 1.00 87.06 361 ARG A N 1
ATOM 2796 C CA . ARG A 1 361 ? -16.549 -8.894 24.508 1.00 87.06 361 ARG A CA 1
ATOM 2797 C C . ARG A 1 361 ? -15.664 -7.852 23.824 1.00 87.06 361 ARG A C 1
ATOM 2799 O O . ARG A 1 361 ? -15.704 -7.772 22.599 1.00 87.06 361 ARG A O 1
ATOM 2806 N N . THR A 1 362 ? -14.861 -7.092 24.570 1.00 84.19 362 THR A N 1
ATOM 2807 C CA . THR A 1 362 ? -13.936 -6.104 23.996 1.00 84.19 362 THR A CA 1
ATOM 2808 C C . THR A 1 362 ? -12.926 -6.764 23.071 1.00 84.19 362 THR A C 1
ATOM 2810 O O . THR A 1 362 ? -12.752 -6.307 21.943 1.00 84.19 362 THR A O 1
ATOM 2813 N N . VAL A 1 363 ? -12.323 -7.880 23.493 1.00 87.06 363 VAL A N 1
ATOM 2814 C CA . VAL A 1 363 ? -11.368 -8.630 22.657 1.00 87.06 363 VAL A CA 1
ATOM 2815 C C . VAL A 1 363 ? -12.037 -9.109 21.365 1.00 87.06 363 VAL A C 1
ATOM 2817 O O . VAL A 1 363 ? -11.484 -8.960 20.275 1.00 87.06 363 VAL A O 1
ATOM 2820 N N . TRP A 1 364 ? -13.261 -9.634 21.461 1.00 91.88 364 TRP A N 1
ATOM 2821 C CA . TRP A 1 364 ? -14.024 -10.082 20.296 1.00 91.88 364 TRP A CA 1
ATOM 2822 C C . TRP A 1 364 ? -14.340 -8.936 19.319 1.00 91.88 364 TRP A C 1
ATOM 2824 O O . TRP A 1 364 ? -14.116 -9.075 18.115 1.00 91.88 364 TRP A O 1
ATOM 2834 N N . LEU A 1 365 ? -14.800 -7.786 19.826 1.00 90.19 365 LEU A N 1
ATOM 2835 C CA . LEU A 1 365 ? -15.089 -6.599 19.011 1.00 90.19 365 LEU A CA 1
ATOM 2836 C C . LEU A 1 365 ? -13.821 -6.014 18.377 1.00 90.19 365 LEU A C 1
ATOM 2838 O O . LEU A 1 365 ? -13.848 -5.627 17.208 1.00 90.19 365 LEU A O 1
ATOM 2842 N N . GLY A 1 366 ? -12.709 -5.991 19.115 1.00 87.69 366 GLY A N 1
ATOM 2843 C CA . GLY A 1 366 ? -11.404 -5.567 18.611 1.00 87.69 366 GLY A CA 1
ATOM 2844 C C . GLY A 1 366 ? -10.922 -6.450 17.460 1.00 87.69 366 GLY A C 1
ATOM 2845 O O . GLY A 1 366 ? -10.517 -5.938 16.418 1.00 87.69 366 GLY A O 1
ATOM 2846 N N . ASN A 1 367 ? -11.060 -7.771 17.590 1.00 91.81 367 ASN A N 1
ATOM 2847 C CA . ASN A 1 367 ? -10.714 -8.714 16.524 1.00 91.81 367 ASN A CA 1
ATOM 2848 C C . ASN A 1 367 ? -11.585 -8.532 15.273 1.00 91.81 367 ASN A C 1
ATOM 2850 O O . ASN A 1 367 ? -11.061 -8.554 14.159 1.00 91.81 367 ASN A O 1
ATOM 2854 N N . LEU A 1 368 ? -12.894 -8.304 15.439 1.00 94.06 368 LEU A N 1
ATOM 2855 C CA . LEU A 1 368 ? -13.792 -8.017 14.317 1.00 94.06 368 LEU A CA 1
ATOM 2856 C C . LEU A 1 368 ? -13.415 -6.703 13.613 1.00 94.06 368 LEU A C 1
ATOM 2858 O O . LEU A 1 368 ? -13.356 -6.654 12.385 1.00 94.06 368 LEU A O 1
ATOM 2862 N N . ALA A 1 369 ? -13.107 -5.653 14.378 1.00 91.69 369 ALA A N 1
ATOM 2863 C CA . ALA A 1 369 ? -12.678 -4.364 13.841 1.00 91.69 369 ALA A CA 1
ATOM 2864 C C . ALA A 1 369 ? -11.343 -4.452 13.093 1.00 91.69 369 ALA A C 1
ATOM 2866 O O . ALA A 1 369 ? -11.204 -3.881 12.006 1.00 91.69 369 ALA A O 1
ATOM 2867 N N . LYS A 1 370 ? -10.381 -5.196 13.655 1.00 90.50 370 LYS A N 1
ATOM 2868 C CA . LYS A 1 370 ? -9.091 -5.481 13.025 1.00 90.50 370 LYS A CA 1
ATOM 2869 C C . LYS A 1 370 ? -9.297 -6.213 11.704 1.00 90.50 370 LYS A C 1
ATOM 2871 O O . LYS A 1 370 ? -8.798 -5.755 10.686 1.00 90.50 370 LYS A O 1
ATOM 2876 N N . ALA A 1 371 ? -10.104 -7.273 11.693 1.00 95.06 371 ALA A N 1
ATOM 2877 C CA . ALA A 1 371 ? -10.409 -8.018 10.475 1.00 95.06 371 ALA A CA 1
ATOM 2878 C C . ALA A 1 371 ? -11.094 -7.150 9.402 1.00 95.06 371 ALA A C 1
ATOM 2880 O O . ALA A 1 371 ? -10.739 -7.248 8.229 1.00 95.06 371 ALA A O 1
ATOM 2881 N N . ALA A 1 372 ? -12.038 -6.280 9.788 1.00 95.00 372 ALA A N 1
ATOM 2882 C CA . ALA A 1 372 ? -12.739 -5.400 8.848 1.00 95.00 372 ALA A CA 1
ATOM 2883 C C . ALA A 1 372 ? -11.775 -4.393 8.206 1.00 95.00 372 ALA A C 1
ATOM 2885 O O . ALA A 1 372 ? -11.778 -4.197 6.992 1.00 95.00 372 ALA A O 1
ATOM 2886 N N . THR A 1 373 ? -10.916 -3.795 9.034 1.00 92.38 373 THR A N 1
ATOM 2887 C CA . THR A 1 373 ? -9.908 -2.824 8.596 1.00 92.38 373 THR A CA 1
ATOM 2888 C C . THR A 1 373 ? -8.879 -3.497 7.684 1.00 92.38 373 THR A C 1
ATOM 2890 O O . THR A 1 373 ? -8.664 -3.024 6.572 1.00 92.38 373 THR A O 1
ATOM 2893 N N . SER A 1 374 ? -8.343 -4.662 8.077 1.00 93.81 374 SER A N 1
ATOM 2894 C CA . SER A 1 374 ? -7.398 -5.430 7.256 1.00 93.81 374 SER A CA 1
ATOM 2895 C C . SER A 1 374 ? -7.974 -5.817 5.891 1.00 93.81 374 SER A C 1
ATOM 2897 O O . SER A 1 374 ? -7.257 -5.744 4.901 1.00 93.81 374 SER A O 1
ATOM 2899 N N . LEU A 1 375 ? -9.257 -6.192 5.799 1.00 96.19 375 LEU A N 1
ATOM 2900 C CA . LEU A 1 375 ? -9.876 -6.500 4.503 1.00 96.19 375 LEU A CA 1
ATOM 2901 C C . LEU A 1 375 ? -10.043 -5.269 3.610 1.00 96.19 375 LEU A C 1
ATOM 2903 O O . LEU A 1 375 ? -9.779 -5.367 2.414 1.00 96.19 375 LEU A O 1
ATOM 2907 N N . SER A 1 376 ? -10.465 -4.130 4.167 1.00 95.31 376 SER A N 1
ATOM 2908 C CA . SER A 1 376 ? -10.612 -2.896 3.381 1.00 95.31 376 SER A CA 1
ATOM 2909 C C . SER A 1 376 ? -9.255 -2.405 2.858 1.00 95.31 376 SER A C 1
ATOM 2911 O O . SER A 1 376 ? -9.138 -2.050 1.685 1.00 95.31 376 SER A O 1
ATOM 2913 N N . GLU A 1 377 ? -8.213 -2.464 3.694 1.00 93.56 377 GLU A N 1
ATOM 2914 C CA . GLU A 1 377 ? -6.836 -2.142 3.298 1.00 93.56 377 GLU A CA 1
ATOM 2915 C C . GLU A 1 377 ? -6.306 -3.101 2.231 1.00 93.56 377 GLU A C 1
ATOM 2917 O O . GLU A 1 377 ? -5.824 -2.646 1.198 1.00 93.56 377 GLU A O 1
ATOM 2922 N N . ALA A 1 378 ? -6.456 -4.417 2.432 1.00 96.38 378 ALA A N 1
ATOM 2923 C CA . ALA A 1 378 ? -6.018 -5.415 1.459 1.00 96.38 378 ALA A CA 1
ATOM 2924 C C . ALA A 1 378 ? -6.667 -5.196 0.087 1.00 96.38 378 ALA A C 1
ATOM 2926 O O . ALA A 1 378 ? -6.004 -5.322 -0.938 1.00 96.38 378 ALA A O 1
ATOM 2927 N N . GLN A 1 379 ? -7.952 -4.834 0.057 1.00 96.56 379 GLN A N 1
ATOM 2928 C CA . GLN A 1 379 ? -8.652 -4.540 -1.189 1.00 96.56 379 GLN A CA 1
ATOM 2929 C C . GLN A 1 379 ? -8.092 -3.297 -1.893 1.00 96.56 379 GLN A C 1
ATOM 2931 O O . GLN A 1 379 ? -7.891 -3.325 -3.107 1.00 96.56 379 GLN A O 1
ATOM 2936 N N . GLY A 1 380 ? -7.837 -2.216 -1.147 1.00 95.06 380 GLY A N 1
ATOM 2937 C CA . GLY A 1 380 ? -7.239 -0.994 -1.691 1.00 95.06 380 GLY A CA 1
ATOM 2938 C C . GLY A 1 380 ? -5.827 -1.233 -2.230 1.00 95.06 380 GLY A C 1
ATOM 2939 O O . GLY A 1 380 ? -5.537 -0.908 -3.380 1.00 95.06 380 GLY A O 1
ATOM 2940 N N . GLU A 1 381 ? -4.974 -1.885 -1.440 1.00 95.38 381 GLU A N 1
ATOM 2941 C CA . GLU A 1 381 ? -3.595 -2.210 -1.820 1.00 95.38 381 GLU A CA 1
ATOM 2942 C C . GLU A 1 381 ? -3.525 -3.182 -3.005 1.00 95.38 381 GLU A C 1
ATOM 2944 O O . GLU A 1 381 ? -2.651 -3.037 -3.868 1.00 95.38 381 GLU A O 1
ATOM 2949 N N . ALA A 1 382 ? -4.444 -4.153 -3.081 1.00 97.38 382 ALA A N 1
ATOM 2950 C CA . ALA A 1 382 ? -4.549 -5.060 -4.219 1.00 97.38 382 ALA A CA 1
ATOM 2951 C C . ALA A 1 382 ? -4.968 -4.320 -5.494 1.00 97.38 382 ALA A C 1
ATOM 2953 O O . ALA A 1 382 ? -4.364 -4.533 -6.545 1.00 97.38 382 ALA A O 1
ATOM 2954 N N . ALA A 1 383 ? -5.949 -3.416 -5.410 1.00 96.88 383 ALA A N 1
ATOM 2955 C CA . ALA A 1 383 ? -6.377 -2.599 -6.545 1.00 96.88 383 ALA A CA 1
ATOM 2956 C C . ALA A 1 383 ? -5.242 -1.697 -7.064 1.00 96.88 383 ALA A C 1
ATOM 2958 O O . ALA A 1 383 ? -5.008 -1.625 -8.272 1.00 96.88 383 ALA A O 1
ATOM 2959 N N . GLU A 1 384 ? -4.481 -1.073 -6.162 1.00 96.00 384 GLU A N 1
ATOM 2960 C CA . GLU A 1 384 ? -3.281 -0.300 -6.516 1.00 96.00 384 GLU A CA 1
ATOM 2961 C C . GLU A 1 384 ? -2.204 -1.180 -7.162 1.00 96.00 384 GLU A C 1
ATOM 2963 O O . GLU A 1 384 ? -1.543 -0.764 -8.114 1.00 96.00 384 GLU A O 1
ATOM 2968 N N . GLY A 1 385 ? -2.058 -2.425 -6.705 1.00 96.75 385 GLY A N 1
ATOM 2969 C CA . GLY A 1 385 ? -1.146 -3.386 -7.319 1.00 96.75 385 GLY A CA 1
ATOM 2970 C C . GLY A 1 385 ? -1.538 -3.790 -8.722 1.00 96.75 385 GLY A C 1
ATOM 2971 O O . GLY A 1 385 ? -0.684 -3.821 -9.604 1.00 96.75 385 GLY A O 1
ATOM 2972 N N . ILE A 1 386 ? -2.826 -4.025 -8.958 1.00 97.88 386 ILE A N 1
ATOM 2973 C CA . ILE A 1 386 ? -3.343 -4.289 -10.301 1.00 97.88 386 ILE A CA 1
ATOM 2974 C C . ILE A 1 386 ? -3.034 -3.103 -11.224 1.00 97.88 386 ILE A C 1
ATOM 2976 O O . ILE A 1 386 ? -2.579 -3.308 -12.349 1.00 97.88 386 ILE A O 1
ATOM 2980 N N . ALA A 1 387 ? -3.224 -1.862 -10.766 1.00 96.88 387 ALA A N 1
ATOM 2981 C CA . ALA A 1 387 ? -2.887 -0.673 -11.551 1.00 96.88 387 ALA A CA 1
ATOM 2982 C C . ALA A 1 387 ? -1.381 -0.593 -11.872 1.00 96.88 387 ALA A C 1
ATOM 2984 O O . ALA A 1 387 ? -1.012 -0.353 -13.023 1.00 96.88 387 ALA A O 1
ATOM 2985 N N . PHE A 1 388 ? -0.517 -0.863 -10.888 1.00 97.31 388 PHE A N 1
ATOM 2986 C CA . PHE A 1 388 ? 0.932 -0.939 -11.090 1.00 97.31 388 PHE A CA 1
ATOM 2987 C C . PHE A 1 388 ? 1.311 -1.990 -12.144 1.00 97.31 388 PHE A C 1
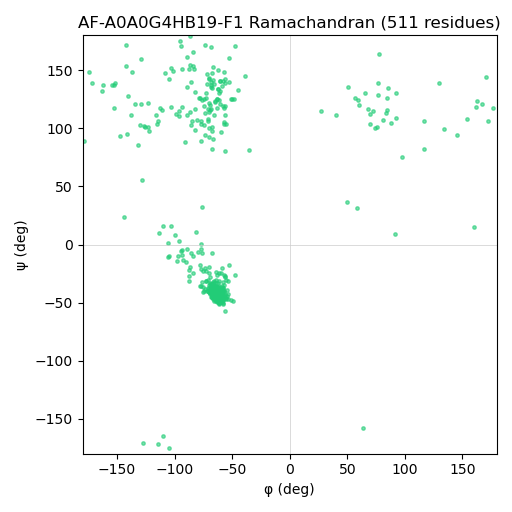ATOM 2989 O O . PHE A 1 388 ? 2.023 -1.671 -13.098 1.00 97.31 388 PHE A O 1
ATOM 2996 N N . PHE A 1 389 ? 0.810 -3.224 -12.019 1.00 98.00 389 PHE A N 1
ATOM 2997 C CA . PHE A 1 389 ? 1.149 -4.294 -12.958 1.00 98.00 389 PHE A CA 1
ATOM 2998 C C . PHE A 1 389 ? 0.610 -4.044 -14.365 1.00 98.00 389 PHE A C 1
ATOM 3000 O O . PHE A 1 389 ? 1.285 -4.400 -15.325 1.00 98.00 389 PHE A O 1
ATOM 3007 N N . ASN A 1 390 ? -0.545 -3.389 -14.516 1.00 97.75 390 ASN A N 1
ATOM 3008 C CA . ASN A 1 390 ? -1.017 -2.943 -15.830 1.00 97.75 390 ASN A CA 1
ATOM 3009 C C . ASN A 1 390 ? 0.002 -2.007 -16.501 1.00 97.75 390 ASN A C 1
ATOM 3011 O O . ASN A 1 390 ? 0.424 -2.274 -17.626 1.00 97.75 390 ASN A O 1
ATOM 3015 N N . LYS A 1 391 ? 0.468 -0.969 -15.787 1.00 97.12 391 LYS A N 1
ATOM 3016 C CA . LYS A 1 391 ? 1.480 -0.029 -16.306 1.00 97.12 391 LYS A CA 1
ATOM 3017 C C . LYS A 1 391 ? 2.803 -0.739 -16.617 1.00 97.12 391 LYS A C 1
ATOM 3019 O O . LYS A 1 391 ? 3.416 -0.479 -17.652 1.00 97.12 391 LYS A O 1
ATOM 3024 N N . LEU A 1 392 ? 3.236 -1.662 -15.755 1.00 96.88 392 LEU A N 1
ATOM 3025 C CA . LEU A 1 392 ? 4.442 -2.459 -15.991 1.00 96.88 392 LEU A CA 1
ATOM 3026 C C . LEU A 1 392 ? 4.302 -3.333 -17.246 1.00 96.88 392 LEU A C 1
ATOM 3028 O O . LEU A 1 392 ? 5.191 -3.325 -18.093 1.00 96.88 392 LEU A O 1
ATOM 3032 N N . LEU A 1 393 ? 3.185 -4.046 -17.408 1.00 98.00 393 LEU A N 1
ATOM 3033 C CA . LEU A 1 393 ? 2.930 -4.883 -18.582 1.00 98.00 393 LEU A CA 1
ATOM 3034 C C . LEU A 1 393 ? 2.908 -4.070 -19.881 1.00 98.00 393 LEU A C 1
ATOM 3036 O O . LEU A 1 393 ? 3.436 -4.535 -20.890 1.00 98.00 393 LEU A O 1
ATOM 3040 N N . ASP A 1 394 ? 2.371 -2.851 -19.873 1.00 97.31 394 ASP A N 1
ATOM 3041 C CA . ASP A 1 394 ? 2.418 -1.954 -21.035 1.00 97.31 394 ASP A CA 1
ATOM 3042 C C . ASP A 1 394 ? 3.852 -1.546 -21.404 1.00 97.31 394 ASP A C 1
ATOM 3044 O O . ASP A 1 394 ? 4.242 -1.588 -22.580 1.00 97.31 394 ASP A O 1
ATOM 3048 N N . ASN A 1 395 ? 4.685 -1.255 -20.403 1.00 96.25 395 ASN A N 1
ATOM 3049 C CA . ASN A 1 395 ? 6.107 -0.995 -20.615 1.00 96.25 395 ASN A CA 1
ATOM 3050 C C . ASN A 1 395 ? 6.834 -2.226 -21.175 1.00 96.25 395 ASN A C 1
ATOM 3052 O O . ASN A 1 395 ? 7.596 -2.112 -22.137 1.00 96.25 395 ASN A O 1
ATOM 3056 N N . LEU A 1 396 ? 6.550 -3.421 -20.647 1.00 97.19 396 LEU A N 1
ATOM 3057 C CA . LEU A 1 396 ? 7.128 -4.676 -21.141 1.00 97.19 396 LEU A CA 1
ATOM 3058 C C . LEU A 1 396 ? 6.685 -4.994 -22.575 1.00 97.19 396 LEU A C 1
ATOM 3060 O O . LEU A 1 396 ? 7.496 -5.454 -23.382 1.00 97.19 396 LEU A O 1
ATOM 3064 N N . ARG A 1 397 ? 5.427 -4.714 -22.936 1.00 97.81 397 ARG A N 1
ATOM 3065 C CA . ARG A 1 397 ? 4.933 -4.838 -24.319 1.00 97.81 397 ARG A CA 1
ATOM 3066 C C . ARG A 1 397 ? 5.690 -3.902 -25.257 1.00 97.81 397 ARG A C 1
ATOM 3068 O O . ARG A 1 397 ? 6.089 -4.332 -26.341 1.00 97.81 397 ARG A O 1
ATOM 3075 N N . THR A 1 398 ? 5.940 -2.667 -24.832 1.00 96.81 398 THR A N 1
ATOM 3076 C CA . THR A 1 398 ? 6.720 -1.692 -25.608 1.00 96.81 398 THR A CA 1
ATOM 3077 C C . THR A 1 398 ? 8.166 -2.156 -25.784 1.00 96.81 398 THR A C 1
ATOM 3079 O O . THR A 1 398 ? 8.662 -2.211 -26.912 1.00 96.81 398 THR A O 1
ATOM 3082 N N . LEU A 1 399 ? 8.813 -2.604 -24.704 1.00 96.19 399 LEU A N 1
ATOM 3083 C CA . LEU A 1 399 ? 10.170 -3.153 -24.740 1.00 96.19 399 LEU A CA 1
ATOM 3084 C C . LEU A 1 399 ? 10.258 -4.354 -25.697 1.00 96.19 399 LEU A C 1
ATOM 3086 O O . LEU A 1 399 ? 11.136 -4.418 -26.555 1.00 96.19 399 L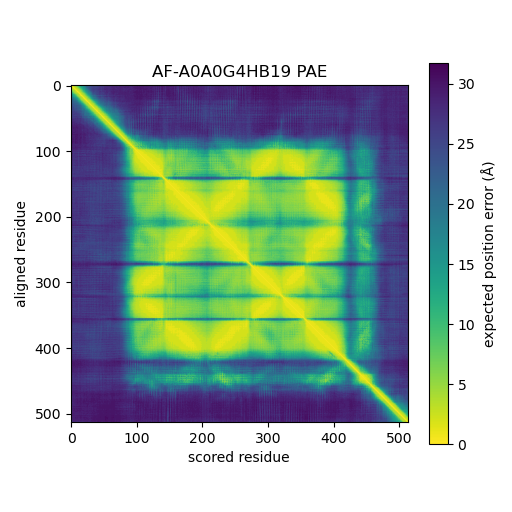EU A O 1
ATOM 3090 N N . LYS A 1 400 ? 9.275 -5.261 -25.643 1.00 96.56 400 LYS A N 1
ATOM 3091 C CA . LYS A 1 400 ? 9.162 -6.417 -26.545 1.00 96.56 400 LYS A CA 1
ATOM 3092 C C . LYS A 1 400 ? 9.063 -6.025 -28.015 1.00 96.56 400 LYS A C 1
ATOM 3094 O O . LYS A 1 400 ? 9.688 -6.667 -28.867 1.00 96.56 400 LYS A O 1
ATOM 3099 N N . GLN A 1 401 ? 8.293 -4.987 -28.334 1.00 96.25 401 GLN A N 1
ATOM 3100 C CA . GLN A 1 401 ? 8.193 -4.460 -29.697 1.00 96.25 401 GLN A CA 1
ATOM 3101 C C . GLN A 1 401 ? 9.522 -3.846 -30.159 1.00 96.25 401 GLN A C 1
ATOM 3103 O O . GLN A 1 401 ? 9.965 -4.111 -31.280 1.00 96.25 401 GLN A O 1
ATOM 3108 N N . GLN A 1 402 ? 10.205 -3.089 -29.299 1.00 94.31 402 GLN A N 1
ATOM 3109 C CA . GLN A 1 402 ? 11.517 -2.510 -29.603 1.00 94.31 402 GLN A CA 1
ATOM 3110 C C . GLN A 1 402 ? 12.572 -3.595 -29.862 1.00 94.31 402 GLN A C 1
ATOM 3112 O O . GLN A 1 402 ? 13.262 -3.557 -30.883 1.00 94.31 402 GLN A O 1
ATOM 3117 N N . THR A 1 403 ? 12.635 -4.630 -29.020 1.00 94.75 403 THR A N 1
ATOM 3118 C CA . THR A 1 403 ? 13.537 -5.769 -29.237 1.00 94.75 403 THR A CA 1
ATOM 3119 C C . THR A 1 403 ? 13.237 -6.482 -30.561 1.00 94.75 403 THR A C 1
ATOM 3121 O O . THR A 1 403 ? 14.155 -6.791 -31.320 1.00 94.75 403 THR A O 1
ATOM 3124 N N . SER A 1 404 ? 11.956 -6.676 -30.897 1.00 92.88 404 SER A N 1
ATOM 3125 C CA . SER A 1 404 ? 11.530 -7.347 -32.139 1.00 92.88 404 SER A CA 1
ATOM 3126 C C . SER A 1 404 ? 11.773 -6.514 -33.409 1.00 92.88 404 SER A C 1
ATOM 3128 O O . SER A 1 404 ? 11.991 -7.049 -34.495 1.00 92.88 404 SER A O 1
ATOM 3130 N N . THR A 1 405 ? 11.725 -5.186 -33.318 1.00 91.19 405 THR A N 1
ATOM 3131 C CA . THR A 1 405 ? 12.043 -4.313 -34.462 1.00 91.19 405 THR A CA 1
ATOM 3132 C C . THR A 1 405 ? 13.550 -4.195 -34.674 1.00 91.19 405 THR A C 1
ATOM 3134 O O . THR A 1 405 ? 14.000 -4.183 -35.822 1.00 91.19 405 THR A O 1
ATOM 3137 N N . SER A 1 406 ? 14.331 -4.192 -33.589 1.00 87.25 406 SER A N 1
ATOM 3138 C CA . SER A 1 406 ? 15.792 -4.292 -33.635 1.00 87.25 406 SER A CA 1
ATOM 3139 C C . SER A 1 406 ? 16.248 -5.591 -34.316 1.00 87.25 406 SER A C 1
ATOM 3141 O O . SER A 1 406 ? 17.110 -5.544 -35.192 1.00 87.25 406 SER A O 1
ATOM 3143 N N . THR A 1 407 ? 15.634 -6.744 -34.012 1.00 80.25 407 THR A N 1
ATOM 3144 C CA . THR A 1 407 ? 15.962 -8.014 -34.700 1.00 80.25 407 THR A CA 1
ATOM 3145 C C . THR A 1 407 ? 15.645 -7.969 -36.191 1.00 80.25 407 THR A C 1
ATOM 3147 O O . THR A 1 407 ? 16.444 -8.415 -37.015 1.00 80.25 407 THR A O 1
ATOM 3150 N N . ARG A 1 408 ? 14.496 -7.400 -36.575 1.00 81.38 408 ARG A N 1
ATOM 3151 C CA . ARG A 1 408 ? 14.094 -7.332 -37.986 1.00 81.38 408 ARG A CA 1
ATOM 3152 C C . ARG A 1 408 ? 15.032 -6.462 -38.823 1.00 81.38 408 ARG A C 1
ATOM 3154 O O . ARG A 1 408 ? 15.341 -6.838 -39.952 1.00 81.38 408 ARG A O 1
ATOM 3161 N N . LYS A 1 409 ? 15.486 -5.323 -38.290 1.00 79.88 409 LYS A N 1
ATOM 3162 C CA . LYS A 1 409 ? 16.446 -4.444 -38.982 1.00 79.88 409 LYS A CA 1
ATOM 3163 C C . LYS A 1 409 ? 17.777 -5.157 -39.233 1.00 79.88 409 LYS A C 1
ATOM 3165 O O . LYS A 1 409 ? 18.303 -5.083 -40.343 1.00 79.88 409 LYS A O 1
ATOM 3170 N N . ASP A 1 410 ? 18.260 -5.921 -38.257 1.00 73.06 410 ASP A N 1
ATOM 3171 C CA . ASP A 1 410 ? 19.501 -6.689 -38.390 1.00 73.06 410 ASP A CA 1
ATOM 3172 C C . ASP A 1 410 ? 19.404 -7.809 -39.434 1.00 73.06 410 ASP A C 1
ATOM 3174 O O . ASP A 1 410 ? 20.359 -8.036 -40.189 1.00 73.06 410 ASP A O 1
ATOM 3178 N N . ASN A 1 411 ? 18.244 -8.469 -39.513 1.00 71.56 411 ASN A N 1
ATOM 3179 C CA . ASN A 1 411 ? 17.978 -9.518 -40.499 1.00 71.56 411 ASN A CA 1
ATOM 3180 C C . ASN A 1 411 ? 17.776 -8.960 -41.912 1.00 71.56 411 ASN A C 1
ATOM 3182 O O . ASN A 1 411 ? 18.284 -9.534 -42.874 1.00 71.56 411 ASN A O 1
ATOM 3186 N N . GLY A 1 412 ? 17.104 -7.814 -42.058 1.00 71.81 412 GLY A N 1
ATOM 3187 C CA . GLY A 1 412 ? 16.975 -7.140 -43.354 1.00 71.81 412 GLY A CA 1
ATOM 3188 C C . GLY A 1 412 ? 18.336 -6.760 -43.943 1.00 71.81 412 GLY A C 1
ATOM 3189 O O . GLY A 1 412 ? 18.582 -6.974 -45.128 1.00 71.81 412 GLY A O 1
ATOM 3190 N N . ARG A 1 413 ? 19.265 -6.303 -43.092 1.00 64.69 413 ARG A N 1
ATOM 3191 C CA . ARG A 1 413 ? 20.635 -5.953 -43.498 1.00 64.69 413 ARG A CA 1
ATOM 3192 C C . ARG A 1 413 ? 21.487 -7.174 -43.882 1.00 64.69 413 ARG A C 1
ATOM 3194 O O . ARG A 1 413 ? 22.444 -7.013 -44.630 1.00 64.69 413 ARG A O 1
ATOM 3201 N N . LEU A 1 414 ? 21.166 -8.379 -43.383 1.00 59.12 414 LEU A N 1
ATOM 3202 C CA . LEU A 1 414 ? 21.822 -9.639 -43.792 1.00 59.12 414 LEU A CA 1
ATOM 3203 C C . LEU A 1 414 ? 21.459 -10.031 -45.227 1.00 59.12 414 LEU A C 1
ATOM 3205 O O . LEU A 1 414 ? 22.325 -10.458 -45.985 1.00 59.12 414 LEU A O 1
ATOM 3209 N N . GLN A 1 415 ? 20.187 -9.892 -45.601 1.00 60.12 415 GLN A N 1
ATOM 3210 C CA . GLN A 1 415 ? 19.730 -10.317 -46.924 1.00 60.12 415 GLN A CA 1
ATOM 3211 C C . GLN A 1 415 ? 20.262 -9.392 -48.025 1.00 60.12 415 GLN A C 1
ATOM 3213 O O . GLN A 1 415 ? 20.695 -9.878 -49.069 1.00 60.12 415 GLN A O 1
ATOM 3218 N N . SER A 1 416 ? 20.341 -8.082 -47.765 1.00 59.28 416 SER A N 1
ATOM 3219 C CA . SER A 1 416 ? 20.829 -7.098 -48.738 1.00 59.28 416 SER A CA 1
ATOM 3220 C C . SER A 1 416 ? 22.342 -7.134 -48.989 1.00 59.28 416 SER A C 1
ATOM 3222 O O . SER A 1 416 ? 22.773 -6.694 -50.044 1.00 59.28 416 SER A O 1
ATOM 3224 N N . SER A 1 417 ? 23.169 -7.649 -48.069 1.00 55.28 417 SER A N 1
ATOM 3225 C CA . SER A 1 417 ? 24.629 -7.718 -48.279 1.00 55.28 417 SER A CA 1
ATOM 3226 C C . SER A 1 417 ? 25.094 -8.963 -49.044 1.00 55.28 417 SER A C 1
ATOM 3228 O O . SER A 1 417 ? 26.276 -9.075 -49.353 1.00 55.28 417 SER A O 1
ATOM 3230 N N . SER A 1 418 ? 24.194 -9.914 -49.318 1.00 56.97 418 SER A N 1
ATOM 3231 C CA . SER A 1 418 ? 24.513 -11.157 -50.042 1.00 56.97 418 SER A CA 1
ATOM 3232 C C . SER A 1 418 ? 24.194 -11.108 -51.542 1.00 56.97 418 SER A C 1
ATOM 3234 O O . SER A 1 418 ? 24.615 -11.997 -52.279 1.00 56.97 418 SER A O 1
ATOM 3236 N N . GLY A 1 419 ? 23.494 -10.065 -52.004 1.00 53.44 419 GLY A N 1
ATOM 3237 C CA . GLY A 1 419 ? 23.155 -9.849 -53.408 1.00 53.44 419 GLY A CA 1
ATOM 3238 C C . GLY A 1 419 ? 23.815 -8.585 -53.956 1.00 53.44 419 GLY A C 1
ATOM 3239 O O . GLY A 1 419 ? 23.439 -7.492 -53.565 1.00 53.44 419 GLY A O 1
ATOM 3240 N N . GLU A 1 420 ? 24.769 -8.781 -54.866 1.00 47.97 420 GLU A N 1
ATOM 3241 C CA . GLU A 1 420 ? 25.231 -7.843 -55.903 1.00 47.97 420 GLU A CA 1
ATOM 3242 C C . GLU A 1 420 ? 25.815 -6.481 -55.477 1.00 47.97 420 GLU A C 1
ATOM 3244 O O . GLU A 1 420 ? 25.181 -5.610 -54.891 1.00 47.97 420 GLU A O 1
ATOM 3249 N N . GLY A 1 421 ? 27.079 -6.271 -55.858 1.00 54.41 421 GLY A N 1
ATOM 3250 C CA . GLY A 1 421 ? 27.797 -5.030 -55.614 1.00 54.41 421 GLY A CA 1
ATOM 3251 C C . GLY A 1 421 ? 27.153 -3.828 -56.297 1.00 54.41 421 GLY A C 1
ATOM 3252 O O . GLY A 1 421 ? 27.047 -3.793 -57.517 1.00 54.41 421 GLY A O 1
ATOM 3253 N N . VAL A 1 422 ? 26.831 -2.794 -55.520 1.00 45.66 422 VAL A N 1
ATOM 3254 C CA . VAL A 1 422 ? 26.609 -1.439 -56.029 1.00 45.66 422 VAL A CA 1
ATOM 3255 C C . VAL A 1 422 ? 27.206 -0.430 -55.048 1.00 45.66 422 VAL A C 1
ATOM 3257 O O . VAL A 1 422 ? 26.980 -0.474 -53.842 1.00 45.66 422 VAL A O 1
ATOM 3260 N N . ARG A 1 423 ? 28.030 0.454 -55.616 1.00 48.03 423 ARG A N 1
ATOM 3261 C CA . ARG A 1 423 ? 28.693 1.611 -55.008 1.00 48.03 423 ARG A CA 1
ATOM 3262 C C . ARG A 1 423 ? 27.677 2.615 -54.449 1.00 48.03 423 ARG A C 1
ATOM 3264 O O . ARG A 1 423 ? 26.730 2.956 -55.148 1.00 48.03 423 ARG A O 1
ATOM 3271 N N . GLY A 1 424 ? 27.976 3.190 -53.284 1.00 47.94 424 GLY A N 1
ATOM 3272 C CA . GLY A 1 424 ? 27.369 4.440 -52.812 1.00 47.94 424 GLY A CA 1
ATOM 3273 C C . GLY A 1 424 ? 27.165 4.460 -51.301 1.00 47.94 424 GLY A C 1
ATOM 3274 O O . GLY A 1 424 ? 26.163 3.954 -50.811 1.00 47.94 424 GLY A O 1
ATOM 3275 N N . ALA A 1 425 ? 28.128 5.019 -50.568 1.00 46.06 425 ALA A N 1
ATOM 3276 C CA . ALA A 1 425 ? 28.040 5.241 -49.130 1.00 46.06 425 ALA A CA 1
ATOM 3277 C C . ALA A 1 425 ? 27.260 6.534 -48.837 1.00 46.06 425 ALA A C 1
ATOM 3279 O O . ALA A 1 425 ? 27.571 7.577 -49.406 1.00 46.06 425 ALA A O 1
ATOM 3280 N N . SER A 1 426 ? 26.290 6.466 -47.929 1.00 44.03 426 SER A N 1
ATOM 3281 C CA . SER A 1 426 ? 25.744 7.628 -47.224 1.00 44.03 426 SER A CA 1
ATOM 3282 C C . SER A 1 426 ? 25.645 7.276 -45.741 1.00 44.03 426 SER A C 1
ATOM 3284 O O . SER A 1 426 ? 25.008 6.281 -45.379 1.00 44.03 426 SER A O 1
ATOM 3286 N N . GLU A 1 427 ? 26.333 8.055 -44.914 1.00 48.50 427 GLU A N 1
ATOM 3287 C CA . GLU A 1 427 ? 26.388 7.940 -43.457 1.00 48.50 427 GLU A CA 1
ATOM 3288 C C . GLU A 1 427 ? 25.003 8.115 -42.824 1.00 48.50 427 GLU A C 1
ATOM 3290 O O . GLU A 1 427 ? 24.195 8.929 -43.263 1.00 48.50 427 GLU A O 1
ATOM 3295 N N . GLY A 1 428 ? 24.720 7.314 -41.795 1.00 44.06 428 GLY A N 1
ATOM 3296 C CA . GLY A 1 428 ? 23.465 7.344 -41.051 1.00 44.06 428 GLY A CA 1
ATOM 3297 C C . GLY A 1 428 ? 23.726 7.375 -39.551 1.00 44.06 428 GLY A C 1
ATOM 3298 O O . GLY A 1 428 ? 23.734 6.326 -38.908 1.00 44.06 428 GLY A O 1
ATOM 3299 N N . GLN A 1 429 ? 23.929 8.578 -39.013 1.00 45.72 429 GLN A N 1
ATOM 3300 C CA . GLN A 1 429 ? 23.730 8.917 -37.602 1.00 45.72 429 GLN A CA 1
ATOM 3301 C C . GLN A 1 429 ? 22.219 9.092 -37.378 1.00 45.72 429 GLN A C 1
ATOM 3303 O O . GLN A 1 429 ? 21.565 9.807 -38.129 1.00 45.72 429 GLN A O 1
ATOM 3308 N N . GLY A 1 430 ? 21.628 8.396 -36.406 1.00 44.28 430 GLY A N 1
ATOM 3309 C CA . GLY A 1 430 ? 20.189 8.545 -36.124 1.00 44.28 430 GLY A CA 1
ATOM 3310 C C . GLY A 1 430 ? 19.525 7.402 -35.354 1.00 44.28 430 GLY A C 1
ATOM 3311 O O . GLY A 1 430 ? 18.300 7.286 -35.367 1.00 44.28 430 GLY A O 1
ATOM 3312 N N . ALA A 1 431 ? 20.297 6.512 -34.723 1.00 47.75 431 ALA A N 1
ATOM 3313 C CA . ALA A 1 431 ? 19.744 5.381 -33.974 1.00 47.75 431 ALA A CA 1
ATOM 3314 C C . ALA A 1 431 ? 19.643 5.614 -32.453 1.00 47.75 431 ALA A C 1
ATOM 3316 O O . ALA A 1 431 ? 18.934 4.851 -31.800 1.00 47.75 431 ALA A O 1
ATOM 3317 N N . GLU A 1 432 ? 20.292 6.639 -31.893 1.00 47.69 432 GLU A N 1
ATOM 3318 C CA . GLU A 1 432 ? 20.400 6.806 -30.433 1.00 47.69 432 GLU A CA 1
ATOM 3319 C C . GLU A 1 432 ? 19.222 7.588 -29.812 1.00 47.69 432 GLU A C 1
ATOM 3321 O O . GLU A 1 432 ? 18.749 7.218 -28.739 1.00 47.69 432 GLU A O 1
ATOM 3326 N N . ASP A 1 433 ? 18.608 8.534 -30.531 1.00 45.97 433 ASP A N 1
ATOM 3327 C CA . ASP A 1 433 ? 17.619 9.461 -29.941 1.00 45.97 433 ASP A CA 1
ATOM 3328 C C . ASP A 1 433 ? 16.217 8.888 -29.665 1.00 45.97 433 ASP A C 1
ATOM 3330 O O . ASP A 1 433 ? 15.374 9.545 -29.056 1.00 45.97 433 ASP A O 1
ATOM 3334 N N . ARG A 1 434 ? 15.906 7.656 -30.090 1.00 46.28 434 ARG A N 1
ATOM 3335 C CA . ARG A 1 434 ? 14.537 7.104 -29.959 1.00 46.28 434 ARG A CA 1
ATOM 3336 C C . ARG A 1 434 ? 14.282 6.270 -28.704 1.00 46.28 434 ARG A C 1
ATOM 3338 O O . ARG A 1 434 ? 13.143 5.858 -28.489 1.00 46.28 434 ARG A O 1
ATOM 3345 N N . VAL A 1 435 ? 15.297 6.010 -27.878 1.00 48.59 435 VAL A N 1
ATOM 3346 C CA . VAL A 1 435 ? 15.140 5.192 -26.657 1.00 48.59 435 VAL A CA 1
ATOM 3347 C C . VAL A 1 435 ? 14.683 6.031 -25.450 1.00 48.59 435 VAL A C 1
ATOM 3349 O O . VAL A 1 435 ? 14.066 5.493 -24.535 1.00 48.59 435 VAL A O 1
ATOM 3352 N N . SER A 1 436 ? 14.858 7.354 -25.483 1.00 46.81 436 SER A N 1
ATOM 3353 C CA . SER A 1 436 ? 14.631 8.263 -24.344 1.00 46.81 436 SER A CA 1
ATOM 3354 C C . SER A 1 436 ? 13.160 8.608 -24.035 1.00 46.81 436 SER A C 1
ATOM 3356 O O . SER A 1 436 ? 12.894 9.354 -23.102 1.00 46.81 436 SER A O 1
ATOM 3358 N N . SER A 1 437 ? 12.187 8.082 -24.791 1.00 44.25 437 SER A N 1
ATOM 3359 C CA . SER A 1 437 ? 10.763 8.479 -24.706 1.00 44.25 437 SER A CA 1
ATOM 3360 C C . SER A 1 437 ? 9.885 7.584 -23.811 1.00 44.25 437 SER A C 1
ATOM 3362 O O . SER A 1 437 ? 8.668 7.779 -23.753 1.00 44.25 437 SER A O 1
ATOM 3364 N N . LEU A 1 438 ? 10.440 6.575 -23.137 1.00 46.31 438 LEU A N 1
ATOM 3365 C CA . LEU A 1 438 ? 9.655 5.776 -22.192 1.00 46.31 438 LEU A CA 1
ATOM 3366 C C . LEU A 1 438 ? 9.397 6.614 -20.936 1.00 46.31 438 LEU A C 1
ATOM 3368 O O . LEU A 1 438 ? 10.334 7.195 -20.393 1.00 46.31 438 LEU A O 1
ATOM 3372 N N . GLY A 1 439 ? 8.136 6.680 -20.486 1.00 53.91 439 GLY A N 1
ATOM 3373 C CA . GLY A 1 439 ? 7.774 7.347 -19.232 1.00 53.91 439 GLY A CA 1
ATOM 3374 C C . GLY A 1 439 ? 8.756 6.962 -18.127 1.00 53.91 439 GLY A C 1
ATOM 3375 O O . GLY A 1 439 ? 9.130 5.790 -18.024 1.00 53.91 439 GLY A O 1
ATOM 3376 N N . SER A 1 440 ? 9.234 7.961 -17.380 1.00 53.78 440 SER A N 1
ATOM 3377 C CA . SER A 1 440 ? 10.414 7.816 -16.530 1.00 53.78 440 SER A CA 1
ATOM 3378 C C . SER A 1 440 ? 10.296 6.569 -15.643 1.00 53.78 440 SER A C 1
ATOM 3380 O O . SER A 1 440 ? 9.311 6.448 -14.905 1.00 53.78 440 SER A O 1
ATOM 3382 N N . PRO A 1 441 ? 11.280 5.645 -15.665 1.00 54.84 441 PRO A N 1
ATOM 3383 C CA . PRO A 1 441 ? 11.362 4.536 -14.714 1.00 54.84 441 PRO A CA 1
ATOM 3384 C C . PRO A 1 441 ? 11.172 4.993 -13.262 1.00 54.84 441 PRO A C 1
ATOM 3386 O O . PRO A 1 441 ? 10.667 4.222 -12.447 1.00 54.84 441 PRO A O 1
ATOM 3389 N N . GLN A 1 442 ? 11.496 6.258 -12.979 1.00 59.09 442 GLN A N 1
ATOM 3390 C CA . GLN A 1 442 ? 11.282 6.922 -11.704 1.00 59.09 442 GLN A CA 1
ATOM 3391 C C . GLN A 1 442 ? 9.816 6.919 -11.255 1.00 59.09 442 GLN A C 1
ATOM 3393 O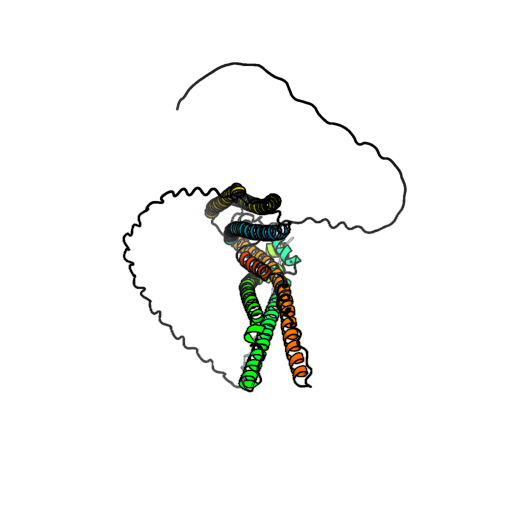 O . GLN A 1 442 ? 9.558 6.600 -10.108 1.00 59.09 442 GLN A O 1
ATOM 3398 N N . GLU A 1 443 ? 8.832 7.137 -12.133 1.00 67.19 443 GLU A N 1
ATOM 3399 C CA . GLU A 1 443 ? 7.417 7.132 -11.717 1.00 67.19 443 GLU A CA 1
ATOM 3400 C C . GLU A 1 443 ? 6.944 5.752 -11.239 1.00 67.19 443 GLU A C 1
ATOM 3402 O O . GLU A 1 443 ? 6.063 5.639 -10.382 1.00 67.19 443 GLU A O 1
ATOM 3407 N N . LEU A 1 444 ? 7.490 4.681 -11.825 1.00 64.25 444 LEU A N 1
ATOM 3408 C CA . LEU A 1 444 ? 7.209 3.313 -11.391 1.00 64.25 444 LEU A CA 1
ATOM 3409 C C . LEU A 1 444 ? 7.936 2.980 -10.091 1.00 64.25 444 LEU A C 1
ATOM 3411 O O . LEU A 1 444 ? 7.360 2.289 -9.253 1.00 64.25 444 LEU A O 1
ATOM 3415 N N . ILE A 1 445 ? 9.159 3.487 -9.918 1.00 62.91 445 ILE A N 1
ATOM 3416 C CA . ILE A 1 445 ? 9.900 3.397 -8.656 1.00 62.91 445 ILE A CA 1
ATOM 3417 C C . ILE A 1 445 ? 9.119 4.118 -7.564 1.00 62.91 445 ILE A C 1
ATOM 3419 O O . ILE A 1 445 ? 8.818 3.504 -6.550 1.00 62.91 445 ILE A O 1
ATOM 3423 N N . ASP A 1 446 ? 8.698 5.355 -7.797 1.00 60.28 446 ASP A N 1
ATOM 3424 C CA . ASP A 1 446 ? 7.946 6.155 -6.837 1.00 60.28 446 ASP A CA 1
ATOM 3425 C C . ASP A 1 446 ? 6.595 5.503 -6.524 1.00 60.28 446 ASP A C 1
ATOM 3427 O O . ASP A 1 446 ? 6.199 5.452 -5.368 1.00 60.28 446 ASP A O 1
ATOM 3431 N N . SER A 1 447 ? 5.920 4.898 -7.510 1.00 67.94 447 SER A N 1
ATOM 3432 C CA . SER A 1 447 ? 4.689 4.126 -7.269 1.00 67.94 447 SER A CA 1
ATOM 3433 C C . SER A 1 447 ? 4.941 2.857 -6.442 1.00 67.94 447 SER A C 1
ATOM 3435 O O . SER A 1 447 ? 4.159 2.538 -5.547 1.00 67.94 447 SER A O 1
ATOM 3437 N N . ALA A 1 448 ? 6.019 2.116 -6.718 1.00 51.59 448 ALA A N 1
ATOM 3438 C CA . ALA A 1 448 ? 6.375 0.901 -5.981 1.00 51.59 448 ALA A CA 1
ATOM 3439 C C . ALA A 1 448 ? 6.853 1.213 -4.553 1.00 51.59 448 ALA A C 1
ATOM 3441 O O . ALA A 1 448 ? 6.459 0.528 -3.608 1.00 51.59 448 ALA A O 1
ATOM 3442 N N . LEU A 1 449 ? 7.650 2.270 -4.387 1.00 56.62 449 LEU A N 1
ATOM 3443 C CA . LEU A 1 449 ? 8.101 2.787 -3.098 1.00 56.62 449 LEU A CA 1
ATOM 3444 C C . LEU A 1 449 ? 6.930 3.349 -2.299 1.00 56.62 449 LEU A C 1
ATOM 3446 O O . LEU A 1 449 ? 6.781 2.990 -1.141 1.00 56.62 449 LEU A O 1
ATOM 3450 N N . PHE A 1 450 ? 6.033 4.116 -2.920 1.00 65.69 450 PHE A N 1
ATOM 3451 C CA . PHE A 1 450 ? 4.828 4.609 -2.258 1.00 65.69 450 PHE A CA 1
ATOM 3452 C C . PHE A 1 450 ? 3.935 3.459 -1.775 1.00 65.69 450 PHE A C 1
ATOM 3454 O O . PHE A 1 450 ? 3.409 3.522 -0.667 1.00 65.69 450 PHE A O 1
ATOM 3461 N N . ARG A 1 451 ? 3.803 2.368 -2.549 1.00 65.94 451 ARG A N 1
ATOM 3462 C CA . ARG A 1 451 ? 3.095 1.152 -2.098 1.00 65.94 451 ARG A CA 1
ATOM 3463 C C . ARG A 1 451 ? 3.805 0.470 -0.933 1.00 65.94 451 ARG A C 1
ATOM 3465 O O . ARG A 1 451 ? 3.135 0.065 0.011 1.00 65.94 451 ARG A O 1
ATOM 3472 N N . ARG A 1 452 ? 5.135 0.353 -0.970 1.00 49.84 452 ARG A N 1
ATOM 3473 C CA . ARG A 1 452 ? 5.926 -0.197 0.142 1.00 49.84 452 ARG A CA 1
ATOM 3474 C C . ARG A 1 452 ? 5.771 0.651 1.408 1.00 49.84 452 ARG A C 1
ATOM 3476 O O . ARG A 1 452 ? 5.526 0.094 2.474 1.00 49.84 452 ARG A O 1
ATOM 3483 N N . ASP A 1 453 ? 5.828 1.970 1.270 1.00 47.47 453 ASP A N 1
ATOM 3484 C CA . ASP A 1 453 ? 5.685 2.907 2.379 1.00 47.47 453 ASP A CA 1
ATOM 3485 C C . ASP A 1 453 ? 4.261 2.900 2.940 1.00 47.47 453 ASP A C 1
ATOM 3487 O O . ASP A 1 453 ? 4.108 2.996 4.151 1.00 47.47 453 ASP A O 1
ATOM 3491 N N . ARG A 1 454 ? 3.216 2.698 2.124 1.00 55.31 454 ARG A N 1
ATOM 3492 C CA . ARG A 1 454 ? 1.826 2.476 2.587 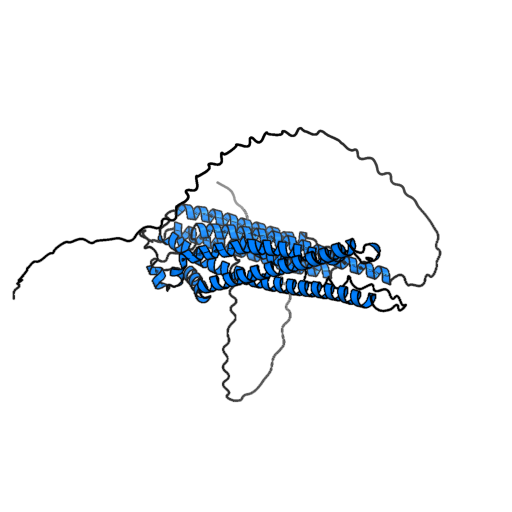1.00 55.31 454 ARG A CA 1
ATOM 3493 C C . ARG A 1 454 ? 1.585 1.104 3.208 1.00 55.31 454 ARG A C 1
ATOM 3495 O O . ARG A 1 454 ? 0.779 0.958 4.113 1.00 55.31 454 ARG A O 1
ATOM 3502 N N . VAL A 1 455 ? 2.292 0.077 2.752 1.00 47.03 455 VAL A N 1
ATOM 3503 C CA . VAL A 1 455 ? 2.260 -1.232 3.413 1.00 47.03 455 VAL A CA 1
ATOM 3504 C C . VAL A 1 455 ? 2.811 -1.121 4.840 1.00 47.03 455 VAL A C 1
ATOM 3506 O O . VAL A 1 455 ? 2.315 -1.806 5.735 1.00 47.03 455 VAL A O 1
ATOM 3509 N N . THR A 1 456 ? 3.785 -0.233 5.063 1.00 36.12 456 THR A N 1
ATOM 3510 C CA . THR A 1 456 ? 4.260 0.122 6.408 1.00 36.12 456 THR A CA 1
ATOM 3511 C C . THR A 1 456 ? 3.425 1.204 7.089 1.00 36.12 456 THR A C 1
ATOM 3513 O O . THR A 1 456 ? 3.396 1.211 8.316 1.00 36.12 456 THR A O 1
ATOM 3516 N N . SER A 1 457 ? 2.734 2.057 6.318 1.00 34.56 457 SER A N 1
ATOM 3517 C CA . SER A 1 457 ? 1.915 3.164 6.813 1.00 34.56 457 SER A CA 1
ATOM 3518 C C . SER A 1 457 ? 0.421 3.007 6.544 1.00 34.56 457 SER A C 1
ATOM 3520 O O . SER A 1 457 ? -0.073 3.164 5.427 1.00 34.56 457 SER A O 1
ATOM 3522 N N . GLY A 1 458 ? -0.320 2.696 7.608 1.00 33.97 458 GLY A N 1
ATOM 3523 C CA . GLY A 1 458 ? -1.772 2.590 7.619 1.00 33.97 458 GLY A CA 1
ATOM 3524 C C . GLY A 1 458 ? -2.463 3.839 7.049 1.00 33.97 458 GLY A C 1
ATOM 3525 O O . GLY A 1 458 ? -1.879 4.920 6.940 1.00 33.97 458 GLY A O 1
ATOM 3526 N N . PRO A 1 459 ? -3.734 3.716 6.637 1.00 34.06 459 PRO A N 1
ATOM 3527 C CA . PRO A 1 459 ? -4.347 4.687 5.746 1.00 34.06 459 PRO A CA 1
ATOM 3528 C C . PRO A 1 459 ? -4.596 6.044 6.430 1.00 34.06 459 PRO A C 1
ATOM 3530 O O . PRO A 1 459 ? -5.068 6.083 7.570 1.00 34.06 459 PRO A O 1
ATOM 3533 N N . PRO A 1 460 ? -4.415 7.173 5.714 1.00 32.09 460 PRO A N 1
ATOM 3534 C CA . PRO A 1 460 ? -4.955 8.455 6.142 1.00 32.09 460 PRO A CA 1
ATOM 3535 C C . PRO A 1 460 ? -6.488 8.426 6.047 1.00 32.09 460 PRO A C 1
ATOM 3537 O O . PRO A 1 460 ? -7.064 7.876 5.105 1.00 32.09 460 PRO A O 1
ATOM 3540 N N . GLY A 1 461 ? -7.154 9.021 7.041 1.00 33.62 461 GLY A N 1
ATOM 3541 C CA . GLY A 1 461 ? -8.610 9.025 7.182 1.00 33.62 461 GLY A CA 1
ATOM 3542 C C . GLY A 1 461 ? -9.349 9.399 5.891 1.00 33.62 461 GLY A C 1
ATOM 3543 O O . GLY A 1 461 ? -9.113 10.450 5.296 1.00 33.62 461 GLY A O 1
ATOM 3544 N N . SER A 1 462 ? -10.267 8.523 5.479 1.00 30.62 462 SER A N 1
ATOM 3545 C CA . SER A 1 462 ? -11.112 8.674 4.293 1.00 30.62 462 SER A CA 1
ATOM 3546 C C . SER A 1 462 ? -11.923 9.977 4.363 1.00 30.62 462 SER A C 1
ATOM 3548 O O . SER A 1 462 ? -12.899 10.086 5.109 1.00 30.62 462 SER A O 1
ATOM 3550 N N . LYS A 1 463 ? -11.513 11.002 3.600 1.00 32.09 463 LYS A N 1
ATOM 3551 C CA . LYS A 1 463 ? -12.318 12.211 3.385 1.00 32.09 463 LYS A CA 1
ATOM 3552 C C . LYS A 1 463 ? -13.499 11.843 2.483 1.00 32.09 463 LYS A C 1
ATOM 3554 O O . LYS A 1 463 ? -13.353 11.606 1.287 1.00 32.09 463 LYS A O 1
ATOM 3559 N N . ARG A 1 464 ? -14.680 11.805 3.098 1.00 29.62 464 ARG A N 1
ATOM 3560 C CA . ARG A 1 464 ? -16.002 11.644 2.484 1.00 29.62 464 ARG A CA 1
ATOM 3561 C C . ARG A 1 464 ? -16.231 12.750 1.443 1.00 29.62 464 ARG A C 1
ATOM 3563 O O . ARG A 1 464 ? -16.462 13.899 1.802 1.00 29.62 464 ARG A O 1
ATOM 3570 N N . SER A 1 465 ? -16.154 12.407 0.157 1.00 28.11 465 SER A N 1
ATOM 3571 C CA . SER A 1 465 ? -16.634 13.260 -0.935 1.00 28.11 465 SER A CA 1
ATOM 3572 C C . SER A 1 465 ? -18.143 13.060 -1.067 1.00 28.11 465 SER A C 1
ATOM 3574 O O . SER A 1 465 ? -18.606 12.076 -1.639 1.00 28.11 465 SER A O 1
ATOM 3576 N N . GLU A 1 466 ? -18.928 13.969 -0.492 1.00 29.84 466 GLU A N 1
ATOM 3577 C CA . GLU A 1 466 ? -20.344 14.097 -0.830 1.00 29.84 466 GLU A CA 1
ATOM 3578 C C . GLU A 1 466 ? -20.443 14.743 -2.218 1.00 29.84 466 GLU A C 1
ATOM 3580 O O . GLU A 1 466 ? -20.408 15.963 -2.366 1.00 29.84 466 GLU A O 1
ATOM 3585 N N . ARG A 1 467 ? -20.539 13.914 -3.262 1.00 29.73 467 ARG A N 1
ATOM 3586 C CA . ARG A 1 467 ? -21.091 14.333 -4.553 1.00 29.73 467 ARG A CA 1
ATOM 3587 C C . ARG A 1 467 ? -22.537 13.867 -4.626 1.00 29.73 467 ARG A C 1
ATOM 3589 O O . ARG A 1 467 ? -22.824 12.675 -4.664 1.00 29.73 467 ARG A O 1
ATOM 3596 N N . SER A 1 468 ? -23.428 14.849 -4.619 1.00 28.17 468 SER A N 1
ATOM 3597 C CA . SER A 1 468 ? -24.858 14.718 -4.847 1.00 28.17 468 SER A CA 1
ATOM 3598 C C . SER A 1 468 ? -25.138 14.064 -6.203 1.00 28.17 468 SER A C 1
ATOM 3600 O O . SER A 1 468 ? -24.833 14.610 -7.263 1.00 28.17 468 SER A O 1
ATOM 3602 N N . SER A 1 469 ? -25.765 12.891 -6.177 1.00 29.08 469 SER A N 1
ATOM 3603 C CA . SER A 1 469 ? -26.457 12.320 -7.327 1.00 29.08 469 SER A CA 1
ATOM 3604 C C . SER A 1 469 ? -27.798 13.038 -7.500 1.00 29.08 469 SER A C 1
ATOM 3606 O O . SER A 1 469 ? -28.824 12.658 -6.939 1.00 29.08 469 SER A O 1
ATOM 3608 N N . GLY A 1 470 ? -27.782 14.124 -8.273 1.00 27.72 470 GLY A N 1
ATOM 3609 C CA . GLY A 1 470 ? -28.994 14.741 -8.801 1.00 27.72 470 GLY A CA 1
ATOM 3610 C C . GLY A 1 470 ? -29.616 13.835 -9.860 1.00 27.72 470 GLY A C 1
ATOM 3611 O O . GLY A 1 470 ? -29.166 13.802 -11.001 1.00 27.72 470 GLY A O 1
ATOM 3612 N N . VAL A 1 471 ? -30.643 13.088 -9.462 1.00 34.06 471 VAL A N 1
ATOM 3613 C CA . VAL A 1 471 ? -31.581 12.408 -10.357 1.00 34.06 471 VAL A CA 1
ATOM 3614 C C . VAL A 1 471 ? -32.446 13.481 -11.021 1.00 34.06 471 VAL A C 1
ATOM 3616 O O . VAL A 1 471 ? -33.220 14.148 -10.340 1.00 34.06 471 VAL A O 1
ATOM 3619 N N . ALA A 1 472 ? -32.326 13.649 -12.337 1.00 30.17 472 ALA A N 1
ATOM 3620 C CA . ALA A 1 472 ? -33.252 14.444 -13.138 1.00 30.17 472 ALA A CA 1
ATOM 3621 C C . ALA A 1 472 ? -33.843 13.553 -14.235 1.00 30.17 472 ALA A C 1
ATOM 3623 O O . ALA A 1 472 ? -33.220 13.300 -15.264 1.00 30.17 472 ALA A O 1
ATOM 3624 N N . GLY A 1 473 ? -35.047 13.045 -13.967 1.00 31.16 473 GLY A N 1
ATOM 3625 C CA . GLY A 1 473 ? -35.939 12.523 -14.991 1.00 31.16 473 GLY A CA 1
ATOM 3626 C C . GLY A 1 473 ? -36.542 13.688 -15.770 1.00 31.16 473 GLY A C 1
ATOM 3627 O O . GLY A 1 473 ? -37.119 14.599 -15.180 1.00 31.16 473 GLY A O 1
ATOM 3628 N N . MET A 1 474 ? -36.380 13.655 -17.091 1.00 28.31 474 MET A N 1
ATOM 3629 C CA . MET A 1 474 ? -37.076 14.519 -18.040 1.00 28.31 474 MET A CA 1
ATOM 3630 C C . MET A 1 474 ? -38.558 14.139 -18.081 1.00 28.31 474 MET A C 1
ATOM 3632 O O . MET A 1 474 ? -38.905 13.042 -18.511 1.00 28.31 474 MET A O 1
ATOM 3636 N N . LEU A 1 475 ? -39.418 15.065 -17.665 1.00 34.94 475 LEU A N 1
ATOM 3637 C CA . LEU A 1 475 ? -40.795 15.167 -18.131 1.00 34.94 475 LEU A CA 1
ATOM 3638 C C . LEU A 1 475 ? -41.023 16.614 -18.572 1.00 34.94 475 LEU A C 1
ATOM 3640 O O . LEU A 1 475 ? -40.828 17.550 -17.798 1.00 34.94 475 LEU A O 1
ATOM 3644 N N . GLU A 1 476 ? -41.379 16.751 -19.846 1.00 34.03 476 GLU A N 1
ATOM 3645 C CA . GLU A 1 476 ? -41.909 17.956 -20.477 1.00 34.03 476 GLU A CA 1
ATOM 3646 C C . GLU A 1 476 ? -43.166 18.436 -19.747 1.00 34.03 476 GLU A C 1
ATOM 3648 O O . GLU A 1 476 ? -44.030 17.621 -19.422 1.00 34.03 476 GLU A O 1
ATOM 3653 N N . SER A 1 477 ? -43.296 19.749 -19.556 1.00 36.00 477 SER A N 1
ATOM 3654 C CA . SER A 1 477 ? -44.519 20.509 -19.854 1.00 36.00 477 SER A CA 1
ATOM 3655 C C . SER A 1 477 ? -44.265 22.011 -19.703 1.00 36.00 477 SER A C 1
ATOM 3657 O O . SER A 1 477 ? -43.569 22.459 -18.792 1.00 36.00 477 SER A O 1
ATOM 3659 N N . ASP A 1 478 ? -44.836 22.738 -20.653 1.00 31.05 478 ASP A N 1
ATOM 3660 C CA . ASP A 1 478 ? -44.842 24.180 -20.869 1.00 31.05 478 ASP A CA 1
ATOM 3661 C C . ASP A 1 478 ? -45.391 25.016 -19.695 1.00 31.05 478 ASP A C 1
ATOM 3663 O O . ASP A 1 478 ? -46.299 24.581 -18.998 1.00 31.05 478 ASP A O 1
ATOM 3667 N N . GLU A 1 479 ? -44.873 26.241 -19.515 1.00 34.34 479 GLU A N 1
ATOM 3668 C CA . GLU A 1 479 ? -45.622 27.515 -19.645 1.00 34.34 479 GLU A CA 1
ATOM 3669 C C . GLU A 1 479 ? -44.904 28.714 -18.976 1.00 34.34 479 GLU A C 1
ATOM 3671 O O . GLU A 1 479 ? -44.612 28.718 -17.786 1.00 34.34 479 GLU A O 1
ATOM 3676 N N . ALA A 1 480 ? -44.672 29.739 -19.807 1.00 33.56 480 ALA A N 1
ATOM 3677 C CA . ALA A 1 480 ? -44.854 31.189 -19.612 1.00 33.56 480 ALA A CA 1
ATOM 3678 C C . ALA A 1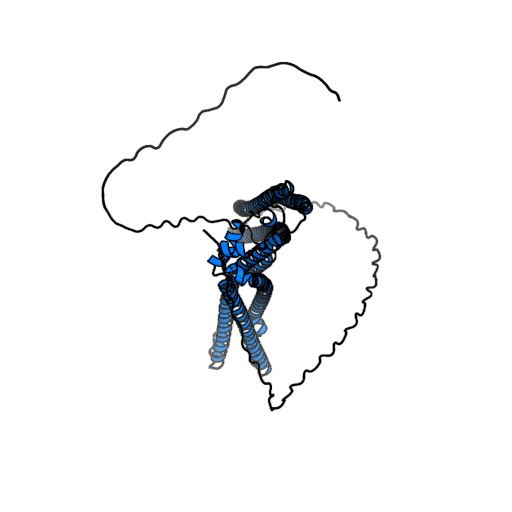 480 ? -44.304 31.971 -18.386 1.00 33.56 480 ALA A C 1
ATOM 3680 O O . ALA A 1 480 ? -44.579 31.676 -17.229 1.00 33.56 480 ALA A O 1
ATOM 3681 N N . GLY A 1 481 ? -43.710 33.140 -18.697 1.00 30.55 481 GLY A N 1
ATOM 3682 C CA . GLY A 1 481 ? -43.783 34.361 -17.867 1.00 30.55 481 GLY A CA 1
ATOM 3683 C C . GLY A 1 481 ? -42.446 34.854 -17.286 1.00 30.55 481 GLY A C 1
ATOM 3684 O O . GLY A 1 481 ? -42.060 34.449 -16.203 1.00 30.55 481 GLY A O 1
ATOM 3685 N N . GLU A 1 482 ? -41.601 35.599 -18.003 1.00 32.66 482 GLU A N 1
ATOM 3686 C CA . GLU A 1 482 ? -41.665 37.062 -18.209 1.00 32.66 482 GLU A CA 1
ATOM 3687 C C . GLU A 1 482 ? -40.936 37.922 -17.135 1.00 32.66 482 GLU A C 1
ATOM 3689 O O . GLU A 1 482 ? -41.429 38.214 -16.056 1.00 32.66 482 GLU A O 1
ATOM 3694 N N . THR A 1 483 ? -39.767 38.426 -17.556 1.00 36.38 483 THR A N 1
ATOM 3695 C CA . THR A 1 483 ? -39.149 39.751 -17.301 1.00 36.38 483 THR A CA 1
ATOM 3696 C C . THR A 1 483 ? -38.462 40.155 -15.980 1.00 36.38 483 THR A C 1
ATOM 3698 O O . THR A 1 483 ? -39.026 40.234 -14.900 1.00 36.38 483 THR A O 1
ATOM 3701 N N . HIS A 1 484 ? -37.244 40.658 -16.219 1.00 37.50 484 HIS A N 1
ATOM 3702 C CA . HIS A 1 484 ? -36.705 41.979 -15.858 1.00 37.50 484 HIS A CA 1
ATOM 3703 C C . HIS A 1 484 ? -35.520 42.078 -14.875 1.00 37.50 484 HIS A C 1
ATOM 3705 O O . HIS A 1 484 ? -35.622 41.969 -13.660 1.00 37.50 484 HIS A O 1
ATOM 3711 N N . LYS A 1 485 ? -34.376 42.399 -15.503 1.00 38.12 485 LYS A N 1
ATOM 3712 C CA . LYS A 1 485 ? -33.161 43.057 -15.001 1.00 38.12 485 LYS A CA 1
ATOM 3713 C C . LYS A 1 485 ? -33.468 44.189 -14.016 1.00 38.12 485 LYS A C 1
ATOM 3715 O O . LYS A 1 485 ? -34.364 44.963 -14.326 1.00 38.12 485 LYS A O 1
ATOM 3720 N N . GLU A 1 486 ? -32.607 44.375 -13.003 1.00 33.19 486 GLU A N 1
ATOM 3721 C CA . GLU A 1 486 ? -31.934 45.653 -12.662 1.00 33.19 486 GLU A CA 1
ATOM 3722 C C . GLU A 1 486 ? -31.368 45.676 -11.223 1.00 33.19 486 GLU A C 1
ATOM 3724 O O . GLU A 1 486 ? -32.126 45.597 -10.265 1.00 33.19 486 GLU A O 1
ATOM 3729 N N . LYS A 1 487 ? -30.035 45.822 -11.085 1.00 34.16 487 LYS A N 1
ATOM 3730 C CA . LYS A 1 487 ? -29.299 46.786 -10.221 1.00 34.16 487 LYS A CA 1
ATOM 3731 C C . LYS A 1 487 ? -27.904 46.290 -9.828 1.00 34.16 487 LYS A C 1
ATOM 3733 O O . LYS A 1 487 ? -27.710 45.443 -8.967 1.00 34.16 487 LYS A O 1
ATOM 3738 N N . LYS A 1 488 ? -26.920 46.944 -10.440 1.00 37.12 488 LYS A N 1
ATOM 3739 C CA . LYS A 1 488 ? -25.516 47.046 -10.034 1.00 37.12 488 LYS A CA 1
ATOM 3740 C C . LYS A 1 488 ? -25.346 48.467 -9.470 1.00 37.12 488 LYS A C 1
ATOM 3742 O O . LYS A 1 488 ? -25.922 49.379 -10.063 1.00 37.12 488 LYS A O 1
ATOM 3747 N N . LYS A 1 489 ? -24.540 48.641 -8.405 1.00 34.81 489 LYS A N 1
ATOM 3748 C CA . LYS A 1 489 ? -23.749 49.846 -8.009 1.00 34.81 489 LYS A CA 1
ATOM 3749 C C . LYS A 1 489 ? -23.924 50.298 -6.543 1.00 34.81 489 LYS A C 1
ATOM 3751 O O . LYS A 1 489 ? -25.040 50.471 -6.065 1.00 34.81 489 LYS A O 1
ATOM 3756 N N . ARG A 1 490 ? -22.766 50.673 -5.966 1.00 35.00 490 ARG A N 1
ATOM 3757 C CA . ARG A 1 490 ? -22.461 51.344 -4.675 1.00 35.00 490 ARG A CA 1
ATOM 3758 C C . ARG A 1 490 ? -22.195 50.357 -3.523 1.00 35.00 490 ARG A C 1
ATOM 3760 O O . ARG A 1 490 ? -22.979 49.450 -3.325 1.00 35.00 490 ARG A O 1
ATOM 3767 N N . LYS A 1 491 ? -21.113 50.479 -2.745 1.00 35.41 491 LYS A N 1
ATOM 3768 C CA . LYS A 1 491 ? -20.538 51.720 -2.202 1.00 35.41 491 LYS A CA 1
ATOM 3769 C C . LYS A 1 491 ? -19.082 51.513 -1.737 1.00 35.41 491 LYS A C 1
ATOM 3771 O O . LYS A 1 491 ? -18.777 50.509 -1.109 1.00 35.41 491 LYS A O 1
ATOM 3776 N N . SER A 1 492 ? -18.236 52.483 -2.064 1.00 37.66 492 SER A N 1
ATOM 3777 C CA . SER A 1 492 ? -16.883 52.733 -1.557 1.00 37.66 492 SER A CA 1
ATOM 3778 C C . SER A 1 492 ? -16.911 53.642 -0.317 1.00 37.66 492 SER A C 1
ATOM 3780 O O . SER A 1 492 ? -17.876 54.389 -0.154 1.00 37.66 492 SER A O 1
ATOM 3782 N N . ASN A 1 493 ? -15.802 53.621 0.433 1.00 33.91 493 ASN A N 1
ATOM 3783 C CA . ASN A 1 493 ? -15.271 54.610 1.388 1.00 33.91 493 ASN A CA 1
ATOM 3784 C C . ASN A 1 493 ? -16.134 55.062 2.577 1.00 33.91 493 ASN A C 1
ATOM 3786 O O . ASN A 1 493 ? -17.185 55.674 2.403 1.00 33.91 493 ASN A O 1
ATOM 3790 N N . MET A 1 494 ? -15.566 54.938 3.781 1.00 34.97 494 MET A N 1
ATOM 3791 C CA . MET A 1 494 ? -15.432 56.097 4.666 1.00 34.97 494 MET A CA 1
ATOM 3792 C C . MET A 1 494 ? -14.272 55.923 5.645 1.00 34.97 494 MET A C 1
ATOM 3794 O O . MET A 1 494 ? -14.038 54.841 6.178 1.00 34.97 494 MET A O 1
ATOM 3798 N N . ASP A 1 495 ? -13.565 57.034 5.779 1.00 37.97 495 ASP A N 1
ATOM 3799 C CA . ASP A 1 495 ? -12.294 57.263 6.433 1.00 37.97 495 ASP A CA 1
ATOM 3800 C C . ASP A 1 495 ? -12.329 57.258 7.968 1.00 37.97 495 ASP A C 1
ATOM 3802 O O . ASP A 1 495 ? -13.365 57.227 8.633 1.00 37.97 495 ASP A O 1
ATOM 3806 N N . SER A 1 496 ? -11.095 57.306 8.450 1.00 36.12 496 SER A N 1
ATOM 3807 C CA . SER A 1 496 ? -10.516 57.541 9.762 1.00 36.12 496 SER A CA 1
ATOM 3808 C C . SER A 1 496 ? -11.024 58.739 10.582 1.00 36.12 496 SER A C 1
ATOM 3810 O O . SER A 1 496 ? -11.641 59.668 10.075 1.00 36.12 496 SER A O 1
ATOM 3812 N N . GLU A 1 497 ? -10.552 58.719 11.836 1.00 36.28 497 GLU A N 1
ATOM 3813 C CA . GLU A 1 497 ? -10.417 59.801 12.825 1.00 36.28 497 GLU A CA 1
ATOM 3814 C C . GLU A 1 497 ? -11.581 60.015 13.804 1.00 36.28 497 GLU A C 1
ATOM 3816 O O . GLU A 1 497 ? -12.599 60.620 13.485 1.00 36.28 497 GLU A O 1
ATOM 3821 N N . ASN A 1 498 ? -11.347 59.655 15.075 1.00 35.34 498 ASN A N 1
ATOM 3822 C CA . ASN A 1 498 ? -11.422 60.673 16.121 1.00 35.34 498 ASN A CA 1
ATOM 3823 C C . ASN A 1 498 ? -10.519 60.358 17.326 1.00 35.34 498 ASN A C 1
ATOM 3825 O O . ASN A 1 498 ? -10.406 59.217 17.774 1.00 35.34 498 ASN A O 1
ATOM 3829 N N . LEU A 1 499 ? -9.874 61.415 17.811 1.00 35.22 499 LEU A N 1
ATOM 3830 C CA . LEU A 1 499 ? -8.913 61.484 18.905 1.00 35.22 499 LEU A CA 1
ATOM 3831 C C . LEU A 1 499 ? -9.595 61.661 20.282 1.00 35.22 499 LEU A C 1
ATOM 3833 O O . LEU A 1 499 ? -10.602 62.351 20.393 1.00 35.22 499 LEU A O 1
ATOM 3837 N N . LYS A 1 500 ? -8.864 61.195 21.306 1.00 35.84 500 LYS A N 1
ATOM 3838 C CA . LYS A 1 500 ? -8.537 61.869 22.584 1.00 35.84 500 LYS A CA 1
ATOM 3839 C C . LYS A 1 500 ? -9.460 61.842 23.819 1.00 35.84 500 LYS A C 1
ATOM 3841 O O . LYS A 1 500 ? -10.632 62.188 23.791 1.00 35.84 500 LYS A O 1
ATOM 3846 N N . ASP A 1 501 ? -8.731 61.591 24.914 1.00 35.25 501 ASP A N 1
ATOM 3847 C CA . ASP A 1 501 ? -8.823 62.107 26.285 1.00 35.25 501 ASP A CA 1
ATOM 3848 C C . ASP A 1 501 ? -9.853 61.515 27.261 1.00 35.25 501 ASP A C 1
ATOM 3850 O O . ASP A 1 501 ? -11.027 61.864 27.258 1.00 35.25 501 ASP A O 1
ATOM 3854 N N . ALA A 1 502 ? -9.345 60.729 28.220 1.00 37.72 502 ALA A N 1
ATOM 3855 C CA . ALA A 1 502 ? -9.442 61.062 29.646 1.00 37.72 502 ALA A CA 1
ATOM 3856 C C . ALA A 1 502 ? -8.442 60.230 30.468 1.00 37.72 502 ALA A C 1
ATOM 3858 O O . ALA A 1 502 ? -8.313 59.018 30.300 1.00 37.72 502 ALA A O 1
ATOM 3859 N N . ALA A 1 503 ? -7.722 60.932 31.336 1.00 38.81 503 ALA A N 1
ATOM 3860 C CA . ALA A 1 503 ? -6.633 60.459 32.168 1.00 38.81 503 ALA A CA 1
ATOM 3861 C C . ALA A 1 503 ? -7.096 60.048 33.582 1.00 38.81 503 ALA A C 1
ATOM 3863 O O . ALA A 1 503 ? -8.203 60.369 34.001 1.00 38.81 503 ALA A O 1
ATOM 3864 N N . GLU A 1 504 ? -6.157 59.423 34.301 1.00 35.38 504 GLU A N 1
ATOM 3865 C CA . GLU A 1 504 ? -6.006 59.382 35.766 1.00 35.38 504 GLU A CA 1
ATOM 3866 C C . GLU A 1 504 ? -7.058 58.635 36.605 1.00 35.38 504 GLU A C 1
ATOM 3868 O O . GLU A 1 504 ? -8.184 59.077 36.799 1.00 35.38 504 GLU A O 1
ATOM 3873 N N . SER A 1 505 ? -6.633 57.572 37.302 1.00 37.91 505 SER A N 1
ATOM 3874 C CA . SER A 1 505 ? -6.195 57.697 38.708 1.00 37.91 505 SER A CA 1
ATOM 3875 C C . SER A 1 505 ? -5.956 56.344 39.403 1.00 37.91 505 SER A C 1
ATOM 3877 O O . SER A 1 505 ? -6.717 55.395 39.251 1.00 37.91 505 SER A O 1
ATOM 3879 N N . SER A 1 506 ? -4.939 56.343 40.279 1.00 39.22 506 SER A N 1
ATOM 3880 C CA . SER A 1 506 ? -4.728 55.486 41.470 1.00 39.22 506 SER A CA 1
ATOM 3881 C C . SER A 1 506 ? -4.405 53.989 41.255 1.00 39.22 506 SER A C 1
ATOM 3883 O O . SER A 1 506 ? -5.234 53.210 40.814 1.00 39.22 506 SER A O 1
ATOM 3885 N N . SER A 1 507 ? -3.156 53.525 41.399 1.00 36.84 507 SER A N 1
ATOM 3886 C CA . SER A 1 507 ? -2.260 53.435 42.578 1.00 36.84 507 SER A CA 1
ATOM 3887 C C . SER A 1 507 ? -2.479 52.204 43.478 1.00 36.84 507 SER A C 1
ATOM 3889 O O . SER A 1 507 ? -3.449 52.131 44.222 1.00 36.84 507 SER A O 1
ATOM 3891 N N . SER A 1 508 ? -1.451 51.342 43.481 1.00 37.66 508 SER A N 1
ATOM 3892 C CA . SER A 1 508 ? -0.814 50.679 44.639 1.00 37.66 508 SER A CA 1
ATOM 3893 C C . SER A 1 508 ? -1.628 49.778 45.581 1.00 37.66 508 SER A C 1
ATOM 3895 O O . SER A 1 508 ? -2.501 50.251 46.300 1.00 37.66 508 SER A O 1
ATOM 3897 N N . SER A 1 509 ? -1.175 48.527 45.749 1.00 40.38 509 SER A N 1
ATOM 3898 C CA . SER A 1 509 ? -0.586 47.991 47.007 1.00 40.38 509 SER A CA 1
ATOM 3899 C C . SER A 1 509 ? -0.476 46.448 46.950 1.00 40.38 509 SER A C 1
ATOM 3901 O O . SER A 1 509 ? -1.398 45.767 46.525 1.00 40.38 509 SER A O 1
ATOM 3903 N N . SER A 1 510 ? 0.748 45.916 47.092 1.00 43.72 510 SER A N 1
ATOM 3904 C CA . SER A 1 510 ? 1.239 45.075 48.214 1.00 43.72 510 SER A CA 1
ATOM 3905 C C . SER A 1 510 ? 0.635 43.658 48.282 1.00 43.72 510 SER A C 1
ATOM 3907 O O . SER A 1 510 ? -0.562 43.510 48.459 1.00 43.72 510 SER A O 1
ATOM 3909 N N . SER A 1 511 ? 1.406 42.592 48.044 1.00 43.84 511 SER A N 1
ATOM 3910 C CA . SER A 1 511 ? 2.375 41.946 48.961 1.00 43.84 511 SER A CA 1
ATOM 3911 C C . SER A 1 511 ? 1.731 41.068 50.048 1.00 43.84 511 SER A C 1
ATOM 3913 O O . SER A 1 511 ? 0.801 41.498 50.724 1.00 43.84 511 SER A O 1
ATOM 3915 N N . SER A 1 512 ? 2.366 39.908 50.282 1.00 45.91 512 SER A N 1
ATOM 3916 C CA . SER A 1 512 ? 2.100 38.837 51.271 1.00 45.91 512 SER A CA 1
ATOM 3917 C C . SER A 1 512 ? 1.042 37.813 50.823 1.00 45.91 512 SER A C 1
ATOM 3919 O O . SER A 1 512 ? -0.063 38.196 50.469 1.00 45.91 512 SER A O 1
ATOM 3921 N N . LYS A 1 513 ? 1.288 36.499 50.814 1.00 49.00 513 LYS A N 1
ATOM 3922 C CA . LYS A 1 513 ? 2.138 35.650 51.662 1.00 49.00 513 LYS A CA 1
ATOM 3923 C C . LYS A 1 513 ? 2.491 34.360 50.928 1.00 49.00 513 LYS A C 1
ATOM 3925 O O . LYS A 1 513 ? 1.651 33.939 50.102 1.00 49.00 513 LYS A O 1
#

Mean predicted aligned error: 16.73 Å

Sequence (513 aa):
MKSLPVEATAPLSSSPPVSAPPEGEEETGIGEEGEEERGIGEEGEEERGVGEEGEEERGIGEEGEEEREEEKEGEEEEEEEEDEGDEEEASTVWERDDFYYLYWNARVQQLVAAVGSHVGQKTDEVSAFLAARGLPLAVDVQQRGISDGLWSKVQEVQAKGGLAAVQETVSSLEKMAAEANGCLEDLQRKLEERQDEYRRCGGRFPSQWTRLQSEQLNRNFFQSIKTYREQLKLAEDANKSVYAKVETGKKAKDLFRKSREELAAAAPTSSSSNAESPQKQAVRASVWSLEASVKTLHEKLDALRTQAAAYLMEAYQQQQPLGMAALDPLRVEISQASNAVSRGLTDLGGAWEALKKEDARTVWLGNLAKAATSLSEAQGEAAEGIAFFNKLLDNLRTLKQQTSTSTRKDNGRLQSSSGEGVRGASEGQGAEDRVSSLGSPQELIDSALFRRDRVTSGPPGSKRSERSSGVAGMLESDEAGETHKEKKKRKSNMDSENLKDAAESSSSSSSSK

Radius of gyration: 39.41 Å; Cα contacts (8 Å, |Δi|>4): 272; chains: 1; bounding box: 116×124×108 Å

pLDDT: mean 73.94, std 24.24, range [27.72, 98.38]

Solvent-accessible surface area (backbone atoms only — not comparable to full-atom values): 32280 Å² total; per-residue (Å²): 137,87,82,87,82,90,88,86,85,86,89,85,90,85,84,87,84,89,82,87,89,80,89,89,85,86,88,82,87,77,81,83,79,79,81,77,84,76,83,78,79,87,78,82,81,81,81,74,85,77,84,84,77,90,82,81,88,81,88,79,84,89,79,85,87,80,87,78,89,78,90,76,89,80,82,91,76,92,72,92,72,82,89,77,68,73,66,64,58,55,58,59,53,57,61,50,55,55,53,53,50,53,54,50,51,51,52,51,51,50,50,53,49,54,55,49,51,53,53,35,53,55,51,32,54,51,51,51,56,30,56,76,61,18,49,70,58,56,67,54,65,53,97,81,53,68,46,68,71,56,48,50,44,45,47,52,38,39,74,63,53,30,71,62,40,40,52,49,44,44,52,51,31,54,50,43,51,53,52,44,50,53,51,52,53,54,50,50,51,56,51,50,54,51,41,51,51,49,51,54,50,40,70,74,35,60,93,76,53,85,70,82,60,57,66,72,75,43,44,65,58,54,50,51,52,50,54,52,49,56,52,49,52,53,47,54,59,42,47,53,55,36,53,54,25,42,58,51,21,56,80,44,50,76,58,61,73,47,53,72,66,56,46,36,68,69,46,57,83,70,89,64,88,84,65,91,43,75,44,45,52,47,31,52,53,29,51,54,55,27,52,53,28,51,51,51,29,52,54,43,51,53,48,46,55,54,50,53,54,50,51,54,53,50,26,62,74,65,75,45,85,79,63,70,72,78,52,45,66,54,54,51,52,35,51,53,29,51,50,46,33,56,48,29,53,51,55,29,48,56,30,46,65,72,55,78,68,89,47,73,31,37,57,52,53,26,53,53,47,49,21,36,49,29,37,52,49,24,40,51,56,28,52,53,45,42,53,50,40,51,57,48,43,53,52,51,52,50,52,51,51,52,56,53,52,54,52,50,55,57,52,56,55,55,61,60,74,75,55,80,95,77,91,82,91,77,90,80,88,82,79,73,82,75,71,78,77,63,77,58,70,60,62,57,48,51,51,44,49,50,50,44,52,42,74,72,22,67,81,78,82,84,78,82,78,88,74,83,84,80,84,79,82,90,74,90,81,90,81,89,87,86,88,82,89,89,88,86,87,87,84,80,88,84,84,85,87,87,83,86,87,87,81,87,81,87,82,87,81,83,85,89,132

Nearest PDB structures (foldseek):
  2oex-assembly1_A  TM=7.793E-01  e=6.097E-09  Homo sapiens
  2xs1-assembly1_A  TM=7.989E-01  e=4.820E-08  Homo sapiens
  2ojq-assembly1_A  TM=8.177E-01  e=2.874E-07  Homo sapiens
  4jjy-assembly2_B  TM=5.754E-01  e=5.051E-06  Homo sapiens
  8otz-assembly1_DU  TM=2.154E-01  e=8.464E+00  Bos taurus